Protein AF-A0AAC9W3J6-F1 (afdb_monomer_lite)

InterPro domains:
  IPR003343 Bacterial Ig-like domain, group 2 [PF02368] (73-123)
  IPR003343 Bacterial Ig-like domain, group 2 [SM00635] (49-124)
  IPR008964 Invasin/intimin cell-adhesion fragments [SSF49373] (72-127)
  IPR032675 Leucine-rich repeat domain superfamily [G3DSA:3.80.10.10] (196-375)
  IPR050836 SDS22/Internalin LRR-containing [PTHR46652] (218-343)

Foldseek 3Di:
DVVVVVVVVVVVVVVVVVVPDPPDDDDPPPVVVVVVVVVVVVVVVVVVVPFPKDKPAQEAEEEAFDKDAIFIATPVRHGFQWAKDKPCVCQWNADSRRIIHGHAADKIKMWTAGPPPRDIGIYIYGYAQFDWDDDPLEIETDAGQHQAEEEEDDQDHSNGGYEYEAHDDPDDHNHVDAHAEYEYDPNHAEHAQRRCPPSLRHAYYADALNYQYHPQLEHAQDNHQHQELLSLLSYAHGAEYANELNQNHAYDLSCLNHLNHAYYHHANYQHADPLSVLSNLNHAEYHHAQYQYADPVSCLNNLNHAEYAHALYQHADDPSVLPNNHQFYHHFNYNHDPVRVVVSVVSDPFDFDQDDDDDDPPDPPVPDDDDDDDDDDDDDDDDDDPRTDGDGHDDD

Sequence (396 aa):
MKRIKETILLILLVLVCLAAVPVGIFAKGEIKNQASETSNDIKSLEKLNSSELKINHETLDISLERSERLKVTNAEGQDVMVTWSSDQPEVASVSDTGEVYGKHEGTANITAIAENDGQKINCQVTVYGFIFQVNNGRATVFHYDGMGGNIIVPATFNGDPVHILSFTANGEPKLEQPIRSIVFSEGIEYVSSTAFYGMADLESVEFPLTFKGDSSGKVDLGNTKIKNLDGFKKVTQIRELDAYNNKQLTDISGIAGIAGLEVIGLSNASVSDISVLSKLTNLTRVGLNNTPISDVSPMSSLENLKEVSLGGTNVSDVHFFKNKGLKYLELAGSKVSDADRLSFVKVSNITYYLESDRYQEYSFYDRYPMGCCQSIRKDHHLMSYPLRWKIRVSSI

Organism: Eubacterium limosum (NCBI:txid1736)

Structure (mmCIF, N/CA/C/O backbone):
data_AF-A0AAC9W3J6-F1
#
_entry.id   AF-A0AAC9W3J6-F1
#
loop_
_atom_site.group_PDB
_atom_site.id
_atom_site.type_symbol
_atom_site.label_atom_id
_atom_site.label_alt_id
_atom_site.label_comp_id
_atom_site.label_asym_id
_atom_site.label_entity_id
_atom_site.label_seq_id
_atom_site.pdbx_PDB_ins_code
_atom_site.Cartn_x
_atom_site.Cartn_y
_atom_site.Cartn_z
_atom_site.occupancy
_atom_site.B_iso_or_equiv
_atom_site.auth_seq_id
_atom_site.auth_comp_id
_atom_site.auth_asym_id
_atom_site.auth_atom_id
_atom_site.pdbx_PDB_model_num
ATOM 1 N N . MET A 1 1 ? -38.863 0.197 51.781 1.00 44.69 1 MET A N 1
ATOM 2 C CA . MET A 1 1 ? -38.801 -0.838 52.847 1.00 44.69 1 MET A CA 1
ATOM 3 C C . MET A 1 1 ? -40.146 -1.166 53.510 1.00 44.69 1 MET A C 1
ATOM 5 O O . MET A 1 1 ? -40.403 -2.345 53.705 1.00 44.69 1 MET A O 1
ATOM 9 N N . LYS A 1 2 ? -41.022 -0.195 53.834 1.00 29.55 2 LYS A N 1
ATOM 10 C CA . LYS A 1 2 ? -42.322 -0.467 54.498 1.00 29.55 2 LYS A CA 1
ATOM 11 C C . LYS A 1 2 ? -43.316 -1.273 53.633 1.00 29.55 2 LYS A C 1
ATOM 13 O O . LYS A 1 2 ? -43.849 -2.263 54.110 1.00 29.55 2 LYS A O 1
ATOM 18 N N . ARG A 1 3 ? -43.432 -0.944 52.337 1.00 34.84 3 ARG A N 1
ATOM 19 C CA . ARG A 1 3 ? -44.308 -1.660 51.382 1.00 34.84 3 ARG A CA 1
ATOM 20 C C . ARG A 1 3 ? -43.884 -3.108 51.091 1.00 34.84 3 ARG A C 1
ATOM 22 O O . ARG A 1 3 ? -44.736 -3.960 50.926 1.00 34.84 3 ARG A O 1
ATOM 29 N N . ILE A 1 4 ? -42.582 -3.406 51.099 1.00 40.25 4 ILE A N 1
ATOM 30 C CA . ILE A 1 4 ? -42.064 -4.769 50.855 1.00 40.25 4 ILE A CA 1
ATOM 31 C C . ILE A 1 4 ? -42.350 -5.688 52.055 1.00 40.25 4 ILE A C 1
ATOM 33 O O . ILE A 1 4 ? -42.697 -6.852 51.876 1.00 40.25 4 ILE A O 1
ATOM 37 N N . LYS A 1 5 ? -42.278 -5.157 53.286 1.00 40.66 5 LYS A N 1
ATOM 38 C CA . LYS A 1 5 ? -42.665 -5.902 54.495 1.00 40.66 5 LYS A CA 1
ATOM 39 C C . LYS A 1 5 ? -44.171 -6.180 54.550 1.00 40.66 5 LYS A C 1
ATOM 41 O O . LYS A 1 5 ? -44.547 -7.257 54.993 1.00 40.66 5 LYS A O 1
ATOM 46 N N . GLU A 1 6 ? -45.013 -5.261 54.075 1.00 39.75 6 GLU A N 1
ATOM 47 C CA . GLU A 1 6 ? -46.472 -5.459 54.005 1.00 39.75 6 GLU A CA 1
ATOM 48 C C . GLU A 1 6 ? -46.862 -6.539 52.984 1.00 39.75 6 GLU A C 1
ATOM 50 O O . GLU A 1 6 ? -47.693 -7.389 53.295 1.00 39.75 6 GLU A O 1
ATOM 55 N N . THR A 1 7 ? -46.202 -6.597 51.821 1.00 45.16 7 THR A N 1
ATOM 56 C CA . THR A 1 7 ? -46.456 -7.641 50.811 1.00 45.16 7 THR A CA 1
ATOM 57 C C . THR A 1 7 ? -46.014 -9.029 51.282 1.00 45.16 7 THR A C 1
ATOM 59 O O . THR A 1 7 ? -46.746 -9.998 51.106 1.00 45.16 7 THR A O 1
ATOM 62 N N . ILE A 1 8 ? -44.858 -9.139 51.948 1.00 48.91 8 ILE A N 1
ATOM 63 C CA . ILE A 1 8 ? -44.373 -10.417 52.499 1.00 48.91 8 ILE A CA 1
ATOM 64 C C . ILE A 1 8 ? -45.267 -10.894 53.656 1.00 48.91 8 ILE A C 1
ATOM 66 O O . ILE A 1 8 ? -45.539 -12.089 53.764 1.00 48.91 8 ILE A O 1
ATOM 70 N N . LEU A 1 9 ? -45.781 -9.975 54.485 1.00 44.00 9 LEU A N 1
ATOM 71 C CA . LEU A 1 9 ? -46.707 -10.304 55.572 1.00 44.00 9 LEU A CA 1
ATOM 72 C C . LEU A 1 9 ? -48.074 -10.770 55.042 1.00 44.00 9 LEU A C 1
ATOM 74 O O . LEU A 1 9 ? -48.636 -11.711 55.597 1.00 44.00 9 LEU A O 1
ATOM 78 N N . LEU A 1 10 ? -48.578 -10.178 53.948 1.00 45.22 10 LEU A N 1
ATOM 79 C CA . LEU A 1 10 ? -49.794 -10.649 53.270 1.00 45.22 10 LEU A CA 1
ATOM 80 C C . LEU A 1 10 ? -49.612 -12.049 52.667 1.00 45.22 10 LEU A C 1
ATOM 82 O O . LEU A 1 10 ? -50.501 -12.884 52.801 1.00 45.22 10 LEU A O 1
ATOM 86 N N . ILE A 1 11 ? -48.458 -12.331 52.059 1.00 51.69 11 ILE A N 1
ATOM 87 C CA . ILE A 1 11 ? -48.157 -13.648 51.472 1.00 51.69 11 ILE A CA 1
ATOM 88 C C . ILE A 1 11 ? -48.037 -14.723 52.567 1.00 51.69 11 ILE A C 1
ATOM 90 O O . ILE A 1 11 ? -48.581 -15.817 52.416 1.00 51.69 11 ILE A O 1
ATOM 94 N N . LEU A 1 12 ? -47.409 -14.404 53.706 1.00 47.06 12 LEU A N 1
ATOM 95 C CA . LEU A 1 12 ? -47.345 -15.296 54.873 1.00 47.06 12 LEU A CA 1
ATOM 96 C C . LEU A 1 12 ? -48.720 -15.523 55.524 1.00 47.06 12 LEU A C 1
ATOM 98 O O . LEU A 1 12 ? -49.015 -16.647 55.920 1.00 47.06 12 LEU A O 1
ATOM 102 N N . LEU A 1 13 ? -49.587 -14.505 55.590 1.00 43.03 13 LEU A N 1
ATOM 103 C CA . LEU A 1 13 ? -50.969 -14.640 56.080 1.00 43.03 13 LEU A CA 1
ATOM 104 C C . LEU A 1 13 ? -51.827 -15.529 55.168 1.00 43.03 13 LEU A C 1
ATOM 106 O O . LEU A 1 13 ? -52.583 -16.359 55.668 1.00 43.03 13 LEU A O 1
ATOM 110 N N . VAL A 1 14 ? -51.663 -15.421 53.847 1.00 49.88 14 VAL A N 1
ATOM 111 C CA . VAL A 1 14 ? -52.345 -16.292 52.874 1.00 49.88 14 VAL A CA 1
ATOM 112 C C . VAL A 1 14 ? -51.869 -17.747 53.003 1.00 49.88 14 VAL A C 1
ATOM 114 O O . VAL A 1 14 ? -52.692 -18.662 52.982 1.00 49.88 14 VAL A O 1
ATOM 117 N N . LEU A 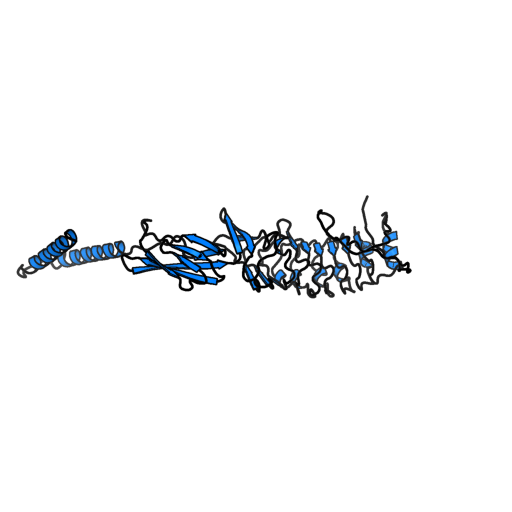1 15 ? -50.572 -17.972 53.243 1.00 46.06 15 LEU A N 1
ATOM 118 C CA . LEU A 1 15 ? -49.998 -19.302 53.501 1.00 46.06 15 LEU A CA 1
ATOM 119 C C . LEU A 1 15 ? -50.461 -19.922 54.834 1.00 46.06 15 LEU A C 1
ATOM 121 O O . LEU A 1 15 ? -50.679 -21.131 54.892 1.00 46.06 15 LEU A O 1
ATOM 125 N N . VAL A 1 16 ? -50.665 -19.120 55.887 1.00 42.00 16 VAL A N 1
ATOM 126 C CA . VAL A 1 16 ? -51.168 -19.601 57.191 1.00 42.00 16 VAL A CA 1
ATOM 127 C C . VAL A 1 16 ? -52.679 -19.883 57.155 1.00 42.00 16 VAL A C 1
ATOM 129 O O . VAL A 1 16 ? -53.127 -20.850 57.769 1.00 42.00 16 VAL A O 1
ATOM 132 N N . CYS A 1 17 ? -53.469 -19.126 56.384 1.00 41.50 17 CYS A N 1
ATOM 133 C CA . CYS A 1 17 ? -54.899 -19.410 56.194 1.00 41.50 17 CYS A CA 1
ATOM 134 C C . CYS A 1 17 ? -55.167 -20.701 55.394 1.00 41.50 17 CYS A C 1
ATOM 136 O O . CYS A 1 17 ? -56.183 -21.355 55.623 1.00 41.50 17 CYS A O 1
ATOM 138 N N . LEU A 1 18 ? -54.249 -21.114 54.512 1.00 42.12 18 LEU A N 1
ATOM 139 C CA . LEU A 1 18 ? -54.340 -22.374 53.757 1.00 42.12 18 LEU A CA 1
ATOM 140 C C . LEU A 1 18 ? -54.040 -23.631 54.599 1.00 42.12 18 LEU A C 1
ATOM 142 O O . LEU A 1 18 ? -54.394 -24.733 54.187 1.00 42.12 18 LEU A O 1
ATOM 146 N N . ALA A 1 19 ? -53.450 -23.487 55.791 1.00 40.56 19 ALA A N 1
ATOM 147 C CA . ALA A 1 19 ? -53.100 -24.609 56.667 1.00 40.56 19 ALA A CA 1
ATOM 148 C C . ALA A 1 19 ? -54.216 -25.028 57.654 1.00 40.56 19 ALA A C 1
ATOM 150 O O . ALA A 1 19 ? -54.022 -25.970 58.419 1.00 40.56 19 ALA A O 1
ATOM 151 N N . ALA A 1 20 ? -55.380 -24.360 57.650 1.00 40.66 20 ALA A N 1
ATOM 152 C CA . ALA A 1 20 ? -56.450 -24.568 58.639 1.00 40.66 20 ALA A CA 1
ATOM 153 C C . ALA A 1 20 ? -57.798 -25.053 58.058 1.00 40.66 20 ALA A C 1
ATOM 155 O O . ALA A 1 20 ? -58.828 -24.928 58.720 1.00 40.66 20 ALA A O 1
ATOM 156 N N . VAL A 1 21 ? -57.820 -25.626 56.850 1.00 40.91 21 VAL A N 1
ATOM 157 C CA . VAL A 1 21 ? -59.036 -26.230 56.273 1.00 40.91 21 VAL A CA 1
ATOM 158 C C . VAL A 1 21 ? -58.918 -27.760 56.329 1.00 40.91 21 VAL A C 1
ATOM 160 O O . VAL A 1 21 ? -57.935 -28.305 55.822 1.00 40.91 21 VAL A O 1
ATOM 163 N N . PRO A 1 22 ? -59.869 -28.483 56.956 1.00 34.97 22 PRO A N 1
ATOM 164 C CA . PRO A 1 22 ? -59.805 -29.935 57.050 1.00 34.97 22 PRO A CA 1
ATOM 165 C C . PRO A 1 22 ? -59.875 -30.564 55.656 1.00 34.97 22 PRO A C 1
ATOM 167 O O . PRO A 1 22 ? -60.689 -30.183 54.817 1.00 34.97 22 PRO A O 1
ATOM 170 N N . VAL A 1 23 ? -58.997 -31.542 55.429 1.00 46.50 23 VAL A N 1
ATOM 171 C CA . VAL A 1 23 ? -58.881 -32.326 54.196 1.00 46.50 23 VAL A CA 1
ATOM 172 C C . VAL A 1 23 ? -60.210 -33.030 53.918 1.00 46.50 23 VAL A C 1
ATOM 174 O O . VAL A 1 23 ? -60.525 -34.057 54.512 1.00 46.50 23 VAL A O 1
ATOM 177 N N . GLY A 1 24 ? -60.993 -32.467 53.005 1.00 42.34 24 GLY A N 1
ATOM 178 C CA . GLY A 1 24 ? -62.274 -33.016 52.592 1.00 42.34 24 GLY A CA 1
ATOM 179 C C . GLY A 1 24 ? -62.706 -32.411 51.266 1.00 42.34 24 GLY A C 1
ATOM 180 O O . GLY A 1 24 ? -63.337 -31.367 51.245 1.00 42.34 24 GLY A O 1
ATOM 181 N N . ILE A 1 25 ? -62.379 -33.112 50.177 1.00 41.75 25 ILE A N 1
ATOM 182 C CA . ILE A 1 25 ? -62.958 -32.932 48.838 1.00 41.75 25 ILE A CA 1
ATOM 183 C C . ILE A 1 25 ? -62.659 -31.557 48.211 1.00 41.75 25 ILE A C 1
ATOM 185 O O . ILE A 1 25 ? -63.498 -30.667 48.190 1.00 41.75 25 ILE A O 1
ATOM 189 N N . PHE A 1 26 ? -61.487 -31.429 47.586 1.00 40.06 26 PHE A N 1
ATOM 190 C CA . PHE A 1 26 ? -61.309 -30.489 46.477 1.00 40.06 26 PHE A CA 1
ATOM 191 C C . PHE A 1 26 ? -60.792 -31.229 45.249 1.00 40.06 26 PHE A C 1
ATOM 193 O O . PHE A 1 26 ? -59.946 -32.125 45.324 1.00 40.06 26 PHE A O 1
ATOM 200 N N . ALA A 1 27 ? -61.400 -30.900 44.115 1.00 37.56 27 ALA A N 1
ATOM 201 C CA . ALA A 1 27 ? -61.215 -31.549 42.837 1.00 37.56 27 ALA A CA 1
ATOM 202 C C . ALA A 1 27 ? -59.742 -31.507 42.400 1.00 37.56 27 ALA A C 1
ATOM 204 O O . ALA A 1 27 ? -59.129 -30.447 42.301 1.00 37.56 27 ALA A O 1
ATOM 205 N N . LYS A 1 28 ? -59.191 -32.673 42.035 1.00 40.59 28 LYS A N 1
ATOM 206 C CA . LYS A 1 28 ? -57.848 -32.835 41.436 1.00 40.59 28 LYS A CA 1
ATOM 207 C C . LYS A 1 28 ? -57.605 -31.982 40.169 1.00 40.59 28 LYS A C 1
ATOM 209 O O . LYS A 1 28 ? -56.476 -31.956 39.684 1.00 40.59 28 LYS A O 1
ATOM 214 N N . GLY A 1 29 ? -58.635 -31.328 39.623 1.00 41.53 29 GLY A N 1
ATOM 215 C CA . GLY A 1 29 ? -58.558 -30.460 38.445 1.00 41.53 29 GLY A CA 1
ATOM 216 C C . GLY A 1 29 ? -58.151 -29.010 38.735 1.00 41.53 29 GLY A C 1
ATOM 217 O O . GLY A 1 29 ? -57.402 -28.442 37.949 1.00 41.53 29 GLY A O 1
ATOM 218 N N . GLU A 1 30 ? -58.561 -28.422 39.863 1.00 38.88 30 GLU A N 1
ATOM 219 C CA . GLU A 1 30 ? -58.343 -26.982 40.127 1.00 38.88 30 GLU A CA 1
ATOM 220 C C . GLU A 1 30 ? -56.929 -26.679 40.648 1.00 38.88 30 GLU A C 1
ATOM 222 O O . GLU A 1 30 ? -56.316 -25.689 40.253 1.00 38.88 30 GLU A O 1
ATOM 227 N N . ILE A 1 31 ? -56.345 -27.594 41.430 1.00 42.22 31 ILE A N 1
ATOM 228 C CA . ILE A 1 31 ? -54.997 -27.429 42.009 1.00 42.22 31 ILE A CA 1
ATOM 229 C C . ILE A 1 31 ? -53.900 -27.477 40.924 1.00 42.22 31 ILE A C 1
ATOM 231 O O . ILE A 1 31 ? -52.871 -26.816 41.045 1.00 42.22 31 ILE A O 1
ATOM 235 N N . LYS A 1 32 ? -54.114 -28.221 39.826 1.00 43.16 32 LYS A N 1
ATOM 236 C CA . LYS A 1 32 ? -53.164 -28.266 38.698 1.00 43.16 32 LYS A CA 1
ATOM 237 C C . LYS A 1 32 ? -53.170 -26.981 37.869 1.00 43.16 32 LYS A C 1
ATOM 239 O O . LYS A 1 32 ? -52.102 -26.565 37.428 1.00 43.16 32 LYS A O 1
ATOM 244 N N . ASN A 1 33 ? -54.335 -26.357 37.680 1.00 44.03 33 ASN A N 1
ATOM 245 C CA . ASN A 1 33 ? -54.434 -25.116 36.911 1.00 44.03 33 ASN A CA 1
ATOM 246 C C . ASN A 1 33 ? -53.803 -23.941 37.663 1.00 44.03 33 ASN A C 1
ATOM 248 O O . ASN A 1 33 ? -52.950 -23.274 37.085 1.00 44.03 33 ASN A O 1
ATOM 252 N N . GLN A 1 34 ? -54.097 -23.776 38.959 1.00 42.81 34 GLN A N 1
ATOM 253 C CA . GLN A 1 34 ? -53.495 -22.713 39.775 1.00 42.81 34 GLN A CA 1
ATOM 254 C C . GLN A 1 34 ? -51.974 -22.848 39.920 1.00 42.81 34 GLN A C 1
ATOM 256 O O . GLN A 1 34 ? -51.272 -21.840 39.901 1.00 42.81 34 GLN A O 1
ATOM 261 N N . ALA A 1 35 ? -51.439 -24.072 40.016 1.00 44.31 35 ALA A N 1
ATOM 262 C CA . ALA A 1 35 ? -49.992 -24.308 40.016 1.00 44.31 35 ALA A CA 1
ATOM 263 C C . ALA A 1 35 ? -49.337 -23.998 38.653 1.00 44.31 35 ALA A C 1
ATOM 265 O O . ALA A 1 35 ? -48.188 -23.560 38.598 1.00 44.31 35 ALA A O 1
ATOM 266 N N . SER A 1 36 ? -50.058 -24.209 37.545 1.00 46.94 36 SER A N 1
ATOM 267 C CA . SER A 1 36 ? -49.571 -23.869 36.201 1.00 46.94 36 SER A CA 1
ATOM 268 C C . SER A 1 36 ? -49.630 -22.365 35.921 1.00 46.94 36 SER A C 1
ATOM 270 O O . SER A 1 36 ? -48.691 -21.822 35.346 1.00 46.94 36 SER A O 1
ATOM 272 N N . GLU A 1 37 ? -50.680 -21.683 36.389 1.00 50.56 37 GLU A N 1
ATOM 273 C CA . GLU A 1 37 ? -50.835 -20.228 36.290 1.00 50.56 37 GLU A CA 1
ATOM 274 C C . GLU A 1 37 ? -49.774 -19.524 37.136 1.00 50.56 37 GLU A C 1
ATOM 276 O O . GLU A 1 37 ? -49.007 -18.737 36.596 1.00 50.56 37 GLU A O 1
ATOM 281 N N . THR A 1 38 ? -49.590 -19.923 38.399 1.00 48.75 38 THR A N 1
ATOM 282 C CA . THR A 1 38 ? -48.514 -19.377 39.248 1.00 48.75 38 THR A CA 1
ATOM 283 C C . THR A 1 38 ? -47.109 -19.679 38.720 1.00 48.75 38 THR A C 1
ATOM 285 O O . THR A 1 38 ? -46.225 -18.835 38.836 1.00 48.75 38 THR A O 1
ATOM 288 N N . SER A 1 39 ? -46.868 -20.835 38.088 1.00 49.59 39 SER A N 1
ATOM 289 C CA . SER A 1 39 ? -45.581 -21.114 37.431 1.00 49.59 39 SER A CA 1
ATOM 290 C C . SER A 1 39 ? -45.353 -20.249 36.190 1.00 49.59 39 SER A C 1
ATOM 292 O O . SER A 1 39 ? -44.207 -19.883 35.922 1.00 49.59 39 SER A O 1
ATOM 294 N N . ASN A 1 40 ? -46.404 -19.935 35.433 1.00 54.59 40 ASN A N 1
ATOM 295 C CA . ASN A 1 40 ? -46.327 -19.036 34.286 1.00 54.59 40 ASN A CA 1
ATOM 296 C C . ASN A 1 40 ? -46.161 -17.579 34.733 1.00 54.59 40 ASN A C 1
ATOM 298 O O . ASN A 1 40 ? -45.387 -16.855 34.113 1.00 54.59 40 ASN A O 1
ATOM 302 N N . ASP A 1 41 ? -46.789 -17.179 35.838 1.00 52.00 41 ASP A N 1
ATOM 303 C CA . ASP A 1 41 ? -46.618 -15.866 36.465 1.00 52.00 41 ASP A CA 1
ATOM 304 C C . ASP A 1 41 ? -45.196 -15.699 37.023 1.00 52.00 41 ASP A C 1
ATOM 306 O O . ASP A 1 41 ? -44.553 -14.683 36.792 1.00 52.00 41 ASP A O 1
ATOM 310 N N . ILE A 1 42 ? -44.627 -16.728 37.661 1.00 54.62 42 ILE A N 1
ATOM 311 C CA . ILE A 1 42 ? -43.224 -16.710 38.112 1.00 54.62 42 ILE A CA 1
ATOM 312 C C . ILE A 1 42 ? -42.259 -16.692 36.921 1.00 54.62 42 ILE A C 1
ATOM 314 O O . ILE A 1 42 ? -41.331 -15.892 36.917 1.00 54.62 42 ILE A O 1
ATOM 318 N N . LYS A 1 43 ? -42.486 -17.503 35.878 1.00 53.72 43 LYS A N 1
ATOM 319 C CA . LYS A 1 43 ? -41.646 -17.484 34.664 1.00 53.72 43 LYS A CA 1
ATOM 320 C C . LYS A 1 43 ? -41.745 -16.168 33.900 1.00 53.72 43 LYS A C 1
ATOM 322 O O . LYS A 1 43 ? -40.763 -15.741 33.307 1.00 53.72 43 LYS A O 1
ATOM 327 N N . SER A 1 44 ? -42.911 -15.528 33.883 1.00 49.38 44 SER A N 1
ATOM 328 C CA . SER A 1 44 ? -43.086 -14.209 33.269 1.00 49.38 44 SER A CA 1
ATOM 329 C C . SER A 1 44 ? -42.477 -13.097 34.124 1.00 49.38 44 SER A C 1
ATOM 331 O O . SER A 1 44 ? -41.905 -12.176 33.554 1.00 49.38 44 SER A O 1
ATOM 333 N N . LEU A 1 45 ? -42.466 -13.224 35.454 1.00 45.47 45 LEU A N 1
ATOM 334 C CA . LEU A 1 45 ? -41.721 -12.345 36.364 1.00 45.47 45 LEU A CA 1
ATOM 335 C C . LEU A 1 45 ? -40.194 -12.548 36.285 1.00 45.47 45 LEU A C 1
ATOM 337 O O . LEU A 1 45 ? -39.457 -11.568 36.306 1.00 45.47 45 LEU A O 1
ATOM 341 N N . GLU A 1 46 ? -39.698 -13.778 36.116 1.00 45.94 46 GLU A N 1
ATOM 342 C CA . GLU A 1 46 ? -38.280 -14.058 35.821 1.00 45.94 46 GLU A CA 1
ATOM 343 C C . GLU A 1 46 ? -37.877 -13.510 34.445 1.00 45.94 46 GLU A C 1
ATOM 345 O O . GLU A 1 46 ? -36.793 -12.953 34.288 1.00 45.94 46 GLU A O 1
ATOM 350 N N . LYS A 1 47 ? -38.775 -13.591 33.455 1.00 41.22 47 LYS A N 1
ATOM 351 C CA . LYS A 1 47 ? -38.566 -13.026 32.115 1.00 41.22 47 LYS A CA 1
ATOM 352 C C . LYS A 1 47 ? -38.653 -11.492 32.093 1.00 41.22 47 LYS A C 1
ATOM 354 O O . LYS A 1 47 ? -38.010 -10.879 31.251 1.00 41.22 47 LYS A O 1
ATOM 359 N N . LEU A 1 48 ? -39.394 -10.883 33.022 1.00 38.72 48 LEU A N 1
ATOM 360 C CA . LEU A 1 48 ? -39.427 -9.431 33.258 1.00 38.72 48 LEU A CA 1
ATOM 361 C C . LEU A 1 48 ? -38.209 -8.928 34.057 1.00 38.72 48 LEU A C 1
ATOM 363 O O . LEU A 1 48 ? -37.852 -7.764 33.926 1.00 38.72 48 LEU A O 1
ATOM 367 N N . ASN A 1 49 ? -37.547 -9.795 34.834 1.00 44.88 49 ASN A N 1
ATOM 368 C CA . ASN A 1 49 ? -36.327 -9.473 35.593 1.00 44.88 49 ASN A CA 1
ATOM 369 C C . ASN A 1 49 ? -35.019 -9.809 34.858 1.00 44.88 49 ASN A C 1
ATOM 371 O O . ASN A 1 49 ? -33.937 -9.529 35.364 1.00 44.88 49 ASN A O 1
ATOM 375 N N . SER A 1 50 ? -35.094 -10.383 33.661 1.00 46.88 50 SER A N 1
ATOM 376 C CA . SER A 1 50 ? -33.961 -10.478 32.743 1.00 46.88 50 SER A CA 1
ATOM 377 C C . SER A 1 50 ? -33.801 -9.135 32.019 1.00 46.88 50 SER A C 1
ATOM 379 O O . SER A 1 50 ? -34.044 -9.033 30.816 1.00 46.88 50 SER A O 1
ATOM 381 N N . SER A 1 51 ? -33.447 -8.078 32.754 1.00 59.97 51 SER A N 1
ATOM 382 C CA . SER A 1 51 ? -33.062 -6.792 32.173 1.00 59.97 51 SER A CA 1
ATOM 383 C C . SER A 1 51 ? -31.740 -6.967 31.432 1.00 59.97 51 SER A C 1
ATOM 385 O O . SER A 1 51 ? -30.671 -6.842 32.018 1.00 59.97 51 SER A O 1
ATOM 387 N N . GLU A 1 52 ? -31.819 -7.332 30.156 1.00 81.00 52 GLU A N 1
ATOM 388 C CA . GLU A 1 52 ? -30.655 -7.430 29.280 1.00 81.00 52 GLU A CA 1
ATOM 389 C C . GLU A 1 52 ? -30.006 -6.043 29.176 1.00 81.00 52 GLU A C 1
ATOM 391 O O . GLU A 1 52 ? -30.628 -5.085 28.698 1.00 81.00 52 GLU A O 1
ATOM 396 N N . LEU A 1 53 ? -28.784 -5.918 29.701 1.00 90.25 53 LEU A N 1
ATOM 397 C CA . LEU A 1 53 ? -27.984 -4.711 29.544 1.00 90.25 53 LEU A CA 1
ATOM 398 C C . LEU A 1 53 ? -27.583 -4.545 28.079 1.00 90.25 53 LEU A C 1
ATOM 400 O O . LEU A 1 53 ? -27.261 -5.504 27.380 1.00 90.25 53 LEU A O 1
ATOM 404 N N . LYS A 1 54 ? -27.552 -3.295 27.635 1.00 93.38 54 LYS A N 1
ATOM 405 C CA . LYS A 1 54 ? -27.043 -2.885 26.331 1.00 93.38 54 LYS A CA 1
ATOM 406 C C . LYS A 1 54 ? -25.944 -1.868 26.530 1.00 93.38 54 LYS A C 1
ATOM 408 O O . LYS A 1 54 ? -26.095 -0.942 27.327 1.00 93.38 54 LYS A O 1
ATOM 413 N N . ILE A 1 55 ? -24.872 -2.013 25.772 1.00 94.69 55 ILE A N 1
ATOM 414 C CA . ILE A 1 55 ? -23.797 -1.033 25.683 1.00 94.69 55 ILE A CA 1
ATOM 415 C C . ILE A 1 55 ? -23.843 -0.391 24.300 1.00 94.69 55 ILE A C 1
ATOM 417 O O . ILE A 1 55 ? -24.182 -1.050 23.320 1.00 94.69 55 ILE A O 1
ATOM 421 N N . ASN A 1 56 ? -23.542 0.902 24.210 1.00 92.88 56 ASN A N 1
ATOM 422 C CA . ASN A 1 56 ? -23.516 1.607 22.926 1.00 92.88 56 ASN A CA 1
ATOM 423 C C . ASN A 1 56 ? -22.461 1.059 21.947 1.00 92.88 56 ASN A C 1
ATOM 425 O O . ASN A 1 56 ? -22.641 1.212 20.743 1.00 92.88 56 ASN A O 1
ATOM 429 N N . HIS A 1 57 ? -21.412 0.397 22.450 1.00 91.44 57 HIS A N 1
ATOM 430 C CA . HIS A 1 57 ? -20.363 -0.234 21.648 1.00 91.44 57 HIS A CA 1
ATOM 431 C C . HIS A 1 57 ? -19.955 -1.591 22.239 1.00 91.44 57 HIS A C 1
ATOM 433 O O . HIS A 1 57 ? -19.412 -1.644 23.341 1.00 91.44 57 HIS A O 1
ATOM 439 N N . GLU A 1 58 ? -20.176 -2.686 21.507 1.00 91.12 58 GLU A N 1
ATOM 440 C CA . GLU A 1 58 ? -19.605 -4.006 21.847 1.00 91.12 58 GLU A CA 1
ATOM 441 C C . GLU A 1 58 ? -18.103 -4.061 21.525 1.00 91.12 58 GLU A C 1
ATOM 443 O O . GLU A 1 58 ? -17.313 -4.664 22.252 1.00 91.12 58 GLU A O 1
ATOM 448 N N . THR A 1 59 ? -17.707 -3.367 20.459 1.00 94.31 59 THR A N 1
ATOM 449 C CA . THR A 1 59 ? -16.319 -3.110 20.075 1.00 94.31 59 THR A CA 1
ATOM 450 C C . THR A 1 59 ? -16.136 -1.622 19.823 1.00 94.31 59 THR A C 1
ATOM 452 O O . THR A 1 59 ? -17.025 -0.985 19.252 1.00 94.31 59 THR A O 1
ATOM 455 N N . LEU A 1 60 ? -14.989 -1.078 20.208 1.00 94.12 60 LEU A N 1
ATOM 456 C CA . LEU A 1 60 ? -14.660 0.332 20.041 1.00 94.12 60 LEU A CA 1
ATOM 457 C C . LEU A 1 60 ? -13.226 0.473 19.528 1.00 94.12 60 LEU A C 1
ATOM 459 O O . LEU A 1 60 ? -12.275 0.100 20.210 1.00 94.12 60 LEU A O 1
ATOM 463 N N . ASP A 1 61 ? -13.077 1.075 18.357 1.00 94.69 61 ASP A N 1
ATOM 464 C CA . ASP A 1 61 ? -11.785 1.463 17.810 1.00 94.69 61 ASP A CA 1
ATOM 465 C C . ASP A 1 61 ? -11.523 2.929 18.143 1.00 94.69 61 ASP A C 1
ATOM 467 O O . ASP A 1 61 ? -12.344 3.809 17.855 1.00 94.69 61 ASP A O 1
ATOM 471 N N . ILE A 1 62 ? -10.361 3.205 18.729 1.00 92.88 62 ILE A N 1
ATOM 472 C CA . ILE A 1 62 ? -9.988 4.546 19.171 1.00 92.88 62 ILE A CA 1
ATOM 473 C C . ILE A 1 62 ? -8.557 4.890 18.769 1.00 92.88 62 ILE A C 1
ATOM 475 O O . ILE A 1 62 ? -7.661 4.048 18.778 1.00 92.88 62 ILE A O 1
ATOM 479 N N . SER A 1 63 ? -8.334 6.148 18.410 1.00 91.75 63 SER A N 1
ATOM 480 C CA . SER A 1 63 ? -6.994 6.679 18.175 1.00 91.75 63 SER A CA 1
ATOM 481 C C . SER A 1 63 ? -6.241 6.929 19.486 1.00 91.75 63 SER A C 1
ATOM 483 O O . SER A 1 63 ? -6.854 7.244 20.509 1.00 91.75 63 SER A O 1
ATOM 485 N N . LEU A 1 64 ? -4.907 6.876 19.445 1.00 90.00 64 LEU A N 1
ATOM 486 C CA . LEU A 1 64 ? -4.053 7.338 20.545 1.00 90.00 64 LEU A CA 1
ATOM 487 C C . LEU A 1 64 ? -4.451 8.745 21.019 1.00 90.00 64 LEU A C 1
ATOM 489 O O . LEU A 1 64 ? -4.763 9.628 20.216 1.00 90.00 64 LEU A O 1
ATOM 493 N N . GLU A 1 65 ? -4.439 8.935 22.340 1.00 88.44 65 GLU A N 1
ATOM 494 C CA . GLU A 1 65 ? -4.754 10.196 23.024 1.00 88.44 65 GLU A CA 1
ATOM 495 C C . GLU A 1 65 ? -6.174 10.736 22.776 1.00 88.44 65 GLU A C 1
ATOM 497 O O . GLU A 1 65 ? -6.465 11.914 23.006 1.00 88.44 65 GLU A O 1
ATOM 502 N N . ARG A 1 66 ? -7.093 9.881 22.315 1.00 92.31 66 ARG A N 1
ATOM 503 C CA . ARG A 1 66 ? -8.519 10.204 22.190 1.00 92.31 66 ARG A CA 1
ATOM 504 C C . ARG A 1 66 ? -9.341 9.485 23.247 1.00 92.31 66 ARG A C 1
ATOM 506 O O . ARG A 1 66 ? -8.911 8.479 23.816 1.00 92.31 66 ARG A O 1
ATOM 513 N N . SER A 1 67 ? -10.526 10.034 23.501 1.00 94.19 67 SER A N 1
ATOM 514 C CA . SER A 1 67 ? -11.539 9.409 24.339 1.00 94.19 67 SER A CA 1
ATOM 515 C C . SER A 1 67 ? -12.865 9.235 23.614 1.00 94.19 67 SER A C 1
ATOM 517 O O . SER A 1 67 ? -13.188 9.992 22.701 1.00 94.19 67 SER A O 1
ATOM 519 N N . GLU A 1 68 ? -13.615 8.230 24.050 1.00 95.56 68 GLU A N 1
ATOM 520 C CA . GLU A 1 68 ? -15.000 7.981 23.665 1.00 95.56 68 GLU A CA 1
ATOM 521 C C . GLU A 1 68 ? -15.771 7.521 24.904 1.00 95.56 68 GLU A C 1
ATOM 523 O O . GLU A 1 68 ? -15.211 6.883 25.805 1.00 95.56 68 GLU A O 1
ATOM 528 N N . ARG A 1 69 ? -17.060 7.855 24.979 1.00 96.56 69 ARG A N 1
ATOM 529 C CA . ARG A 1 69 ? -17.867 7.533 26.155 1.00 96.56 69 ARG A CA 1
ATOM 530 C C . ARG A 1 69 ? -18.689 6.275 25.929 1.00 96.56 69 ARG A C 1
ATOM 532 O O . ARG A 1 69 ? -19.578 6.233 25.079 1.00 96.56 69 ARG A O 1
ATOM 539 N N . LEU A 1 70 ? -18.469 5.277 26.776 1.00 96.94 70 LEU A N 1
ATOM 540 C CA . LEU A 1 70 ? -19.345 4.120 26.861 1.00 96.94 70 LEU A CA 1
ATOM 541 C C . LEU A 1 70 ? -20.571 4.440 27.716 1.00 96.94 70 LEU A C 1
ATOM 543 O O . LEU A 1 70 ? -20.492 5.106 28.750 1.00 96.94 70 LEU A O 1
ATOM 547 N N . LYS A 1 71 ? -21.723 3.941 27.276 1.00 96.12 71 LYS A N 1
ATOM 548 C CA . LYS A 1 71 ? -23.008 4.111 27.942 1.00 96.12 71 LYS A CA 1
ATOM 549 C C . LYS A 1 71 ? -23.713 2.769 28.045 1.00 96.12 71 LYS A C 1
ATOM 551 O O . LYS A 1 71 ? -23.917 2.098 27.035 1.00 96.12 71 LYS A O 1
ATOM 556 N N . VAL A 1 72 ? -24.114 2.418 29.265 1.00 95.75 72 VAL A N 1
ATOM 557 C CA . VAL A 1 72 ? -24.903 1.217 29.545 1.00 95.75 72 VAL A CA 1
ATOM 558 C C . VAL A 1 72 ? -26.354 1.607 29.784 1.00 95.75 72 VAL A C 1
ATOM 560 O O . VAL A 1 72 ? -26.654 2.511 30.566 1.00 95.75 72 VAL A O 1
ATOM 563 N N . THR A 1 73 ? -27.251 0.917 29.094 1.00 94.50 73 THR A N 1
ATOM 564 C CA . THR A 1 73 ? -28.697 1.093 29.204 1.00 94.50 73 THR A CA 1
ATOM 565 C C . THR A 1 73 ? -29.383 -0.244 29.440 1.00 94.50 73 THR A C 1
ATOM 567 O O . THR A 1 73 ? -28.838 -1.296 29.112 1.00 94.50 73 THR A O 1
ATOM 570 N N . ASN A 1 74 ? -30.578 -0.219 30.018 1.00 89.81 74 ASN A N 1
ATOM 571 C CA . ASN A 1 74 ? -31.437 -1.397 30.077 1.00 89.81 74 ASN A CA 1
ATOM 572 C C . ASN A 1 74 ? -32.182 -1.607 28.741 1.00 89.81 74 ASN A C 1
ATOM 574 O O . ASN A 1 74 ? -32.075 -0.812 27.802 1.00 89.81 74 ASN A O 1
ATOM 578 N N . ALA A 1 75 ? -32.996 -2.660 28.664 1.00 86.19 75 ALA A N 1
ATOM 579 C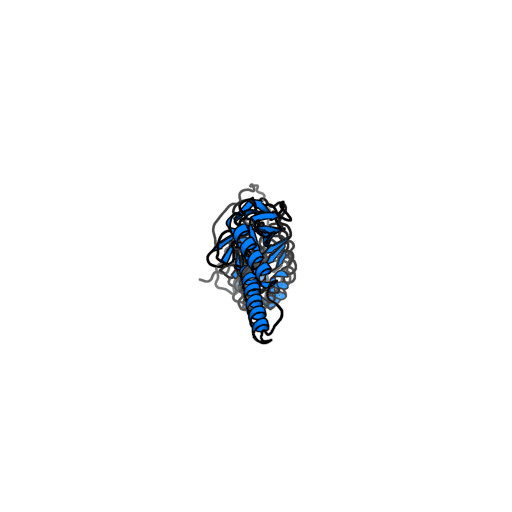 CA . ALA A 1 75 ? -33.825 -2.948 27.493 1.00 86.19 75 ALA A CA 1
ATOM 580 C C . ALA A 1 75 ? -34.776 -1.795 27.092 1.00 86.19 75 ALA A C 1
ATOM 582 O O . ALA A 1 75 ? -35.142 -1.694 25.920 1.00 86.19 75 ALA A O 1
ATOM 583 N N . GLU A 1 76 ? -35.133 -0.920 28.038 1.00 86.56 76 GLU A N 1
ATOM 584 C CA . GLU A 1 76 ? -36.009 0.247 27.862 1.00 86.56 76 GLU A CA 1
ATOM 585 C C . GLU A 1 76 ? -35.241 1.520 27.450 1.00 86.56 76 GLU A C 1
ATOM 587 O O . GLU A 1 76 ? -35.851 2.567 27.235 1.00 86.56 76 GLU A O 1
ATOM 592 N N . GLY A 1 77 ? -33.910 1.447 27.322 1.00 86.56 77 GLY A N 1
ATOM 593 C CA . GLY A 1 77 ? -33.049 2.574 26.955 1.00 86.56 77 GLY A CA 1
ATOM 594 C C . GLY A 1 77 ? -32.737 3.536 28.105 1.00 86.56 77 GLY A C 1
ATOM 595 O O . GLY A 1 77 ? -32.247 4.637 27.858 1.00 86.56 77 GLY A O 1
ATOM 596 N N . GLN A 1 78 ? -33.017 3.149 29.350 1.00 89.44 78 GLN A N 1
ATOM 597 C CA . GLN A 1 78 ? -32.704 3.941 30.539 1.00 89.44 78 GLN A CA 1
ATOM 598 C C . GLN A 1 78 ? -31.282 3.664 31.021 1.00 89.44 78 GLN A C 1
ATOM 600 O O . GLN A 1 78 ? -30.836 2.517 31.010 1.00 89.44 78 GLN A O 1
ATOM 605 N N . ASP A 1 79 ? -30.602 4.709 31.483 1.00 90.94 79 ASP A N 1
ATOM 606 C CA . ASP A 1 79 ? -29.240 4.642 32.009 1.00 90.94 79 ASP A CA 1
ATOM 607 C C . ASP A 1 79 ? -29.168 3.732 33.241 1.00 90.94 79 ASP A C 1
ATOM 609 O O . ASP A 1 79 ? -29.988 3.828 34.158 1.00 90.94 79 ASP A O 1
ATOM 613 N N . VAL A 1 80 ? -28.159 2.861 33.265 1.00 93.00 80 VAL A N 1
ATOM 614 C CA . VAL A 1 80 ? -27.892 1.954 34.385 1.00 93.00 80 VAL A CA 1
ATOM 615 C C . VAL A 1 80 ? -26.659 2.439 35.136 1.00 93.00 80 VAL A C 1
ATOM 617 O O . VAL A 1 80 ? -25.626 2.723 34.530 1.00 93.00 80 VAL A O 1
ATOM 620 N N . MET A 1 81 ? -26.760 2.518 36.464 1.00 93.00 81 MET A N 1
ATOM 621 C CA . MET A 1 81 ? -25.608 2.794 37.323 1.00 93.00 81 MET A CA 1
ATOM 622 C C . MET A 1 81 ? -24.668 1.587 37.312 1.00 93.00 81 MET A C 1
ATOM 624 O O . MET A 1 81 ? -25.075 0.469 37.645 1.00 93.00 81 MET A O 1
ATOM 628 N N . VAL A 1 82 ? -23.420 1.815 36.911 1.00 96.06 82 VAL A N 1
ATOM 629 C CA . VAL A 1 82 ? -22.412 0.769 36.733 1.00 96.06 82 VAL A CA 1
ATOM 630 C C . VAL A 1 82 ? -21.073 1.199 37.322 1.00 96.06 82 VAL A C 1
ATOM 632 O O . VAL A 1 82 ? -20.720 2.376 37.313 1.00 96.06 82 VAL A O 1
ATOM 635 N N . THR A 1 83 ? -20.293 0.223 37.774 1.00 97.50 83 THR A N 1
ATOM 636 C CA . THR A 1 83 ? -18.866 0.398 38.063 1.00 97.50 83 THR A CA 1
ATOM 637 C C . THR A 1 83 ? -18.041 -0.061 36.865 1.00 97.50 83 THR A C 1
ATOM 639 O O . THR A 1 83 ? -18.253 -1.161 36.351 1.00 97.50 83 THR A O 1
ATOM 642 N N . TRP A 1 84 ? -17.088 0.769 36.441 1.00 98.06 84 TRP A N 1
ATOM 643 C CA . TRP A 1 84 ? -16.224 0.511 35.290 1.00 98.06 84 TRP A CA 1
ATOM 644 C C . TRP A 1 84 ? -14.855 -0.046 35.695 1.00 98.06 84 TRP A C 1
ATOM 646 O O . TRP A 1 84 ? -14.283 0.342 36.713 1.00 98.06 84 TRP A O 1
ATOM 656 N N . SER A 1 85 ? -14.299 -0.929 34.865 1.00 98.06 85 SER A N 1
ATOM 657 C CA . SER A 1 85 ? -12.923 -1.427 34.995 1.00 98.06 85 SER A CA 1
ATOM 658 C C . SER A 1 85 ? -12.314 -1.758 33.631 1.00 98.06 85 SER A C 1
ATOM 660 O O . SER A 1 85 ? -13.048 -2.124 32.715 1.00 98.06 85 SER A O 1
ATOM 662 N N . SER A 1 86 ? -10.988 -1.663 33.518 1.00 98.31 86 SER A N 1
ATOM 663 C CA . SER A 1 86 ? -10.204 -2.113 32.359 1.00 98.31 86 SER A CA 1
ATOM 664 C C . SER A 1 86 ? -9.270 -3.247 32.775 1.00 98.31 86 SER A C 1
ATOM 666 O O . SER A 1 86 ? -8.697 -3.185 33.866 1.00 98.31 86 SER A O 1
ATOM 668 N N . ASP A 1 87 ? -9.109 -4.262 31.926 1.00 98.38 87 ASP A N 1
ATOM 669 C CA . ASP A 1 87 ? -8.125 -5.334 32.130 1.00 98.38 87 ASP A CA 1
ATOM 670 C C . ASP A 1 87 ? -6.682 -4.910 31.789 1.00 98.38 87 ASP A C 1
ATOM 672 O O . ASP A 1 87 ? -5.742 -5.488 32.335 1.00 98.38 87 ASP A O 1
ATOM 676 N N . GLN A 1 88 ? -6.509 -3.889 30.943 1.00 98.19 88 GLN A N 1
ATOM 677 C CA . GLN A 1 88 ? -5.235 -3.306 30.501 1.00 98.19 88 GLN A CA 1
ATOM 678 C C . GLN A 1 88 ? -5.327 -1.761 30.549 1.00 98.19 88 GLN A C 1
ATOM 680 O O . GLN A 1 88 ? -5.442 -1.097 29.512 1.00 98.19 88 GLN A O 1
ATOM 685 N N . PRO A 1 89 ? -5.342 -1.138 31.746 1.00 97.38 89 PRO A N 1
ATOM 686 C CA . PRO A 1 89 ? -5.535 0.311 31.919 1.00 97.38 89 PRO A CA 1
ATOM 687 C C . PRO A 1 89 ? -4.407 1.191 31.347 1.00 97.38 89 PRO A C 1
ATOM 689 O O . PRO A 1 89 ? -4.571 2.414 31.223 1.00 97.38 89 PRO A O 1
ATOM 692 N N . GLU A 1 90 ? -3.256 0.595 31.051 1.00 96.81 90 GLU A N 1
ATOM 693 C CA . GLU A 1 90 ? -2.147 1.178 30.298 1.00 96.81 90 GLU A CA 1
ATOM 694 C C . GLU A 1 90 ? -2.412 1.221 28.791 1.00 96.81 90 GLU A C 1
ATOM 696 O O . GLU A 1 90 ? -1.941 2.148 28.149 1.00 96.81 90 GLU A O 1
ATOM 701 N N . VAL A 1 91 ? -3.201 0.297 28.236 1.00 96.50 91 VAL A N 1
ATOM 702 C CA . VAL A 1 91 ? -3.647 0.333 26.832 1.00 96.50 91 VAL A CA 1
ATOM 703 C C . VAL A 1 91 ? -4.837 1.276 26.701 1.00 96.50 91 VAL A C 1
ATOM 705 O O . VAL A 1 91 ? -4.756 2.283 25.998 1.00 96.50 91 VAL A O 1
ATOM 708 N N . ALA A 1 92 ? -5.914 1.010 27.445 1.00 97.94 92 ALA A N 1
ATOM 709 C CA . ALA A 1 92 ? -7.095 1.864 27.502 1.00 97.94 92 ALA A CA 1
ATOM 710 C C . ALA A 1 92 ? -7.627 1.949 28.936 1.00 97.94 92 ALA A C 1
ATOM 712 O O . ALA A 1 92 ? -7.983 0.941 29.549 1.00 97.94 92 ALA A O 1
ATOM 713 N N . SER A 1 93 ? -7.710 3.159 29.485 1.00 98.00 93 SER A N 1
ATOM 714 C CA . SER A 1 93 ? -8.320 3.386 30.803 1.00 98.00 93 SER A CA 1
ATOM 715 C C . SER A 1 93 ? -9.768 3.821 30.677 1.00 98.00 93 SER A C 1
ATOM 717 O O . SER A 1 93 ? -10.113 4.470 29.701 1.00 98.00 93 SER A O 1
ATOM 719 N N . VAL A 1 94 ? -10.581 3.560 31.698 1.00 98.38 94 VAL A N 1
ATOM 720 C CA . VAL A 1 94 ? -11.973 4.018 31.779 1.00 98.38 94 VAL A CA 1
ATOM 721 C C . VAL A 1 94 ? -12.192 4.811 33.070 1.00 98.38 94 VAL A C 1
ATOM 723 O O . VAL A 1 94 ? -11.691 4.418 34.125 1.00 98.38 94 VAL A O 1
ATOM 726 N N . SER A 1 95 ? -12.887 5.947 32.985 1.00 97.75 95 SER A N 1
ATOM 727 C CA . SER A 1 95 ? -13.278 6.745 34.154 1.00 97.75 95 SER A CA 1
ATOM 728 C C . SER A 1 95 ? -14.537 6.195 34.834 1.00 97.75 95 SER A C 1
ATOM 730 O O . SER A 1 95 ? -15.237 5.335 34.303 1.00 97.75 95 SER A O 1
ATOM 732 N N . ASP A 1 96 ? -14.872 6.738 36.001 1.00 95.50 96 ASP A N 1
ATOM 733 C CA . ASP A 1 96 ? -16.128 6.464 36.708 1.00 95.50 96 ASP A CA 1
ATOM 734 C C . ASP A 1 96 ? -17.384 6.831 35.894 1.00 95.50 96 ASP A C 1
ATOM 736 O O . ASP A 1 96 ? -18.439 6.231 36.075 1.00 95.50 96 ASP A O 1
ATOM 740 N N . THR A 1 97 ? -17.266 7.768 34.951 1.00 94.88 97 THR A N 1
ATOM 741 C CA . THR A 1 97 ? -18.364 8.181 34.062 1.00 94.88 97 THR A CA 1
ATOM 742 C C . THR A 1 97 ? -18.425 7.414 32.735 1.00 94.88 97 THR A C 1
ATOM 744 O O . THR A 1 97 ? -19.236 7.767 31.877 1.00 94.88 97 THR A O 1
ATOM 747 N N . GLY A 1 98 ? -17.592 6.381 32.558 1.00 96.00 98 GLY A N 1
ATOM 748 C CA . GLY A 1 98 ? -17.536 5.562 31.340 1.00 96.00 98 GLY A CA 1
ATOM 749 C C . GLY A 1 98 ? -16.719 6.173 30.200 1.00 96.00 98 GLY A C 1
ATOM 750 O O . GLY A 1 98 ? -16.779 5.688 29.074 1.00 96.00 98 GLY A O 1
ATOM 751 N N . GLU A 1 99 ? -15.959 7.239 30.466 1.00 97.62 99 GLU A N 1
ATOM 752 C CA . GLU A 1 99 ? -15.050 7.840 29.484 1.00 97.62 99 GLU A CA 1
ATOM 753 C C . GLU A 1 99 ? -13.828 6.925 29.303 1.00 97.62 99 GLU A C 1
ATOM 755 O O . GLU A 1 99 ? -13.018 6.790 30.225 1.00 97.62 99 GLU A O 1
ATOM 760 N N . VAL A 1 100 ? -13.707 6.286 28.139 1.00 97.94 100 VAL A N 1
ATOM 761 C CA . VAL A 1 100 ? -12.576 5.424 27.776 1.00 97.94 100 VAL A CA 1
ATOM 762 C C . VAL A 1 100 ? -11.524 6.264 27.069 1.00 97.94 100 VAL A C 1
ATOM 764 O O . VAL A 1 100 ? -11.851 6.960 26.120 1.00 97.94 100 VAL A O 1
ATOM 767 N N . TYR A 1 101 ? -10.268 6.189 27.503 1.00 97.00 101 TYR A N 1
ATOM 768 C CA . TYR A 1 101 ? -9.138 6.936 26.947 1.00 97.00 101 TYR A CA 1
ATOM 769 C C . TYR A 1 101 ? -8.044 5.979 26.463 1.00 97.00 101 TYR A C 1
ATOM 771 O O . TYR A 1 101 ? -7.533 5.181 27.258 1.00 97.00 101 TYR A O 1
ATOM 779 N N . GLY A 1 102 ? -7.685 6.073 25.179 1.00 96.00 102 GLY A N 1
ATOM 780 C CA . GLY A 1 102 ? -6.635 5.269 24.548 1.00 96.00 102 GLY A CA 1
ATOM 781 C C . GLY A 1 102 ? -5.239 5.831 24.827 1.00 96.00 102 GLY A C 1
ATOM 782 O O . GLY A 1 102 ? -4.960 6.993 24.532 1.00 96.00 102 GLY A O 1
ATOM 783 N N . LYS A 1 103 ? -4.354 5.008 25.395 1.00 93.44 103 LYS A N 1
ATOM 784 C CA . LYS A 1 103 ? -3.013 5.407 25.856 1.00 93.44 103 LYS A CA 1
ATOM 785 C C . LYS A 1 103 ? -1.880 4.743 25.084 1.00 93.44 103 LYS A C 1
ATOM 787 O O . LYS A 1 103 ? -0.929 5.424 24.719 1.00 93.44 103 LYS A O 1
ATOM 792 N N . HIS A 1 104 ? -1.979 3.438 24.850 1.00 91.81 104 HIS A N 1
ATOM 793 C CA . HIS A 1 104 ? -0.977 2.658 24.124 1.00 91.81 104 HIS A CA 1
ATOM 794 C C . HIS A 1 104 ? -1.656 1.783 23.079 1.00 91.81 104 HIS A C 1
ATOM 796 O O . HIS A 1 104 ? -2.774 1.328 23.303 1.00 91.81 104 HIS A O 1
ATOM 802 N N . GLU A 1 105 ? -0.987 1.556 21.946 1.00 92.00 105 GLU A N 1
ATOM 803 C CA . GLU A 1 105 ? -1.503 0.671 20.900 1.00 92.00 105 GLU A CA 1
ATOM 804 C C . GLU A 1 105 ? -1.695 -0.748 21.443 1.00 92.00 105 GLU A C 1
ATOM 806 O O . GLU A 1 105 ? -0.815 -1.299 22.108 1.00 92.00 105 GLU A O 1
ATOM 811 N N . GLY A 1 106 ? -2.844 -1.349 21.148 1.00 93.81 106 GLY A N 1
ATOM 812 C CA . GLY A 1 106 ? -3.192 -2.674 21.648 1.00 93.81 106 GLY A CA 1
ATOM 813 C C . GLY A 1 106 ? -4.686 -2.836 21.884 1.00 93.81 106 GLY A C 1
ATOM 814 O O . GLY A 1 106 ? -5.493 -2.006 21.473 1.00 93.81 106 GLY A O 1
ATOM 815 N N . THR A 1 107 ? -5.054 -3.922 22.556 1.00 96.81 107 THR A N 1
ATOM 816 C CA . THR A 1 107 ? -6.449 -4.252 22.867 1.00 96.81 107 THR A CA 1
ATOM 817 C C . THR A 1 107 ? -6.662 -4.359 24.372 1.00 96.81 107 THR A C 1
ATOM 819 O O . THR A 1 107 ? -5.855 -4.992 25.052 1.00 96.81 107 THR A O 1
ATOM 822 N N . ALA A 1 108 ? -7.766 -3.811 24.870 1.00 98.00 108 ALA A N 1
ATOM 823 C CA . ALA A 1 108 ? -8.205 -3.917 26.259 1.00 98.00 108 ALA A CA 1
ATOM 824 C C . ALA A 1 108 ? -9.703 -4.239 26.310 1.00 98.00 108 ALA A C 1
ATOM 826 O O . ALA A 1 108 ? -10.468 -3.773 25.468 1.00 98.00 108 ALA A O 1
ATOM 827 N N . ASN A 1 109 ? -10.156 -4.992 27.307 1.00 98.06 109 ASN A N 1
ATOM 828 C CA . ASN A 1 109 ? -11.578 -5.186 27.568 1.00 98.06 109 ASN A CA 1
ATOM 829 C C . ASN A 1 109 ? -12.033 -4.263 28.699 1.00 98.06 109 ASN A C 1
ATOM 831 O O . ASN A 1 109 ? -11.621 -4.396 29.855 1.00 98.06 109 ASN A O 1
ATOM 835 N N . ILE A 1 110 ? -12.959 -3.366 28.372 1.00 98.25 110 ILE A N 1
ATOM 836 C CA . ILE A 1 110 ? -13.652 -2.534 29.348 1.00 98.25 110 ILE A CA 1
ATOM 837 C C . ILE A 1 110 ? -14.889 -3.282 29.833 1.00 98.25 110 ILE A C 1
ATOM 839 O O . ILE A 1 110 ? -15.700 -3.751 29.038 1.00 98.25 110 ILE A O 1
ATOM 843 N N . THR A 1 111 ? -15.034 -3.409 31.148 1.00 97.94 111 THR A N 1
ATOM 844 C CA . THR A 1 111 ? -16.165 -4.092 31.787 1.00 97.94 111 THR A CA 1
ATOM 845 C C . THR A 1 111 ? -16.965 -3.096 32.613 1.00 97.94 111 THR A C 1
ATOM 847 O O . THR A 1 111 ? -16.394 -2.421 33.472 1.00 97.94 111 THR A O 1
ATOM 850 N N . ALA A 1 112 ? -18.278 -3.051 32.394 1.00 97.19 112 ALA A N 1
ATOM 851 C CA . ALA A 1 112 ? -19.240 -2.422 33.291 1.00 97.19 112 ALA A CA 1
ATOM 852 C C . ALA A 1 112 ? -19.948 -3.493 34.124 1.00 97.19 112 ALA A C 1
ATOM 854 O O . ALA A 1 112 ? -20.388 -4.513 33.591 1.00 97.19 112 ALA A O 1
ATOM 855 N N . ILE A 1 113 ? -20.068 -3.250 35.428 1.00 96.19 113 ILE A N 1
ATOM 856 C CA . ILE A 1 113 ? -20.792 -4.108 36.370 1.00 96.19 113 ILE A CA 1
ATOM 857 C C . ILE A 1 113 ? -21.945 -3.299 36.957 1.00 96.19 113 ILE A C 1
ATOM 859 O O . ILE A 1 113 ? -21.703 -2.274 37.595 1.00 96.19 113 ILE A O 1
ATOM 863 N N . ALA A 1 114 ? -23.181 -3.743 36.743 1.00 93.81 114 ALA A N 1
ATOM 864 C CA . ALA A 1 114 ? -24.372 -3.060 37.233 1.00 93.81 114 ALA A CA 1
ATOM 865 C C . ALA A 1 114 ? -24.495 -3.146 38.761 1.00 93.81 114 ALA A C 1
ATOM 867 O O . ALA A 1 114 ? -24.309 -4.207 39.358 1.00 93.81 114 ALA A O 1
ATOM 868 N N . GLU A 1 115 ? -24.804 -2.023 39.412 1.00 92.00 115 GLU A N 1
ATOM 869 C CA . GLU A 1 115 ? -24.835 -1.937 40.882 1.00 92.00 115 GLU A CA 1
ATOM 870 C C . GLU A 1 115 ? -26.046 -2.642 41.515 1.00 92.00 115 GLU A C 1
ATOM 872 O O . GLU A 1 115 ? -26.017 -3.010 42.689 1.00 92.00 115 GLU A O 1
ATOM 877 N N . ASN A 1 116 ? -27.126 -2.817 40.754 1.00 84.88 116 ASN A N 1
ATOM 878 C CA . ASN A 1 116 ? -28.391 -3.386 41.216 1.00 84.88 116 ASN A CA 1
ATOM 879 C C . ASN A 1 116 ? -28.352 -4.920 41.339 1.00 84.88 116 ASN A C 1
ATOM 881 O O . ASN A 1 116 ? -28.890 -5.461 42.304 1.00 84.88 116 ASN A O 1
ATOM 885 N N . ASP A 1 117 ? -27.761 -5.610 40.361 1.00 85.75 117 ASP A N 1
ATOM 886 C CA . ASP A 1 117 ? -27.814 -7.073 40.232 1.00 85.75 117 ASP A CA 1
ATOM 887 C C . ASP A 1 117 ? -26.454 -7.726 39.917 1.00 85.75 117 ASP A C 1
ATOM 889 O O . ASP A 1 117 ? -26.348 -8.954 39.905 1.00 85.75 117 ASP A O 1
ATOM 893 N N . GLY A 1 118 ? -25.399 -6.929 39.715 1.00 89.38 118 GLY A N 1
ATOM 894 C CA . GLY A 1 118 ? -24.055 -7.414 39.411 1.00 89.38 118 GLY A CA 1
ATOM 895 C C . GLY A 1 118 ? -23.877 -7.948 37.988 1.00 89.38 118 GLY A C 1
ATOM 896 O O . GLY A 1 118 ? -22.835 -8.553 37.709 1.00 89.38 118 GLY A O 1
ATOM 897 N N . GLN A 1 119 ? -24.853 -7.759 37.088 1.00 92.31 119 GLN A N 1
ATOM 898 C CA . GLN A 1 119 ? -24.725 -8.160 35.690 1.00 92.31 119 GLN A CA 1
ATOM 899 C C . GLN A 1 119 ? -23.555 -7.416 35.033 1.00 92.31 119 GLN A C 1
ATOM 901 O O . GLN A 1 119 ? -23.311 -6.236 35.292 1.00 92.31 119 GLN A O 1
ATOM 906 N N . LYS A 1 120 ? -22.802 -8.137 34.198 1.00 94.19 120 LYS A N 1
ATOM 907 C CA . LYS A 1 120 ? -21.619 -7.619 33.511 1.00 94.19 120 LYS A CA 1
ATOM 908 C C . LYS A 1 120 ? -21.902 -7.431 32.032 1.00 94.19 120 LYS A C 1
ATOM 910 O O . LYS A 1 120 ? -22.546 -8.279 31.421 1.00 94.19 120 LYS A O 1
ATOM 915 N N . ILE A 1 121 ? -21.349 -6.366 31.472 1.00 95.56 121 ILE A N 1
ATOM 916 C CA . ILE A 1 121 ? -21.292 -6.138 30.032 1.00 95.56 121 ILE A CA 1
ATOM 917 C C . ILE A 1 121 ? -19.900 -5.643 29.652 1.00 95.56 121 ILE A C 1
ATOM 919 O O . ILE A 1 121 ? -19.235 -4.957 30.434 1.00 95.56 121 ILE A O 1
ATOM 923 N N . ASN A 1 122 ? -19.444 -6.032 28.467 1.00 95.88 122 ASN A N 1
ATOM 924 C CA . ASN A 1 122 ? -18.076 -5.829 28.018 1.00 95.88 122 ASN A CA 1
ATOM 925 C C . ASN A 1 122 ? -18.046 -5.028 26.716 1.00 95.88 122 ASN A C 1
ATOM 927 O O . ASN A 1 122 ? -18.923 -5.179 25.870 1.00 95.88 122 ASN A O 1
ATOM 931 N N . CYS A 1 123 ? -17.005 -4.218 26.564 1.00 96.94 123 CYS A N 1
ATOM 932 C CA . CYS A 1 123 ? -16.614 -3.580 25.318 1.00 96.94 123 CYS A CA 1
ATOM 933 C C . CYS A 1 123 ? -15.150 -3.934 25.042 1.00 96.94 123 CYS A C 1
ATOM 935 O O . CYS A 1 123 ? -14.288 -3.670 25.886 1.00 96.94 123 CYS A O 1
ATOM 937 N N . GLN A 1 124 ? -14.862 -4.535 23.888 1.00 97.50 124 GLN A N 1
ATOM 938 C CA . GLN A 1 124 ? -13.483 -4.719 23.440 1.00 97.50 124 GLN A CA 1
ATOM 939 C C . GLN A 1 124 ? -13.001 -3.430 22.773 1.00 97.50 124 GLN A C 1
ATOM 941 O O . GLN A 1 124 ? -13.543 -3.008 21.755 1.00 97.50 124 GLN A O 1
ATOM 946 N N . VAL A 1 125 ? -11.977 -2.813 23.347 1.00 97.38 125 VAL A N 1
ATOM 947 C CA . VAL A 1 125 ? -11.395 -1.564 22.863 1.00 97.38 125 VAL A CA 1
ATOM 948 C C . VAL A 1 125 ? -10.084 -1.866 22.155 1.00 97.38 125 VAL A C 1
ATOM 950 O O . VAL A 1 125 ? -9.185 -2.450 22.762 1.00 97.38 125 VAL A O 1
ATOM 953 N N . THR A 1 126 ? -9.954 -1.430 20.905 1.00 96.38 126 THR A N 1
ATOM 954 C CA . THR A 1 126 ? -8.694 -1.467 20.158 1.00 96.38 126 THR A CA 1
ATOM 955 C C . THR A 1 126 ? -8.165 -0.051 19.993 1.00 96.38 126 THR A C 1
ATOM 957 O O . THR A 1 126 ? -8.823 0.818 19.422 1.00 96.38 126 THR A O 1
ATOM 960 N N . VAL A 1 127 ? -6.961 0.191 20.500 1.00 94.69 127 VAL A N 1
ATOM 961 C CA . VAL A 1 127 ? -6.270 1.473 20.394 1.00 94.69 127 VAL A CA 1
ATOM 962 C C . VAL A 1 127 ? -5.288 1.410 19.231 1.00 94.69 127 VAL A C 1
ATOM 964 O O . VAL A 1 127 ? -4.405 0.551 19.197 1.00 94.69 127 VAL A O 1
ATOM 967 N N . TYR A 1 128 ? -5.423 2.345 18.296 1.00 92.06 128 TYR A N 1
ATOM 968 C CA . TYR A 1 128 ? -4.586 2.461 17.107 1.00 92.06 128 TYR A CA 1
ATOM 969 C C . TYR A 1 128 ? -3.765 3.750 17.124 1.00 92.06 128 TYR A C 1
ATOM 971 O O . TYR A 1 128 ? -4.263 4.810 17.503 1.00 92.06 128 TYR A O 1
ATOM 979 N N . GLY A 1 129 ? -2.552 3.710 16.576 1.00 89.62 129 GLY A N 1
ATOM 980 C CA . GLY A 1 129 ? -1.796 4.910 16.221 1.00 89.62 129 GLY A CA 1
ATOM 981 C C . GLY A 1 129 ? -2.318 5.621 14.979 1.00 89.62 129 GLY A C 1
ATOM 982 O O . GLY A 1 129 ? -1.836 6.698 14.639 1.00 89.62 129 GLY A O 1
ATOM 983 N N . PHE A 1 130 ? -3.311 5.053 14.289 1.00 89.19 130 PHE A N 1
ATOM 984 C CA . PHE A 1 130 ? -4.017 5.748 13.221 1.00 89.19 130 PHE A CA 1
ATOM 985 C C . PHE A 1 130 ? -4.887 6.850 13.803 1.00 89.19 130 PHE A C 1
ATOM 987 O O . PHE A 1 130 ? -5.744 6.601 14.653 1.00 89.19 130 PHE A O 1
ATOM 994 N N . ILE A 1 131 ? -4.731 8.053 13.268 1.00 87.50 131 ILE A N 1
ATOM 995 C CA . ILE A 1 131 ? -5.688 9.125 13.475 1.00 87.50 131 ILE A CA 1
ATOM 996 C C . ILE A 1 131 ? -6.676 9.096 12.321 1.00 87.50 131 ILE A C 1
ATOM 998 O O . ILE A 1 131 ? -6.332 9.343 11.158 1.00 87.50 131 ILE A O 1
ATOM 1002 N N . PHE A 1 132 ? -7.917 8.771 12.660 1.00 89.25 132 PHE A N 1
ATOM 1003 C CA . PHE A 1 132 ? -8.993 8.599 11.703 1.00 89.25 132 PHE A CA 1
ATOM 1004 C C . PHE A 1 132 ? -10.243 9.372 12.121 1.00 89.25 132 PHE A C 1
ATOM 1006 O O . PHE A 1 132 ? -10.414 9.763 13.274 1.00 89.25 132 PHE A O 1
ATOM 1013 N N . GLN A 1 133 ? -11.130 9.605 11.159 1.00 86.69 133 GLN A N 1
ATOM 1014 C CA . GLN A 1 133 ? -12.490 10.068 11.422 1.00 86.69 133 GLN A CA 1
ATOM 1015 C C . GLN A 1 133 ? -13.471 9.200 10.665 1.00 86.69 133 GLN A C 1
ATOM 1017 O O . GLN A 1 133 ? -13.225 8.821 9.520 1.00 86.69 133 GLN A O 1
ATOM 1022 N N . VAL A 1 134 ? -14.603 8.941 11.297 1.00 85.62 134 VAL A N 1
ATOM 1023 C CA . VAL A 1 134 ? -15.694 8.180 10.713 1.00 85.62 134 VAL A CA 1
ATOM 1024 C C . VAL A 1 134 ? -16.795 9.156 10.317 1.00 85.62 134 VAL A C 1
ATOM 1026 O O . VAL A 1 134 ? -17.342 9.852 11.166 1.00 85.62 134 VAL A O 1
ATOM 1029 N N . ASN A 1 135 ? -17.092 9.245 9.020 1.00 83.31 135 ASN A N 1
ATOM 1030 C CA . ASN A 1 135 ? -18.111 10.140 8.477 1.00 83.31 135 ASN A CA 1
ATOM 1031 C C . ASN A 1 135 ? -18.951 9.400 7.431 1.00 83.31 135 ASN A C 1
ATOM 1033 O O . ASN A 1 135 ? -18.405 8.845 6.480 1.00 83.31 135 ASN A O 1
ATOM 1037 N N . ASN A 1 136 ? -20.280 9.452 7.565 1.00 83.56 136 ASN A N 1
ATOM 1038 C CA . ASN A 1 136 ? -21.236 8.891 6.599 1.00 83.56 136 ASN A CA 1
ATOM 1039 C C . ASN A 1 136 ? -20.962 7.417 6.219 1.00 83.56 136 ASN A C 1
ATOM 1041 O O . ASN A 1 136 ? -21.011 7.069 5.038 1.00 83.56 136 ASN A O 1
ATOM 1045 N N . GLY A 1 137 ? -20.662 6.560 7.203 1.00 83.00 137 GLY A N 1
ATOM 1046 C CA . GLY A 1 137 ? -20.415 5.132 6.970 1.00 83.00 137 GLY A CA 1
ATOM 1047 C C . GLY A 1 137 ? -19.054 4.832 6.333 1.00 83.00 137 GLY A C 1
ATOM 1048 O O . GLY A 1 137 ? -18.925 3.903 5.534 1.00 83.00 137 GLY A O 1
ATOM 1049 N N . ARG A 1 138 ? -18.052 5.686 6.574 1.00 83.62 138 ARG A N 1
ATOM 1050 C CA . ARG A 1 138 ? -16.699 5.538 6.028 1.00 83.62 138 ARG A CA 1
ATOM 1051 C C . ARG A 1 138 ? -15.662 6.085 6.993 1.00 83.62 138 ARG A C 1
ATOM 1053 O O . ARG A 1 138 ? -15.726 7.250 7.389 1.00 83.62 138 ARG A O 1
ATOM 1060 N N . ALA A 1 139 ? -14.661 5.270 7.294 1.00 86.88 139 ALA A N 1
ATOM 1061 C CA . ALA A 1 139 ? -13.513 5.684 8.075 1.00 86.88 139 ALA A CA 1
ATOM 1062 C C . ALA A 1 139 ? -12.426 6.261 7.162 1.00 86.88 139 ALA A C 1
ATOM 1064 O O . ALA A 1 139 ? -12.055 5.667 6.154 1.00 86.88 139 ALA A O 1
ATOM 1065 N N . THR A 1 140 ? -11.920 7.436 7.511 1.00 86.50 140 THR A N 1
ATOM 1066 C CA . THR A 1 140 ? -10.873 8.145 6.779 1.00 86.50 140 THR A CA 1
ATOM 1067 C C . THR A 1 140 ? -9.633 8.249 7.647 1.00 86.50 140 THR A C 1
ATOM 1069 O O . THR A 1 140 ? -9.695 8.882 8.697 1.00 86.50 140 THR A O 1
ATOM 1072 N N . VAL A 1 141 ? -8.518 7.660 7.211 1.00 87.50 141 VAL A N 1
ATOM 1073 C CA . VAL A 1 141 ? -7.219 7.782 7.899 1.00 87.50 141 VAL A CA 1
ATOM 1074 C C . VAL A 1 141 ? -6.483 9.024 7.395 1.00 87.50 141 VAL A C 1
ATOM 1076 O O . VAL A 1 141 ? -6.298 9.184 6.182 1.00 87.50 141 VAL A O 1
ATOM 1079 N N . PHE A 1 142 ? -6.079 9.893 8.326 1.00 81.94 142 PHE A N 1
ATOM 1080 C CA . PHE A 1 142 ? -5.400 11.163 8.041 1.00 81.94 142 PHE A CA 1
ATOM 1081 C C . PHE A 1 142 ? -3.895 11.108 8.298 1.00 81.94 142 PHE A C 1
ATOM 1083 O O . PHE A 1 142 ? -3.133 11.711 7.545 1.00 81.94 142 PHE A O 1
ATOM 1090 N N . HIS A 1 143 ? -3.469 10.434 9.368 1.00 79.56 143 HIS A N 1
ATOM 1091 C CA . HIS A 1 143 ? -2.059 10.211 9.681 1.00 79.56 143 HIS A CA 1
ATOM 1092 C C . HIS A 1 143 ? -1.882 9.029 10.640 1.00 79.56 143 HIS A C 1
ATOM 1094 O O . HIS A 1 143 ? -2.860 8.500 11.175 1.00 79.56 143 HIS A O 1
ATOM 1100 N N . TYR A 1 144 ? -0.632 8.614 10.840 1.00 85.00 144 TYR A N 1
ATOM 1101 C CA . TYR A 1 144 ? -0.243 7.581 11.791 1.00 85.00 144 TYR A CA 1
ATOM 1102 C C . TYR A 1 144 ? 0.858 8.091 12.729 1.00 85.00 144 TYR A C 1
ATOM 1104 O O . TYR A 1 144 ? 1.947 8.436 12.271 1.00 85.00 144 TYR A O 1
ATOM 1112 N N . ASP A 1 145 ? 0.570 8.074 14.030 1.00 82.25 145 ASP A N 1
ATOM 1113 C CA . ASP A 1 145 ? 1.460 8.493 15.125 1.00 82.25 145 ASP A CA 1
ATOM 1114 C C . ASP A 1 145 ? 1.786 7.317 16.069 1.00 82.25 145 ASP A C 1
ATOM 1116 O O . ASP A 1 145 ? 2.135 7.508 17.230 1.00 82.25 145 ASP A O 1
ATOM 1120 N N . GLY A 1 146 ? 1.618 6.085 15.583 1.00 84.19 146 GLY A N 1
ATOM 1121 C CA . GLY A 1 146 ? 1.833 4.873 16.367 1.00 84.19 146 GLY A CA 1
ATOM 1122 C C . GLY A 1 146 ? 3.298 4.501 16.567 1.00 84.19 146 GLY A C 1
ATOM 1123 O O . GLY A 1 146 ? 4.222 5.237 16.212 1.00 84.19 146 GLY A O 1
ATOM 1124 N N . MET A 1 147 ? 3.529 3.287 17.068 1.00 85.19 147 MET A N 1
ATOM 1125 C CA . MET A 1 147 ? 4.881 2.817 17.387 1.00 85.19 147 MET A CA 1
ATOM 1126 C C . MET A 1 147 ? 5.759 2.619 16.144 1.00 85.19 147 MET A C 1
ATOM 1128 O O . MET A 1 147 ? 6.964 2.474 16.269 1.00 85.19 147 MET A O 1
ATOM 1132 N N . GLY A 1 148 ? 5.198 2.601 14.934 1.00 87.69 148 GLY A N 1
ATOM 1133 C CA . GLY A 1 148 ? 5.919 2.237 13.708 1.00 87.69 148 GLY A CA 1
ATOM 1134 C C . GLY A 1 148 ? 6.229 0.738 13.614 1.00 87.69 148 GLY A C 1
ATOM 1135 O O . GLY A 1 148 ? 5.483 -0.093 14.123 1.00 87.69 148 GLY A O 1
ATOM 1136 N N . GLY A 1 149 ? 7.312 0.360 12.931 1.00 90.31 149 GLY A N 1
ATOM 1137 C CA . GLY A 1 149 ? 7.631 -1.050 12.688 1.00 90.31 149 GLY A CA 1
ATOM 1138 C C . GLY A 1 149 ? 6.718 -1.688 11.637 1.00 90.31 149 GLY A C 1
ATOM 1139 O O . GLY A 1 149 ? 6.696 -1.240 10.490 1.00 90.31 149 GLY A O 1
ATOM 1140 N N . ASN A 1 150 ? 6.007 -2.756 12.004 1.00 91.25 150 ASN A N 1
ATOM 1141 C CA . ASN A 1 150 ? 5.111 -3.479 11.100 1.00 91.25 150 ASN A CA 1
ATOM 1142 C C . ASN A 1 150 ? 3.669 -3.064 11.365 1.00 91.25 150 ASN A C 1
ATOM 1144 O O . ASN A 1 150 ? 3.140 -3.310 12.446 1.00 91.25 150 ASN A O 1
ATOM 1148 N N . ILE A 1 151 ? 3.042 -2.464 10.365 1.00 90.88 151 ILE A N 1
ATOM 1149 C CA . ILE A 1 151 ? 1.710 -1.888 10.480 1.00 90.88 151 ILE A CA 1
ATOM 1150 C C . ILE A 1 151 ? 0.705 -2.779 9.761 1.00 90.88 151 ILE A C 1
ATOM 1152 O O . ILE A 1 151 ? 0.920 -3.176 8.616 1.00 90.88 151 ILE A O 1
ATOM 1156 N N . ILE A 1 152 ? -0.427 -3.036 10.413 1.00 91.62 152 ILE A N 1
ATOM 1157 C CA . ILE A 1 152 ? -1.600 -3.646 9.787 1.00 91.62 152 ILE A CA 1
ATOM 1158 C C . ILE A 1 152 ? -2.707 -2.600 9.777 1.00 91.62 152 ILE A C 1
ATOM 1160 O O . ILE A 1 152 ? -3.123 -2.118 10.829 1.00 91.62 152 ILE A O 1
ATOM 1164 N N . VAL A 1 153 ? -3.187 -2.249 8.587 1.00 91.94 153 VAL A N 1
ATOM 1165 C CA . VAL A 1 153 ? -4.334 -1.358 8.434 1.00 91.94 153 VAL A CA 1
ATOM 1166 C C . VAL A 1 153 ? -5.602 -2.211 8.449 1.00 91.94 153 VAL A C 1
ATOM 1168 O O . VAL A 1 153 ? -5.751 -3.071 7.569 1.00 91.94 153 VAL A O 1
ATOM 1171 N N . PRO A 1 154 ? -6.503 -2.026 9.429 1.00 91.94 154 PRO A N 1
ATOM 1172 C CA . PRO A 1 154 ? -7.720 -2.820 9.525 1.00 91.94 154 PRO A CA 1
ATOM 1173 C C . PRO A 1 154 ? -8.685 -2.497 8.378 1.00 91.94 154 PRO A C 1
ATOM 1175 O O . PRO A 1 154 ? -8.638 -1.420 7.786 1.00 91.94 154 PRO A O 1
ATOM 1178 N N . ALA A 1 155 ? -9.577 -3.439 8.064 1.00 89.06 155 ALA A N 1
ATOM 1179 C CA . ALA A 1 155 ? -10.590 -3.257 7.020 1.00 89.06 155 ALA A CA 1
ATOM 1180 C C . ALA A 1 155 ? -11.638 -2.196 7.399 1.00 89.06 155 ALA A C 1
ATOM 1182 O O . ALA A 1 155 ? -12.208 -1.536 6.526 1.00 89.06 155 ALA A O 1
ATOM 1183 N N . THR A 1 156 ? -11.880 -2.035 8.701 1.00 89.31 156 THR A N 1
ATOM 1184 C CA . THR A 1 156 ? -12.874 -1.125 9.268 1.00 89.31 156 THR A CA 1
ATOM 1185 C C . THR A 1 156 ? -12.311 -0.377 10.472 1.00 89.31 156 THR A C 1
ATOM 1187 O O . THR A 1 156 ? -11.483 -0.936 11.186 1.00 89.31 156 THR A O 1
ATOM 1190 N N . PHE A 1 157 ? -12.823 0.825 10.738 1.00 89.31 157 PHE A N 1
ATOM 1191 C CA . PHE A 1 157 ? -12.783 1.435 12.071 1.00 89.31 157 PHE A CA 1
ATOM 1192 C C . PHE A 1 157 ? -14.216 1.653 12.551 1.00 89.31 157 PHE A C 1
ATOM 1194 O O . PHE A 1 157 ? -15.019 2.245 11.830 1.00 89.31 157 PHE A O 1
ATOM 1201 N N . ASN A 1 158 ? -14.545 1.178 13.753 1.00 86.00 158 ASN A N 1
ATOM 1202 C CA . ASN A 1 158 ? -15.893 1.220 14.330 1.00 86.00 158 ASN A CA 1
ATOM 1203 C C . ASN A 1 158 ? -16.960 0.589 13.415 1.00 86.00 158 ASN A C 1
ATOM 1205 O O . ASN A 1 158 ? -18.082 1.076 13.314 1.00 86.00 158 ASN A O 1
ATOM 1209 N N . GLY A 1 159 ? -16.589 -0.491 12.718 1.00 84.62 159 GLY A N 1
ATOM 1210 C CA . GLY A 1 159 ? -17.445 -1.191 11.754 1.00 84.62 159 GLY A CA 1
ATOM 1211 C C . GLY A 1 159 ? -17.553 -0.526 10.377 1.00 84.62 159 GLY A C 1
ATOM 1212 O O . GLY A 1 159 ? -18.046 -1.161 9.445 1.00 84.62 159 GLY A O 1
ATOM 1213 N N . ASP A 1 160 ? -17.040 0.696 10.210 1.00 86.50 160 ASP A N 1
ATOM 1214 C CA . ASP A 1 160 ? -17.105 1.424 8.945 1.00 86.50 160 ASP A CA 1
ATOM 1215 C C . ASP A 1 160 ? -15.864 1.184 8.071 1.00 86.50 160 ASP A C 1
ATOM 1217 O O . ASP A 1 160 ? -14.737 1.246 8.570 1.00 86.50 160 ASP A O 1
ATOM 1221 N N . PRO A 1 161 ? -16.035 0.944 6.757 1.00 85.44 161 PRO A N 1
ATOM 1222 C CA . PRO A 1 161 ? -14.946 0.602 5.848 1.00 85.44 161 PRO A CA 1
ATOM 1223 C C . PRO A 1 161 ? -13.913 1.723 5.720 1.00 85.44 161 PRO A C 1
ATOM 1225 O O . PRO A 1 161 ? -14.250 2.912 5.663 1.00 85.44 161 PRO A O 1
ATOM 1228 N N . VAL A 1 162 ? -12.646 1.324 5.622 1.00 86.75 162 VAL A N 1
ATOM 1229 C CA . VAL A 1 162 ? -11.503 2.240 5.585 1.00 86.75 162 VAL A CA 1
ATOM 1230 C C . VAL A 1 162 ? -11.221 2.769 4.178 1.00 86.75 162 VAL A C 1
ATOM 1232 O O . VAL A 1 162 ? -11.094 2.029 3.203 1.00 86.75 162 VAL A O 1
ATOM 1235 N N . HIS A 1 163 ? -11.044 4.085 4.098 1.00 75.62 163 HIS A N 1
ATOM 1236 C CA . HIS A 1 163 ? -10.523 4.830 2.959 1.00 75.62 163 HIS A CA 1
ATOM 1237 C C . HIS A 1 163 ? -9.292 5.622 3.415 1.00 75.62 163 HIS A C 1
ATOM 1239 O O . HIS A 1 163 ? -9.333 6.317 4.432 1.00 75.62 163 HIS A O 1
ATOM 1245 N N . ILE A 1 164 ? -8.184 5.540 2.678 1.00 67.88 164 ILE A N 1
ATOM 1246 C CA . ILE A 1 164 ? -6.892 6.027 3.179 1.00 67.88 164 ILE A CA 1
ATOM 1247 C C . ILE A 1 164 ? -6.454 7.234 2.367 1.00 67.88 164 ILE A C 1
ATOM 1249 O O . ILE A 1 164 ? -6.156 7.130 1.176 1.00 67.88 164 ILE A O 1
ATOM 1253 N N . LEU A 1 165 ? -6.418 8.397 3.019 1.00 61.75 165 LEU A N 1
ATOM 1254 C CA . LEU A 1 165 ? -6.042 9.655 2.375 1.00 61.75 165 LEU A CA 1
ATOM 1255 C C . LEU A 1 165 ? -4.571 10.006 2.584 1.00 61.75 165 LEU A C 1
ATOM 1257 O O . LEU A 1 165 ? -3.980 10.629 1.712 1.00 61.75 165 LEU A O 1
ATOM 1261 N N . SER A 1 166 ? -3.971 9.634 3.712 1.00 62.34 166 SER A N 1
ATOM 1262 C CA . SER A 1 166 ? -2.537 9.806 3.956 1.00 62.34 166 SER A CA 1
ATOM 1263 C C . SER A 1 166 ? -2.116 9.025 5.203 1.00 62.34 166 SER A C 1
ATOM 1265 O O . SER A 1 166 ? -2.928 8.839 6.108 1.00 62.34 166 SER A O 1
ATOM 1267 N N . PHE A 1 167 ? -0.851 8.603 5.276 1.00 63.03 167 PHE A N 1
ATOM 1268 C CA . PHE A 1 167 ? -0.234 8.165 6.538 1.00 63.03 167 PHE A CA 1
ATOM 1269 C C . PHE A 1 167 ? 0.617 9.256 7.189 1.00 63.03 167 PHE A C 1
ATOM 1271 O O . PHE A 1 167 ? 0.974 9.125 8.356 1.00 63.03 167 PHE A O 1
ATOM 1278 N N . THR A 1 168 ? 0.926 10.340 6.477 1.00 52.59 168 THR A N 1
ATOM 1279 C CA . THR A 1 168 ? 1.797 11.404 6.984 1.00 52.59 168 THR A CA 1
ATOM 1280 C C . THR A 1 168 ? 1.097 12.756 6.942 1.00 52.59 168 THR A C 1
ATOM 1282 O O . THR A 1 168 ? 0.565 13.162 5.903 1.00 52.59 168 THR A O 1
ATOM 1285 N N . ALA A 1 169 ? 1.137 13.477 8.063 1.00 41.66 169 ALA A N 1
ATOM 1286 C CA . ALA A 1 169 ? 0.946 14.921 8.085 1.00 41.66 169 ALA A CA 1
ATOM 1287 C C . ALA A 1 169 ? 2.209 15.619 7.542 1.00 41.66 169 ALA A C 1
ATOM 1289 O O . ALA A 1 169 ? 3.296 15.046 7.536 1.00 41.66 169 ALA A O 1
ATOM 1290 N N . ASN A 1 170 ? 2.079 16.872 7.102 1.00 45.66 170 ASN A N 1
ATOM 1291 C CA . ASN A 1 170 ? 3.197 17.739 6.707 1.00 45.66 170 ASN A CA 1
ATOM 1292 C C . ASN A 1 170 ? 4.057 18.149 7.926 1.00 45.66 170 ASN A C 1
ATOM 1294 O O . ASN A 1 170 ? 4.082 19.315 8.317 1.00 45.66 170 ASN A O 1
ATOM 1298 N N . GLY A 1 171 ? 4.732 17.189 8.548 1.00 48.38 171 GLY A N 1
ATOM 1299 C CA . GLY A 1 171 ? 5.586 17.356 9.719 1.00 48.38 171 GLY A CA 1
ATOM 1300 C C . GLY A 1 171 ? 6.123 15.991 10.126 1.00 48.38 171 GLY A C 1
ATOM 1301 O O . GLY A 1 171 ? 5.371 15.022 10.108 1.00 48.38 171 GLY A O 1
ATOM 1302 N N . GLU A 1 172 ? 7.425 15.901 10.406 1.00 49.72 172 GLU A N 1
ATOM 1303 C CA . GLU A 1 172 ? 8.088 14.631 10.718 1.00 49.72 172 GLU A CA 1
ATOM 1304 C C . GLU A 1 172 ? 7.310 13.864 11.803 1.00 49.72 172 GLU A C 1
ATOM 1306 O O . GLU A 1 172 ? 7.092 14.406 12.892 1.00 49.72 172 GLU A O 1
ATOM 1311 N N . PRO A 1 173 ? 6.859 12.631 11.514 1.00 54.41 173 PRO A N 1
ATOM 1312 C CA . PRO A 1 173 ? 6.147 11.811 12.479 1.00 54.41 173 PRO A CA 1
ATOM 1313 C C . PRO A 1 173 ? 6.976 11.631 13.755 1.00 54.41 173 PRO A C 1
ATOM 1315 O O . PRO A 1 173 ? 8.157 11.285 13.684 1.00 54.41 173 PRO A O 1
ATOM 1318 N N . LYS A 1 174 ? 6.361 11.788 14.933 1.00 60.28 174 LYS A N 1
ATOM 1319 C CA . LYS A 1 174 ? 6.960 11.348 16.206 1.00 60.28 174 LYS A CA 1
ATOM 1320 C C . LYS A 1 174 ? 6.848 9.825 16.341 1.00 60.28 174 LYS A C 1
ATOM 1322 O O . LYS A 1 174 ? 6.295 9.326 17.312 1.00 60.28 174 LYS A O 1
ATOM 1327 N N . LEU A 1 175 ? 7.319 9.086 15.343 1.00 71.12 175 LEU A N 1
ATOM 1328 C CA . LEU A 1 175 ? 7.335 7.632 15.416 1.00 71.12 175 LEU A CA 1
ATOM 1329 C C . LEU A 1 175 ? 8.409 7.199 16.409 1.00 71.12 175 LEU A C 1
ATOM 1331 O O . LEU A 1 175 ? 9.533 7.703 16.369 1.00 71.12 175 LEU A O 1
ATOM 1335 N N . GLU A 1 176 ? 8.084 6.232 17.262 1.00 75.00 176 GLU A N 1
ATOM 1336 C CA . GLU A 1 176 ? 9.069 5.626 18.165 1.00 75.00 176 GLU A CA 1
ATOM 1337 C C . GLU A 1 176 ? 10.162 4.872 17.390 1.00 75.00 176 GLU A C 1
ATOM 1339 O O . GLU A 1 176 ? 11.331 4.862 17.777 1.00 75.00 176 GLU A O 1
ATOM 1344 N N . GLN A 1 177 ? 9.790 4.277 16.255 1.00 84.69 177 GLN A N 1
ATOM 1345 C CA . GLN A 1 177 ? 10.688 3.642 15.293 1.00 84.69 177 GLN A CA 1
ATOM 1346 C C . GLN A 1 177 ? 10.146 3.813 13.864 1.00 84.69 177 GLN A C 1
ATOM 1348 O O . GLN A 1 177 ? 8.941 3.965 13.665 1.00 84.69 177 GLN A O 1
ATOM 1353 N N . PRO A 1 178 ? 11.003 3.763 12.831 1.00 87.75 178 PRO A N 1
ATOM 1354 C CA . PRO A 1 178 ? 10.545 3.871 11.451 1.00 87.75 178 PRO A CA 1
ATOM 1355 C C . PRO A 1 178 ? 9.555 2.764 11.070 1.00 87.75 178 PRO A C 1
ATOM 1357 O O . PRO A 1 178 ? 9.646 1.626 11.538 1.00 87.75 178 PRO A O 1
ATOM 1360 N N . ILE A 1 179 ? 8.647 3.082 10.150 1.00 90.38 179 ILE A N 1
ATOM 1361 C CA . ILE A 1 179 ? 7.757 2.102 9.521 1.00 90.38 179 ILE A CA 1
ATOM 1362 C C . ILE A 1 179 ? 8.579 1.244 8.556 1.00 90.38 179 ILE A C 1
ATOM 1364 O O . ILE A 1 179 ? 9.256 1.768 7.672 1.00 90.38 179 ILE A O 1
ATOM 1368 N N . ARG A 1 180 ? 8.521 -0.075 8.741 1.00 93.56 180 ARG A N 1
ATOM 1369 C CA . ARG A 1 180 ? 9.263 -1.087 7.976 1.00 93.56 180 ARG A CA 1
ATOM 1370 C C . ARG A 1 180 ? 8.367 -1.847 7.013 1.00 93.56 180 ARG A C 1
ATOM 1372 O O . ARG A 1 180 ? 8.804 -2.153 5.908 1.00 93.56 180 ARG A O 1
ATOM 1379 N N . SER A 1 181 ? 7.133 -2.149 7.410 1.00 95.62 181 SER A N 1
ATOM 1380 C CA . SER A 1 181 ? 6.171 -2.825 6.542 1.00 95.62 181 SER A CA 1
ATOM 1381 C C . SER A 1 181 ? 4.744 -2.359 6.792 1.00 95.62 181 SER A C 1
ATOM 1383 O O . SER A 1 181 ? 4.407 -1.953 7.905 1.00 95.62 181 SER A O 1
ATOM 1385 N N . ILE A 1 182 ? 3.915 -2.413 5.750 1.00 95.00 182 ILE A N 1
ATOM 1386 C CA . ILE A 1 182 ? 2.485 -2.102 5.828 1.00 95.00 182 ILE A CA 1
ATOM 1387 C C . ILE A 1 182 ? 1.694 -3.228 5.162 1.00 95.00 182 ILE A C 1
ATOM 1389 O O . ILE A 1 182 ? 1.972 -3.594 4.022 1.00 95.00 182 ILE A O 1
ATOM 1393 N N . VAL A 1 183 ? 0.687 -3.752 5.853 1.00 96.31 183 VAL A N 1
ATOM 1394 C CA . VAL A 1 183 ? -0.278 -4.715 5.315 1.00 96.31 183 VAL A CA 1
ATOM 1395 C C . VAL A 1 183 ? -1.657 -4.073 5.322 1.00 96.31 183 VAL A C 1
ATOM 1397 O O . VAL A 1 183 ? -2.157 -3.672 6.373 1.00 96.31 183 VAL A O 1
ATOM 1400 N N . PHE A 1 184 ? -2.281 -3.979 4.154 1.00 94.69 184 PHE A N 1
ATOM 1401 C CA . PHE A 1 184 ? -3.642 -3.478 4.011 1.00 94.69 184 PHE A CA 1
ATOM 1402 C C . PHE A 1 184 ? -4.627 -4.650 4.011 1.00 94.69 184 PHE A C 1
ATOM 1404 O O . PHE A 1 184 ? -4.502 -5.582 3.215 1.00 94.69 184 PHE A O 1
ATOM 1411 N N . SER A 1 185 ? -5.617 -4.603 4.901 1.00 94.25 185 SER A N 1
ATOM 1412 C CA . SER A 1 185 ? -6.682 -5.608 4.948 1.00 94.25 185 SER A CA 1
ATOM 1413 C C . SER A 1 185 ? -7.590 -5.549 3.714 1.00 94.25 185 SER A C 1
ATOM 1415 O O . SER A 1 185 ? -7.754 -4.500 3.087 1.00 94.25 185 SER A O 1
ATOM 1417 N N . GLU A 1 186 ? -8.220 -6.678 3.383 1.00 92.00 186 GLU A N 1
ATOM 1418 C CA . GLU A 1 186 ? -9.220 -6.750 2.310 1.00 92.00 186 GLU A CA 1
ATOM 1419 C C . GLU A 1 186 ? -10.375 -5.764 2.531 1.00 92.00 186 GLU A C 1
ATOM 1421 O O . GLU A 1 186 ? -10.786 -5.505 3.661 1.00 92.00 186 GLU A O 1
ATOM 1426 N N . GLY A 1 187 ? -10.895 -5.212 1.433 1.00 89.62 187 GLY A N 1
ATOM 1427 C CA . GLY A 1 187 ? -11.909 -4.153 1.447 1.00 89.62 187 GLY A CA 1
ATOM 1428 C C . GLY A 1 187 ? -11.328 -2.746 1.297 1.00 89.62 187 GLY A C 1
ATOM 1429 O O . GLY A 1 187 ? -12.039 -1.843 0.861 1.00 89.62 187 GLY A O 1
ATOM 1430 N N . ILE A 1 188 ? -10.032 -2.556 1.566 1.00 91.31 188 ILE A N 1
ATOM 1431 C CA . ILE A 1 188 ? -9.356 -1.283 1.300 1.00 91.31 188 ILE A CA 1
ATOM 1432 C C . ILE A 1 188 ? -9.164 -1.139 -0.212 1.00 91.31 188 ILE A C 1
ATOM 1434 O O . ILE A 1 188 ? -8.495 -1.949 -0.859 1.00 91.31 188 ILE A O 1
ATOM 1438 N N . GLU A 1 189 ? -9.771 -0.101 -0.783 1.00 91.00 189 GLU A N 1
ATOM 1439 C CA . GLU A 1 189 ? -9.723 0.143 -2.226 1.00 91.00 189 GLU A CA 1
ATOM 1440 C C . GLU A 1 189 ? -8.728 1.238 -2.613 1.00 91.00 189 GLU A C 1
ATOM 1442 O O . GLU A 1 189 ? -8.034 1.090 -3.616 1.00 91.00 189 GLU A O 1
ATOM 1447 N N . TYR A 1 190 ? -8.636 2.317 -1.828 1.00 89.38 190 TYR A N 1
ATOM 1448 C CA . TYR A 1 190 ? -7.877 3.506 -2.214 1.00 89.38 190 TYR A CA 1
ATOM 1449 C C . TYR A 1 190 ? -6.888 3.946 -1.145 1.00 89.38 190 TYR A C 1
ATOM 1451 O O . TYR A 1 190 ? -7.233 4.069 0.034 1.00 89.38 190 TYR A O 1
ATOM 1459 N N . VAL A 1 191 ? -5.677 4.240 -1.611 1.00 88.94 191 VAL A N 1
ATOM 1460 C CA . VAL A 1 191 ? -4.574 4.806 -0.835 1.00 88.94 191 VAL A CA 1
ATOM 1461 C C . VAL A 1 191 ? -4.008 5.956 -1.656 1.00 88.94 191 VAL A C 1
ATOM 1463 O O . VAL A 1 191 ? -3.655 5.762 -2.815 1.00 88.94 191 VAL A O 1
ATOM 1466 N N . SER A 1 192 ? -3.951 7.156 -1.081 1.00 86.75 192 SER A N 1
ATOM 1467 C CA . SER A 1 192 ? -3.360 8.319 -1.756 1.00 86.75 192 SER A CA 1
ATOM 1468 C C . SER A 1 192 ? -1.927 8.054 -2.224 1.00 86.75 192 SER A C 1
ATOM 1470 O O . SER A 1 192 ? -1.153 7.399 -1.527 1.00 86.75 192 SER A O 1
ATOM 1472 N N . SER A 1 193 ? -1.528 8.637 -3.355 1.00 79.38 193 SER A N 1
ATOM 1473 C CA . SER A 1 193 ? -0.141 8.578 -3.830 1.00 79.38 193 SER A CA 1
ATOM 1474 C C . SER A 1 193 ? 0.849 9.186 -2.831 1.00 79.38 193 SER A C 1
ATOM 1476 O O . SER A 1 193 ? 2.001 8.777 -2.774 1.00 79.38 193 SER A O 1
ATOM 1478 N N . THR A 1 194 ? 0.408 10.126 -1.993 1.00 80.75 194 THR A N 1
ATOM 1479 C CA . THR A 1 194 ? 1.249 10.741 -0.956 1.00 80.75 194 THR A CA 1
ATOM 1480 C C . THR A 1 194 ? 1.344 9.900 0.311 1.00 80.75 194 THR A C 1
ATOM 1482 O O . THR A 1 194 ? 2.044 10.288 1.241 1.00 80.75 194 THR A O 1
ATOM 1485 N N . ALA A 1 195 ? 0.637 8.771 0.392 1.00 83.56 195 ALA A N 1
ATOM 1486 C CA . ALA A 1 195 ? 0.526 8.005 1.624 1.00 83.56 195 ALA A CA 1
ATOM 1487 C C . ALA A 1 195 ? 1.876 7.441 2.089 1.00 83.56 195 ALA A C 1
ATOM 1489 O O . ALA A 1 195 ? 2.084 7.321 3.287 1.00 83.56 195 ALA A O 1
ATOM 1490 N N . PHE A 1 196 ? 2.804 7.152 1.174 1.00 86.00 196 PHE A N 1
ATOM 1491 C CA . PHE A 1 196 ? 4.137 6.632 1.502 1.00 86.00 196 PHE A CA 1
ATOM 1492 C C . PHE A 1 196 ? 5.231 7.711 1.503 1.00 86.00 196 PHE A C 1
ATOM 1494 O O . PHE A 1 196 ? 6.419 7.405 1.634 1.00 86.00 196 PHE A O 1
ATOM 1501 N N . TYR A 1 197 ? 4.854 8.985 1.356 1.00 81.38 197 TYR A N 1
ATOM 1502 C CA . TYR A 1 197 ? 5.806 10.089 1.321 1.00 81.38 197 TYR A CA 1
ATOM 1503 C C . TYR A 1 197 ? 6.602 10.167 2.632 1.00 81.38 197 TYR A C 1
ATOM 1505 O O . TYR A 1 197 ? 6.046 10.093 3.722 1.00 81.38 197 TYR A O 1
ATOM 1513 N N . GLY A 1 198 ? 7.927 10.297 2.535 1.00 80.00 198 GLY A N 1
ATOM 1514 C CA . GLY A 1 198 ? 8.811 10.351 3.705 1.00 80.00 198 GLY A CA 1
ATOM 1515 C C . GLY A 1 198 ? 9.080 9.002 4.386 1.00 80.00 198 GLY A C 1
ATOM 1516 O O . GLY A 1 198 ? 9.862 8.956 5.335 1.00 80.00 198 GLY A O 1
ATOM 1517 N N . MET A 1 199 ? 8.520 7.888 3.896 1.00 87.12 199 MET A N 1
ATOM 1518 C CA . MET A 1 199 ? 8.767 6.549 4.451 1.00 87.12 199 MET A CA 1
ATOM 1519 C C . MET A 1 199 ? 10.086 5.932 3.949 1.00 87.12 199 MET A C 1
ATOM 1521 O O . MET A 1 199 ? 10.115 4.852 3.358 1.00 87.12 199 MET A O 1
ATOM 1525 N N . ALA A 1 200 ? 11.211 6.601 4.216 1.00 90.38 200 ALA A N 1
ATOM 1526 C CA . ALA A 1 200 ? 12.541 6.210 3.731 1.00 90.38 200 ALA A CA 1
ATOM 1527 C C . ALA A 1 200 ? 13.046 4.848 4.249 1.00 90.38 200 ALA A C 1
ATOM 1529 O O . ALA A 1 200 ? 14.068 4.348 3.783 1.00 90.38 200 ALA A O 1
ATOM 1530 N N . ASP A 1 201 ? 12.361 4.249 5.223 1.00 93.06 201 ASP A N 1
ATOM 1531 C CA . ASP A 1 201 ? 12.685 2.951 5.814 1.00 93.06 201 ASP A CA 1
ATOM 1532 C C . ASP A 1 201 ? 11.698 1.833 5.455 1.00 93.06 201 ASP A C 1
ATOM 1534 O O . ASP A 1 201 ? 11.886 0.712 5.919 1.00 93.06 201 ASP A O 1
ATOM 1538 N N . LEU A 1 202 ? 10.692 2.107 4.619 1.00 94.75 202 LEU A N 1
ATOM 1539 C CA . LEU A 1 202 ? 9.673 1.133 4.230 1.00 94.75 202 LEU A CA 1
ATOM 1540 C C . LEU A 1 202 ? 10.254 0.069 3.294 1.00 94.75 202 LEU A C 1
ATOM 1542 O O . LEU A 1 202 ? 10.733 0.388 2.211 1.00 94.75 202 LEU A O 1
ATOM 1546 N N . GLU A 1 203 ? 10.203 -1.195 3.706 1.00 96.88 203 GLU A N 1
ATOM 1547 C CA . GLU A 1 203 ? 10.850 -2.333 3.037 1.00 96.88 203 GLU A CA 1
ATOM 1548 C C . GLU A 1 203 ? 9.867 -3.234 2.285 1.00 96.88 203 GLU A C 1
ATOM 1550 O O . GLU A 1 203 ? 10.258 -3.896 1.317 1.00 96.88 203 GLU A O 1
ATOM 1555 N N . SER A 1 204 ? 8.599 -3.252 2.706 1.00 97.62 204 SER A N 1
ATOM 1556 C CA . SER A 1 204 ? 7.521 -3.975 2.028 1.00 97.62 204 SER A CA 1
ATOM 1557 C C . SER A 1 204 ? 6.151 -3.327 2.240 1.00 97.62 204 SER A C 1
ATOM 1559 O O . SER A 1 204 ? 5.884 -2.690 3.258 1.00 97.62 204 SER A O 1
ATOM 1561 N N . VAL A 1 205 ? 5.261 -3.528 1.271 1.00 97.12 205 VAL A N 1
ATOM 1562 C CA . VAL A 1 205 ? 3.839 -3.188 1.371 1.00 97.12 205 VAL A CA 1
ATOM 1563 C C . VAL A 1 205 ? 3.035 -4.329 0.771 1.00 97.12 205 VAL A C 1
ATOM 1565 O O . VAL A 1 205 ? 3.357 -4.724 -0.344 1.00 97.12 205 VAL A O 1
ATOM 1568 N N . GLU A 1 206 ? 2.016 -4.838 1.467 1.00 98.00 206 GLU A N 1
ATOM 1569 C CA . GLU A 1 206 ? 1.056 -5.823 0.949 1.00 98.00 206 GLU A CA 1
ATOM 1570 C C . GLU A 1 206 ? -0.314 -5.185 0.722 1.00 98.00 206 GLU A C 1
ATOM 1572 O O . GLU A 1 206 ? -0.934 -4.682 1.660 1.00 98.00 206 GLU A O 1
ATOM 1577 N N . PHE A 1 207 ? -0.791 -5.237 -0.524 1.00 97.12 207 PHE A N 1
ATOM 1578 C CA . PHE A 1 207 ? -2.093 -4.713 -0.920 1.00 97.12 207 PHE A CA 1
ATOM 1579 C C . PHE A 1 207 ? -3.131 -5.835 -1.112 1.00 97.12 207 PHE A C 1
ATOM 1581 O O . PHE A 1 207 ? -2.793 -6.918 -1.607 1.00 97.12 207 PHE A O 1
ATOM 1588 N N . PRO A 1 208 ? -4.407 -5.574 -0.773 1.00 96.50 208 PRO A N 1
ATOM 1589 C CA . PRO A 1 208 ? -5.502 -6.512 -0.979 1.00 96.50 208 PRO A CA 1
ATOM 1590 C C . PRO A 1 208 ? -5.908 -6.616 -2.453 1.00 96.50 208 PRO A C 1
ATOM 1592 O O . PRO A 1 208 ? -5.568 -5.763 -3.278 1.00 96.50 208 PRO A O 1
ATOM 1595 N N . LEU A 1 209 ? -6.714 -7.628 -2.786 1.00 96.12 209 LEU A N 1
ATOM 1596 C CA . LEU A 1 209 ? -7.296 -7.781 -4.128 1.00 96.12 209 LEU A CA 1
ATOM 1597 C C . LEU A 1 209 ? -8.192 -6.589 -4.512 1.00 96.12 209 LEU A C 1
ATOM 1599 O O . LEU A 1 209 ? -8.266 -6.209 -5.683 1.00 96.12 209 LEU A O 1
ATOM 1603 N N . THR A 1 210 ? -8.864 -5.987 -3.529 1.00 94.38 210 THR A N 1
ATOM 1604 C CA . THR A 1 210 ? -9.752 -4.829 -3.721 1.00 94.38 210 THR A CA 1
ATOM 1605 C C . THR A 1 210 ? -9.021 -3.538 -4.089 1.00 94.38 210 THR A C 1
ATOM 1607 O O . THR A 1 210 ? -9.676 -2.569 -4.471 1.00 94.38 210 THR A O 1
ATOM 1610 N N . PHE A 1 211 ? -7.690 -3.507 -3.990 1.00 95.69 211 PHE A N 1
ATOM 1611 C CA . PHE A 1 211 ? -6.898 -2.295 -4.149 1.00 95.69 211 PHE A CA 1
ATOM 1612 C C . PHE A 1 211 ? -6.865 -1.770 -5.593 1.00 95.69 211 PHE A C 1
ATOM 1614 O O . PHE A 1 211 ? -6.635 -2.512 -6.553 1.00 95.69 211 PHE A O 1
ATOM 1621 N N . LYS A 1 212 ? -7.058 -0.454 -5.727 1.00 94.81 212 LYS A N 1
ATOM 1622 C CA . LYS A 1 212 ? -7.186 0.278 -6.995 1.00 94.81 212 LYS A CA 1
ATOM 1623 C C . LYS A 1 212 ? -6.164 1.405 -7.161 1.00 94.81 212 LYS A C 1
ATOM 1625 O O . LYS A 1 212 ? -6.116 1.982 -8.240 1.00 94.81 212 LYS A O 1
ATOM 1630 N N . GLY A 1 213 ? -5.322 1.685 -6.162 1.00 93.19 213 GLY A N 1
ATOM 1631 C CA . GLY A 1 213 ? -4.393 2.824 -6.173 1.00 93.19 213 GLY A CA 1
ATOM 1632 C C . GLY A 1 213 ? -5.024 4.092 -5.597 1.00 93.19 213 GLY A C 1
ATOM 1633 O O . GLY A 1 213 ? -5.987 4.027 -4.833 1.00 93.19 213 GLY A O 1
ATOM 1634 N N . ASP A 1 214 ? -4.487 5.255 -5.951 1.00 90.38 214 ASP A N 1
ATOM 1635 C CA . ASP A 1 214 ? -5.129 6.537 -5.661 1.00 90.38 214 ASP A CA 1
ATOM 1636 C C . ASP A 1 214 ? -6.343 6.795 -6.584 1.00 90.38 214 ASP A C 1
ATOM 1638 O O . ASP A 1 214 ? -6.780 5.925 -7.340 1.00 90.38 214 ASP A O 1
ATOM 1642 N N . SER A 1 215 ? -6.907 8.006 -6.554 1.00 89.56 215 SER A N 1
ATOM 1643 C CA . SER A 1 215 ? -8.055 8.372 -7.401 1.00 89.56 215 SER A CA 1
ATOM 1644 C C . SER A 1 215 ? -7.779 8.316 -8.913 1.00 89.56 215 SER A C 1
ATOM 1646 O O . SER A 1 215 ? -8.726 8.291 -9.700 1.00 89.56 215 SER A O 1
ATOM 1648 N N . SER A 1 216 ? -6.511 8.284 -9.327 1.00 90.12 216 SER A N 1
ATOM 1649 C CA . SER A 1 216 ? -6.061 8.119 -10.714 1.00 90.12 216 SER A CA 1
ATOM 1650 C C . SER A 1 216 ? -5.583 6.696 -11.039 1.00 90.12 216 SER A C 1
ATOM 1652 O O . SER A 1 216 ? -5.291 6.389 -12.195 1.00 90.12 216 SER A O 1
ATOM 1654 N N . GLY A 1 217 ? -5.535 5.811 -10.040 1.00 94.81 217 GLY A N 1
ATOM 1655 C CA . GLY A 1 217 ? -4.966 4.472 -10.153 1.00 94.81 217 GLY A CA 1
ATOM 1656 C C . GLY A 1 217 ? -3.444 4.433 -10.009 1.00 94.81 217 GLY A C 1
ATOM 1657 O O . GLY A 1 217 ? -2.818 3.476 -10.467 1.00 94.81 217 GLY A O 1
ATOM 1658 N N . LYS A 1 218 ? -2.838 5.465 -9.414 1.00 94.31 218 LYS A N 1
ATOM 1659 C CA . LYS A 1 218 ? -1.398 5.562 -9.172 1.00 94.31 218 LYS A CA 1
ATOM 1660 C C . LYS A 1 218 ? -1.023 5.011 -7.799 1.00 94.31 218 LYS A C 1
ATOM 1662 O O . LYS A 1 218 ? -1.752 5.173 -6.823 1.00 94.31 218 LYS A O 1
ATOM 1667 N N . VAL A 1 219 ? 0.159 4.410 -7.730 1.00 95.00 219 VAL A N 1
ATOM 1668 C CA . VAL A 1 219 ? 0.859 4.063 -6.493 1.00 95.00 219 VAL A CA 1
ATOM 1669 C C . VAL A 1 219 ? 2.272 4.632 -6.568 1.00 95.00 219 VAL A C 1
ATOM 1671 O O . VAL A 1 219 ? 2.982 4.383 -7.541 1.00 95.00 219 VAL A O 1
ATOM 1674 N N . ASP A 1 220 ? 2.680 5.386 -5.549 1.00 92.81 220 ASP A N 1
ATOM 1675 C CA . ASP A 1 220 ? 4.034 5.932 -5.433 1.00 92.81 220 ASP A CA 1
ATOM 1676 C C . ASP A 1 220 ? 4.733 5.330 -4.207 1.00 92.81 220 ASP A C 1
ATOM 1678 O O . ASP A 1 220 ? 4.314 5.518 -3.069 1.00 92.81 220 ASP A O 1
ATOM 1682 N N . LEU A 1 221 ? 5.783 4.561 -4.466 1.00 94.44 221 LEU A N 1
ATOM 1683 C CA . LEU A 1 221 ? 6.698 3.943 -3.509 1.00 94.44 221 LEU A CA 1
ATOM 1684 C C . LEU A 1 221 ? 8.113 4.526 -3.652 1.00 94.44 221 LEU A C 1
ATOM 1686 O O . LEU A 1 221 ? 9.099 3.899 -3.250 1.00 94.44 221 LEU A O 1
ATOM 1690 N N . GLY A 1 222 ? 8.246 5.689 -4.286 1.00 92.56 222 GLY A N 1
ATOM 1691 C CA . GLY A 1 222 ? 9.510 6.362 -4.516 1.00 92.56 222 GLY A CA 1
ATOM 1692 C C . GLY A 1 222 ? 10.232 6.746 -3.228 1.00 92.56 222 GLY A C 1
ATOM 1693 O O . GLY A 1 222 ? 9.616 7.118 -2.235 1.00 92.56 222 GLY A O 1
ATOM 1694 N N . ASN A 1 223 ? 11.566 6.699 -3.254 1.00 91.69 223 ASN A N 1
ATOM 1695 C CA . ASN A 1 223 ? 12.424 7.052 -2.111 1.00 91.69 223 ASN A CA 1
ATOM 1696 C C . ASN A 1 223 ? 12.143 6.244 -0.832 1.00 91.69 223 ASN A C 1
ATOM 1698 O O . ASN A 1 223 ? 12.319 6.755 0.274 1.00 91.69 223 ASN A O 1
ATOM 1702 N N . THR A 1 224 ? 11.733 4.988 -0.979 1.00 94.19 224 THR A N 1
ATOM 1703 C CA . THR A 1 224 ? 11.588 4.045 0.133 1.00 94.19 224 THR A CA 1
ATOM 1704 C C . THR A 1 224 ? 12.766 3.050 0.137 1.00 94.19 224 THR A C 1
ATOM 1706 O O . THR A 1 224 ? 13.820 3.301 -0.462 1.00 94.19 224 THR A O 1
ATOM 1709 N N . LYS A 1 225 ? 12.635 1.925 0.846 1.00 96.50 225 LYS A N 1
ATOM 1710 C CA . LYS A 1 225 ? 13.585 0.797 0.850 1.00 96.50 225 LYS A CA 1
ATOM 1711 C C . LYS A 1 225 ? 12.931 -0.490 0.351 1.00 96.50 225 LYS A C 1
ATOM 1713 O O . LYS A 1 225 ? 13.369 -1.578 0.729 1.00 96.50 225 LYS A O 1
ATOM 1718 N N . ILE A 1 226 ? 11.904 -0.380 -0.493 1.00 97.56 226 ILE A N 1
ATOM 1719 C CA . ILE A 1 226 ? 11.176 -1.534 -1.017 1.00 97.56 226 ILE A CA 1
ATOM 1720 C C . ILE A 1 226 ? 12.161 -2.477 -1.712 1.00 97.56 226 ILE A C 1
ATOM 1722 O O . ILE A 1 226 ? 12.955 -2.065 -2.560 1.00 97.56 226 ILE A O 1
ATOM 1726 N N . LYS A 1 227 ? 12.131 -3.750 -1.314 1.00 97.31 227 LYS A N 1
ATOM 1727 C CA . LYS A 1 227 ? 13.077 -4.777 -1.791 1.00 97.31 227 LYS A CA 1
ATOM 1728 C C . LYS A 1 227 ? 12.528 -5.589 -2.963 1.00 97.31 227 LYS A C 1
ATOM 1730 O O . LYS A 1 227 ? 13.285 -6.078 -3.799 1.00 97.31 227 LYS A O 1
ATOM 1735 N N . ASN A 1 228 ? 11.210 -5.742 -3.019 1.00 98.38 228 ASN A N 1
ATOM 1736 C CA . ASN A 1 228 ? 10.498 -6.466 -4.064 1.00 98.38 228 ASN A CA 1
ATOM 1737 C C . ASN A 1 228 ? 9.052 -5.958 -4.177 1.00 98.38 228 ASN A C 1
ATOM 1739 O O . ASN A 1 228 ? 8.585 -5.209 -3.320 1.00 98.38 228 ASN A O 1
ATOM 1743 N N . LEU A 1 229 ? 8.342 -6.390 -5.219 1.00 98.44 229 LEU A N 1
ATOM 1744 C CA . LEU A 1 229 ? 6.934 -6.045 -5.447 1.00 98.44 229 LEU A CA 1
ATOM 1745 C C . LEU A 1 229 ? 5.961 -7.191 -5.112 1.00 98.44 229 LEU A C 1
ATOM 1747 O O . LEU A 1 229 ? 4.868 -7.241 -5.669 1.00 98.44 229 LEU A O 1
ATOM 1751 N N . ASP A 1 230 ? 6.311 -8.113 -4.208 1.00 98.31 230 ASP A N 1
ATOM 1752 C CA . ASP A 1 230 ? 5.468 -9.281 -3.893 1.00 98.31 230 ASP A CA 1
ATOM 1753 C C . ASP A 1 230 ? 4.084 -8.916 -3.359 1.00 98.31 230 ASP A C 1
ATOM 1755 O O . ASP A 1 230 ? 3.108 -9.614 -3.639 1.00 98.31 230 ASP A O 1
ATOM 1759 N N . GLY A 1 231 ? 3.969 -7.805 -2.640 1.00 97.88 231 GLY A N 1
ATOM 1760 C CA . GLY A 1 231 ? 2.682 -7.342 -2.141 1.00 97.88 231 GLY A CA 1
ATOM 1761 C C . GLY A 1 231 ? 1.734 -6.800 -3.210 1.00 97.88 231 GLY A C 1
ATOM 1762 O O . GLY A 1 231 ? 0.607 -6.438 -2.887 1.00 97.88 231 GLY A O 1
ATOM 1763 N N . PHE A 1 232 ? 2.147 -6.798 -4.482 1.00 98.50 232 PHE A N 1
ATOM 1764 C CA . PHE A 1 232 ? 1.279 -6.538 -5.630 1.00 98.50 232 PHE A CA 1
ATOM 1765 C C . PHE A 1 232 ? 0.688 -7.811 -6.255 1.00 98.50 232 PHE A C 1
ATOM 1767 O O . PHE A 1 232 ? -0.136 -7.700 -7.157 1.00 98.50 232 PHE A O 1
ATOM 1774 N N . LYS A 1 233 ? 1.026 -9.018 -5.770 1.00 98.06 233 LYS A N 1
ATOM 1775 C CA . LYS A 1 233 ? 0.570 -10.296 -6.366 1.00 98.06 233 LYS A CA 1
ATOM 1776 C C . LYS A 1 233 ? -0.953 -10.428 -6.494 1.00 98.06 233 LYS A C 1
ATOM 1778 O O . LYS A 1 233 ? -1.422 -11.141 -7.377 1.00 98.06 233 LYS A O 1
ATOM 1783 N N . LYS A 1 234 ? -1.715 -9.772 -5.612 1.00 97.81 234 LYS A N 1
ATOM 1784 C CA . LYS A 1 234 ? -3.190 -9.752 -5.623 1.00 97.81 234 LYS A CA 1
ATOM 1785 C C . LYS A 1 234 ? -3.768 -8.563 -6.403 1.00 97.81 234 LYS A C 1
ATOM 1787 O O . LYS A 1 234 ? -4.946 -8.575 -6.740 1.00 97.81 234 LYS A O 1
ATOM 1792 N N . VAL A 1 235 ? -2.965 -7.539 -6.685 1.00 97.69 235 VAL A N 1
ATOM 1793 C CA . VAL A 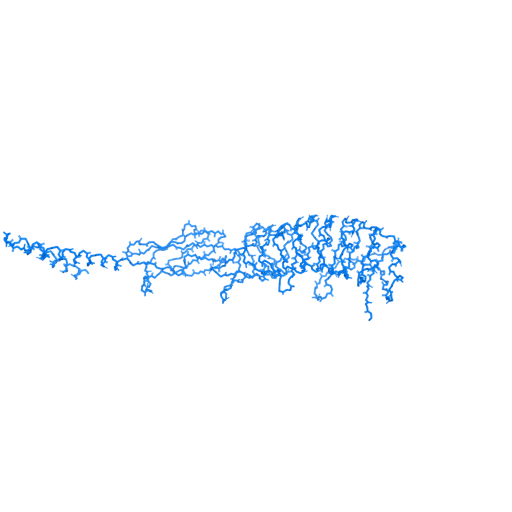1 235 ? -3.419 -6.282 -7.289 1.00 97.69 235 VAL A CA 1
ATOM 1794 C C . VAL A 1 235 ? -3.659 -6.478 -8.781 1.00 97.69 235 VAL A C 1
ATOM 1796 O O . VAL A 1 235 ? -2.859 -7.095 -9.480 1.00 97.69 235 VAL A O 1
ATOM 1799 N N . THR A 1 236 ? -4.762 -5.924 -9.286 1.00 96.88 236 THR A N 1
ATOM 1800 C CA . THR A 1 236 ? -5.138 -6.046 -10.707 1.00 96.88 236 THR A CA 1
ATOM 1801 C C . THR A 1 236 ? -5.590 -4.734 -11.352 1.00 96.88 236 THR A C 1
ATOM 1803 O O . THR A 1 236 ? -5.685 -4.669 -12.576 1.00 96.88 236 THR A O 1
ATOM 1806 N N . GLN A 1 237 ? -5.855 -3.685 -10.562 1.00 96.88 237 GLN A N 1
ATOM 1807 C CA . GLN A 1 237 ? -6.630 -2.517 -11.013 1.00 96.88 237 GLN A CA 1
ATOM 1808 C C . GLN A 1 237 ? -5.849 -1.194 -11.100 1.00 96.88 237 GLN A C 1
ATOM 1810 O O . GLN A 1 237 ? -6.419 -0.200 -11.548 1.00 96.88 237 GLN A O 1
ATOM 1815 N N . ILE A 1 238 ? -4.572 -1.153 -10.705 1.00 97.75 238 ILE A N 1
ATOM 1816 C CA . ILE A 1 238 ? -3.760 0.074 -10.802 1.00 97.75 238 ILE A CA 1
ATOM 1817 C C . ILE A 1 238 ? -3.321 0.348 -12.250 1.00 97.75 238 ILE A C 1
ATOM 1819 O O . ILE A 1 238 ? -3.213 -0.569 -13.067 1.00 97.75 238 ILE A O 1
ATOM 1823 N N . ARG A 1 239 ? -3.027 1.616 -12.551 1.00 97.94 239 ARG A N 1
ATOM 1824 C CA . ARG A 1 239 ? -2.555 2.098 -13.862 1.00 97.94 239 ARG A CA 1
ATOM 1825 C C . ARG A 1 239 ? -1.112 2.583 -13.841 1.00 97.94 239 ARG A C 1
ATOM 1827 O O . ARG A 1 239 ? -0.421 2.456 -14.849 1.00 97.94 239 ARG A O 1
ATOM 1834 N N . GLU A 1 240 ? -0.651 3.111 -12.714 1.00 98.12 240 GLU A N 1
ATOM 1835 C CA . GLU A 1 240 ? 0.691 3.677 -12.579 1.00 98.12 240 GLU A CA 1
ATOM 1836 C C . GLU A 1 240 ? 1.364 3.170 -11.305 1.00 98.12 240 GLU A C 1
ATOM 1838 O O . GLU A 1 240 ? 0.767 3.182 -10.228 1.00 98.12 240 GLU A O 1
ATOM 1843 N N . LEU A 1 241 ? 2.616 2.731 -11.438 1.00 97.94 241 LEU A N 1
ATOM 1844 C CA . LEU A 1 241 ? 3.469 2.361 -10.316 1.00 97.94 241 LEU A CA 1
ATOM 1845 C C . LEU A 1 241 ? 4.820 3.064 -10.438 1.00 97.94 241 LEU A C 1
ATOM 1847 O O . LEU A 1 241 ? 5.634 2.720 -11.298 1.00 97.94 241 LEU A O 1
ATOM 1851 N N . ASP A 1 242 ? 5.079 3.992 -9.527 1.00 95.81 242 ASP A N 1
ATOM 1852 C CA . ASP A 1 242 ? 6.387 4.608 -9.354 1.00 95.81 242 ASP A CA 1
ATOM 1853 C C . ASP A 1 242 ? 7.079 4.000 -8.132 1.00 95.81 242 ASP A C 1
ATOM 1855 O O . ASP A 1 242 ? 6.569 4.041 -7.024 1.00 95.81 242 ASP A O 1
ATOM 1859 N N . ALA A 1 243 ? 8.261 3.423 -8.320 1.00 96.44 243 ALA A N 1
ATOM 1860 C CA . ALA A 1 243 ? 9.114 2.873 -7.267 1.00 96.44 243 ALA A CA 1
ATOM 1861 C C . ALA A 1 243 ? 10.579 3.299 -7.477 1.00 96.44 243 ALA A C 1
ATOM 1863 O O . ALA A 1 243 ? 11.520 2.529 -7.263 1.00 96.44 243 ALA A O 1
ATOM 1864 N N . TYR A 1 244 ? 10.786 4.541 -7.915 1.00 94.19 244 TYR A N 1
ATOM 1865 C CA . TYR A 1 244 ? 12.111 5.107 -8.157 1.00 94.19 244 TYR A CA 1
ATOM 1866 C C . TYR A 1 244 ? 12.937 5.257 -6.868 1.00 94.19 244 TYR A C 1
ATOM 1868 O O . TYR A 1 244 ? 12.407 5.380 -5.767 1.00 94.19 244 TYR A O 1
ATOM 1876 N N . ASN A 1 245 ? 14.263 5.271 -7.009 1.00 94.44 245 ASN A N 1
ATOM 1877 C CA . ASN A 1 245 ? 15.226 5.412 -5.911 1.00 94.44 245 ASN A CA 1
ATOM 1878 C C . ASN A 1 245 ? 15.141 4.309 -4.832 1.00 94.44 245 ASN A C 1
ATOM 1880 O O . ASN A 1 245 ? 15.691 4.453 -3.742 1.00 94.44 245 ASN A O 1
ATOM 1884 N N . ASN A 1 246 ? 14.530 3.166 -5.154 1.00 95.75 246 ASN A N 1
ATOM 1885 C CA . ASN A 1 246 ? 14.574 1.963 -4.327 1.00 95.75 246 ASN A CA 1
ATOM 1886 C C . ASN A 1 246 ? 15.815 1.133 -4.652 1.00 95.75 246 ASN A C 1
ATOM 1888 O O . ASN A 1 246 ? 15.768 0.159 -5.402 1.00 95.75 246 ASN A O 1
ATOM 1892 N N . LYS A 1 247 ? 16.958 1.500 -4.070 1.00 95.88 247 LYS A N 1
ATOM 1893 C CA . LYS A 1 247 ? 18.252 0.861 -4.381 1.00 95.88 247 LYS A CA 1
ATOM 1894 C C . LYS A 1 247 ? 18.311 -0.636 -4.065 1.00 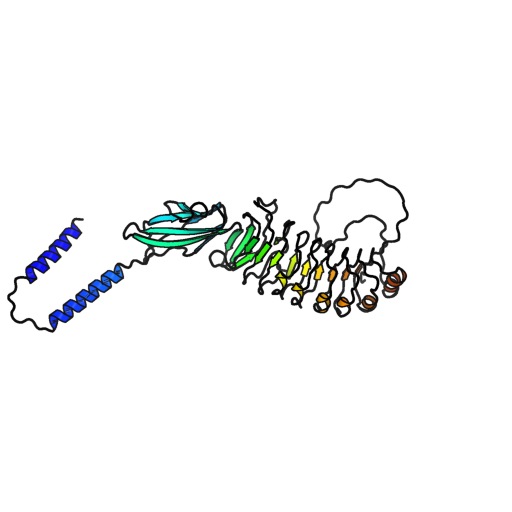95.88 247 LYS A C 1
ATOM 1896 O O . LYS A 1 247 ? 19.186 -1.320 -4.584 1.00 95.88 247 LYS A O 1
ATOM 1901 N N . GLN A 1 248 ? 17.423 -1.141 -3.212 1.00 96.81 248 GLN A N 1
ATOM 1902 C CA . GLN A 1 248 ? 17.344 -2.564 -2.865 1.00 96.81 248 GLN A CA 1
ATOM 1903 C C . GLN 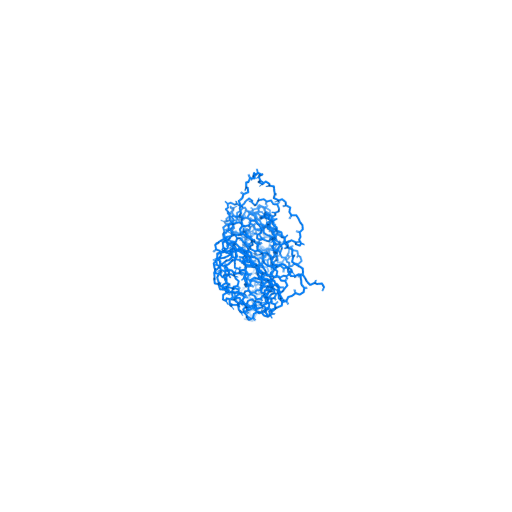A 1 248 ? 16.270 -3.319 -3.659 1.00 96.81 248 GLN A C 1
ATOM 1905 O O . GLN A 1 248 ? 16.175 -4.533 -3.510 1.00 96.81 248 GLN A O 1
ATOM 1910 N N . LEU A 1 249 ? 15.495 -2.634 -4.508 1.00 98.50 249 LEU A N 1
ATOM 1911 C CA . LEU A 1 249 ? 14.487 -3.267 -5.348 1.00 98.50 249 LEU A CA 1
ATOM 1912 C C . LEU A 1 249 ? 15.170 -4.063 -6.459 1.00 98.50 249 LEU A C 1
ATOM 1914 O O . LEU A 1 249 ? 15.793 -3.477 -7.348 1.00 98.50 249 LEU A O 1
ATOM 1918 N N . THR A 1 250 ? 15.053 -5.387 -6.398 1.00 97.88 250 THR A N 1
ATOM 1919 C CA . THR A 1 250 ? 15.642 -6.314 -7.380 1.00 97.88 250 THR A CA 1
ATOM 1920 C C . THR A 1 250 ? 14.599 -7.156 -8.101 1.00 97.88 250 THR A C 1
ATOM 1922 O O . THR A 1 250 ? 14.791 -7.459 -9.277 1.00 97.88 250 THR A O 1
ATOM 1925 N N . ASP A 1 251 ? 13.499 -7.501 -7.427 1.00 98.44 251 ASP A N 1
ATOM 1926 C CA . ASP A 1 251 ? 12.442 -8.364 -7.956 1.00 98.44 251 ASP A CA 1
ATOM 1927 C C . ASP A 1 251 ? 11.131 -7.594 -8.149 1.00 98.44 251 ASP A C 1
ATOM 1929 O O . ASP A 1 251 ? 10.522 -7.090 -7.203 1.00 98.44 251 ASP A O 1
ATOM 1933 N N . ILE A 1 252 ? 10.687 -7.529 -9.403 1.00 98.69 252 ILE A N 1
ATOM 1934 C CA . ILE A 1 252 ? 9.434 -6.887 -9.806 1.00 98.69 252 ILE A CA 1
ATOM 1935 C C . ILE A 1 252 ? 8.363 -7.896 -10.243 1.00 98.69 252 ILE A C 1
ATOM 1937 O O . ILE A 1 252 ? 7.309 -7.491 -10.717 1.00 98.69 252 ILE A O 1
ATOM 1941 N N . SER A 1 253 ? 8.586 -9.204 -10.095 1.00 98.38 253 SER A N 1
ATOM 1942 C CA . SER A 1 253 ? 7.691 -10.257 -10.601 1.00 98.38 253 SER A CA 1
ATOM 1943 C C . SER A 1 253 ? 6.266 -10.199 -10.035 1.00 98.38 253 SER A C 1
ATOM 1945 O O . SER A 1 253 ? 5.322 -10.616 -10.711 1.00 98.38 253 SER A O 1
ATOM 1947 N N . GLY A 1 254 ? 6.083 -9.618 -8.845 1.00 98.31 254 GLY A N 1
ATOM 1948 C CA . GLY A 1 254 ? 4.778 -9.458 -8.205 1.00 98.31 254 GLY A CA 1
ATOM 1949 C C . GLY A 1 254 ? 3.766 -8.604 -8.981 1.00 98.31 254 GLY A C 1
ATOM 1950 O O . GLY A 1 254 ? 2.571 -8.743 -8.743 1.00 98.31 254 GLY A O 1
ATOM 1951 N N . ILE A 1 255 ? 4.192 -7.804 -9.970 1.00 98.50 255 ILE A N 1
ATOM 1952 C CA . ILE A 1 255 ? 3.276 -7.008 -10.815 1.00 98.50 255 ILE A CA 1
ATOM 1953 C C . ILE A 1 255 ? 2.691 -7.783 -12.005 1.00 98.50 255 ILE A C 1
ATOM 1955 O O . ILE A 1 255 ? 1.933 -7.219 -12.791 1.00 98.50 255 ILE A O 1
ATOM 1959 N N . ALA A 1 256 ? 3.029 -9.066 -12.173 1.00 98.00 256 ALA A N 1
ATOM 1960 C CA . ALA A 1 256 ? 2.644 -9.855 -13.347 1.00 98.00 256 ALA A CA 1
ATOM 1961 C C . ALA A 1 256 ? 1.123 -9.931 -13.600 1.00 98.00 256 ALA A C 1
ATOM 1963 O O . ALA A 1 256 ? 0.719 -10.203 -14.729 1.00 98.00 256 ALA A O 1
ATOM 1964 N N . GLY A 1 257 ? 0.299 -9.732 -12.564 1.00 97.44 257 GLY A N 1
ATOM 1965 C CA . GLY A 1 257 ? -1.167 -9.755 -12.640 1.00 97.44 257 GLY A CA 1
ATOM 1966 C C . GLY A 1 257 ? -1.821 -8.422 -13.025 1.00 97.44 257 GLY A C 1
ATOM 1967 O O . GLY A 1 257 ? -3.027 -8.387 -13.268 1.00 97.44 257 GLY A O 1
ATOM 1968 N N . ILE A 1 258 ? -1.058 -7.328 -13.118 1.00 98.25 258 ILE A N 1
ATOM 1969 C CA . ILE A 1 258 ? -1.590 -5.975 -13.332 1.00 98.25 258 ILE A CA 1
ATOM 1970 C C . ILE A 1 258 ? -1.702 -5.683 -14.834 1.00 98.25 258 ILE A C 1
ATOM 1972 O O . ILE A 1 258 ? -1.003 -4.837 -15.387 1.00 98.25 258 ILE A O 1
ATOM 1976 N N . ALA A 1 259 ? -2.595 -6.396 -15.524 1.00 95.75 259 ALA A N 1
ATOM 1977 C CA . ALA A 1 259 ? -2.766 -6.268 -16.977 1.00 95.75 259 ALA A CA 1
ATOM 1978 C C . ALA A 1 259 ? -3.111 -4.831 -17.432 1.00 95.75 259 ALA A C 1
ATOM 1980 O O . ALA A 1 259 ? -2.844 -4.462 -18.575 1.00 95.75 259 ALA A O 1
ATOM 1981 N N . GLY A 1 260 ? -3.698 -4.020 -16.545 1.00 97.25 260 GLY A N 1
ATOM 1982 C CA . GLY A 1 260 ? -4.034 -2.615 -16.781 1.00 97.25 260 GLY A CA 1
ATOM 1983 C C . GLY A 1 260 ? -2.892 -1.611 -16.584 1.00 97.25 260 GLY A C 1
ATOM 1984 O O . GLY A 1 260 ? -3.146 -0.422 -16.741 1.00 97.25 260 GLY A O 1
ATOM 1985 N N . LEU A 1 261 ? -1.668 -2.040 -16.241 1.00 98.62 261 LEU A N 1
ATOM 1986 C CA . LEU A 1 261 ? -0.564 -1.116 -15.963 1.00 98.62 261 LEU A CA 1
ATOM 1987 C C . LEU A 1 261 ? -0.126 -0.372 -17.237 1.00 98.62 261 LEU A C 1
ATOM 1989 O O . LEU A 1 261 ? 0.264 -0.982 -18.233 1.00 98.62 261 LEU A O 1
ATOM 1993 N N . GLU A 1 262 ? -0.165 0.956 -17.185 1.00 98.62 262 GLU A N 1
ATOM 1994 C CA . GLU A 1 262 ? 0.174 1.864 -18.284 1.00 98.62 262 GLU A CA 1
ATOM 1995 C C . GLU A 1 262 ? 1.537 2.533 -18.081 1.00 98.62 262 GLU A C 1
ATOM 1997 O O . GLU A 1 262 ? 2.218 2.870 -19.056 1.00 98.62 262 GLU A O 1
ATOM 2002 N N . VAL A 1 263 ? 1.934 2.742 -16.825 1.00 98.38 263 VAL A N 1
ATOM 2003 C CA . VAL A 1 263 ? 3.136 3.490 -16.458 1.00 98.38 263 VAL A CA 1
ATOM 2004 C C . VAL A 1 263 ? 3.902 2.757 -15.362 1.00 98.38 263 VAL A C 1
ATOM 2006 O O . VAL A 1 263 ? 3.327 2.373 -14.344 1.00 98.38 263 VAL A O 1
ATOM 2009 N N . ILE A 1 264 ? 5.211 2.587 -15.564 1.00 98.38 264 ILE A N 1
ATOM 2010 C CA . ILE A 1 264 ? 6.107 2.040 -14.542 1.00 98.38 264 ILE A CA 1
ATOM 2011 C C . ILE A 1 264 ? 7.417 2.832 -14.444 1.00 98.38 264 ILE A C 1
ATOM 2013 O O . ILE A 1 264 ? 8.132 3.018 -15.436 1.00 98.38 264 ILE A O 1
ATOM 2017 N N . GLY A 1 265 ? 7.746 3.281 -13.234 1.00 97.62 265 GLY A N 1
ATOM 2018 C CA . GLY A 1 265 ? 8.971 4.010 -12.914 1.00 97.62 265 GLY A CA 1
ATOM 2019 C C . GLY A 1 265 ? 9.852 3.243 -11.929 1.00 97.62 265 GLY A C 1
ATOM 2020 O O . GLY A 1 265 ? 9.520 3.123 -10.759 1.00 97.62 265 GLY A O 1
ATOM 2021 N N . LEU A 1 266 ? 11.016 2.764 -12.369 1.00 97.50 266 LEU A N 1
ATOM 2022 C CA . LEU A 1 266 ? 11.987 2.008 -11.556 1.00 97.50 266 LEU A CA 1
ATOM 2023 C C . LEU A 1 266 ? 13.391 2.631 -11.614 1.00 97.50 266 LEU A C 1
ATOM 2025 O O . LEU A 1 266 ? 14.401 1.950 -11.438 1.00 97.50 266 LEU A O 1
ATOM 2029 N N . SER A 1 267 ? 13.483 3.926 -11.923 1.00 95.88 267 SER A N 1
ATOM 2030 C CA . SER A 1 267 ? 14.783 4.594 -12.057 1.00 95.88 267 SER A CA 1
ATOM 2031 C C . SER A 1 267 ? 15.562 4.545 -10.740 1.00 95.88 267 SER A C 1
ATOM 2033 O O . SER A 1 267 ? 14.987 4.753 -9.674 1.00 95.88 267 SER A O 1
ATOM 2035 N N . ASN A 1 268 ? 16.874 4.313 -10.807 1.00 95.56 268 ASN A N 1
ATOM 2036 C CA . ASN A 1 268 ? 17.765 4.129 -9.655 1.00 95.56 268 ASN A CA 1
ATOM 2037 C C . ASN A 1 268 ? 17.411 2.920 -8.755 1.00 95.56 268 ASN A C 1
ATOM 2039 O O . ASN A 1 268 ? 17.731 2.926 -7.563 1.00 95.56 268 ASN A O 1
ATOM 2043 N N . ALA A 1 269 ? 16.752 1.895 -9.302 1.00 96.94 269 ALA A N 1
ATOM 2044 C CA . ALA A 1 269 ? 16.592 0.593 -8.654 1.00 96.94 269 ALA A CA 1
ATOM 2045 C C . ALA A 1 269 ? 17.716 -0.388 -9.045 1.00 96.94 269 ALA A C 1
ATOM 2047 O O . ALA A 1 269 ? 18.466 -0.157 -9.995 1.00 96.94 269 ALA A O 1
ATOM 2048 N N . SER A 1 270 ? 17.802 -1.522 -8.346 1.00 97.62 270 SER A N 1
ATOM 2049 C CA . SER A 1 270 ? 18.752 -2.610 -8.649 1.00 97.62 270 SER A CA 1
ATOM 2050 C C . SER A 1 270 ? 18.135 -3.729 -9.503 1.00 97.62 270 SER A C 1
ATOM 2052 O O . SER A 1 270 ? 18.651 -4.847 -9.549 1.00 97.62 270 SER A O 1
ATOM 2054 N N . VAL A 1 271 ? 17.034 -3.433 -10.196 1.00 98.19 271 VAL A N 1
ATOM 2055 C CA . VAL A 1 271 ? 16.341 -4.368 -11.090 1.00 98.19 271 VAL A CA 1
ATOM 2056 C C . VAL A 1 271 ? 17.226 -4.673 -12.296 1.00 98.19 271 VAL A C 1
ATOM 2058 O O . VAL A 1 271 ? 17.714 -3.763 -12.961 1.00 98.19 271 VAL A O 1
ATOM 2061 N N . SER A 1 272 ? 17.426 -5.958 -12.581 1.00 97.25 272 SER A N 1
ATOM 2062 C CA . SER A 1 272 ? 18.185 -6.438 -13.749 1.00 97.25 272 SER A CA 1
ATOM 2063 C C . SER A 1 272 ? 17.356 -7.337 -14.665 1.00 97.25 272 SER A C 1
ATOM 2065 O O . SER A 1 272 ? 17.559 -7.307 -15.876 1.00 97.25 272 SER A O 1
ATOM 2067 N N . ASP A 1 273 ? 16.401 -8.082 -14.103 1.00 98.25 273 ASP A N 1
ATOM 2068 C CA . ASP A 1 273 ? 15.428 -8.880 -14.844 1.00 98.25 273 ASP A CA 1
ATOM 2069 C C . ASP A 1 273 ? 14.106 -8.112 -14.978 1.00 98.25 273 ASP A C 1
ATOM 2071 O O . ASP A 1 273 ? 13.442 -7.791 -13.991 1.00 98.25 273 ASP A O 1
ATOM 2075 N N . ILE A 1 274 ? 13.729 -7.819 -16.222 1.00 98.44 274 ILE A N 1
ATOM 2076 C CA . ILE A 1 274 ? 12.467 -7.163 -16.584 1.00 98.44 274 ILE A CA 1
ATOM 2077 C C . ILE A 1 274 ? 11.556 -8.061 -17.430 1.00 98.44 274 ILE A C 1
ATOM 2079 O O . ILE A 1 274 ? 10.646 -7.571 -18.101 1.00 98.44 274 ILE A O 1
ATOM 2083 N N . SER A 1 275 ? 11.766 -9.379 -17.404 1.00 98.44 275 SER A N 1
ATOM 2084 C CA . SER A 1 275 ? 10.972 -10.366 -18.149 1.00 98.44 275 SER A CA 1
ATOM 2085 C C . SER A 1 275 ? 9.464 -10.224 -17.916 1.00 98.44 275 SER A C 1
ATOM 2087 O O . SER A 1 275 ? 8.677 -10.388 -18.853 1.00 98.44 275 SER A O 1
ATOM 2089 N N . VAL A 1 276 ? 9.051 -9.831 -16.704 1.00 98.38 276 VAL A N 1
ATOM 2090 C CA . VAL A 1 276 ? 7.643 -9.587 -16.351 1.00 98.38 276 VAL A CA 1
ATOM 2091 C C . VAL A 1 276 ? 6.977 -8.517 -17.221 1.00 98.38 276 VAL A C 1
ATOM 2093 O O . VAL A 1 276 ? 5.783 -8.630 -17.492 1.00 98.38 276 VAL A O 1
ATOM 2096 N N . LEU A 1 277 ? 7.729 -7.524 -17.718 1.00 98.38 277 LEU A N 1
ATOM 2097 C CA . LEU A 1 277 ? 7.164 -6.428 -18.510 1.00 98.38 277 LEU A CA 1
ATOM 2098 C C . LEU A 1 277 ? 6.529 -6.925 -19.811 1.00 98.38 277 LEU A C 1
ATOM 2100 O O . LEU A 1 277 ? 5.562 -6.323 -20.259 1.00 98.38 277 LEU A O 1
ATOM 2104 N N . SER A 1 278 ? 6.986 -8.056 -20.361 1.00 97.62 278 SER A N 1
ATOM 2105 C CA . SER A 1 278 ? 6.412 -8.672 -21.570 1.00 97.62 278 SER A CA 1
ATOM 2106 C C . SER A 1 278 ? 4.926 -9.040 -21.442 1.00 97.62 278 SER A C 1
ATOM 2108 O O . SER A 1 278 ? 4.236 -9.167 -22.454 1.00 97.62 278 SER A O 1
ATOM 2110 N N . LYS A 1 279 ? 4.425 -9.190 -20.207 1.00 97.44 279 LYS A N 1
ATOM 2111 C CA . LYS A 1 279 ? 3.018 -9.488 -19.894 1.00 97.44 279 LYS A CA 1
ATOM 2112 C C . LYS A 1 279 ? 2.145 -8.234 -19.791 1.00 97.44 279 LYS A C 1
ATOM 2114 O O . LYS A 1 279 ? 0.923 -8.342 -19.814 1.00 97.44 279 LYS A O 1
ATOM 2119 N N . LEU A 1 280 ? 2.748 -7.052 -19.667 1.00 98.19 280 LEU A N 1
ATOM 2120 C CA . LEU A 1 280 ? 2.066 -5.791 -19.372 1.00 98.19 280 LEU A CA 1
ATOM 2121 C C . LEU A 1 280 ? 1.832 -5.002 -20.668 1.00 98.19 280 LEU A C 1
ATOM 2123 O O . LEU A 1 280 ? 2.395 -3.934 -20.894 1.00 98.19 280 LEU A O 1
ATOM 2127 N N . THR A 1 281 ? 1.008 -5.550 -21.562 1.00 97.19 281 THR A N 1
ATOM 2128 C CA . THR A 1 281 ? 0.844 -5.063 -22.948 1.00 97.19 281 THR A CA 1
ATOM 2129 C C . THR A 1 281 ? 0.234 -3.661 -23.072 1.00 97.19 281 THR A C 1
ATOM 2131 O O . THR A 1 281 ? 0.272 -3.067 -24.151 1.00 97.19 281 THR A O 1
ATOM 2134 N N . ASN A 1 282 ? -0.321 -3.120 -21.984 1.00 98.06 282 ASN A N 1
ATOM 2135 C CA . ASN A 1 282 ? -0.860 -1.760 -21.917 1.00 98.06 282 ASN A CA 1
ATOM 2136 C C . ASN A 1 282 ? 0.186 -0.699 -21.547 1.00 98.06 282 ASN A C 1
ATOM 2138 O O . ASN A 1 282 ? -0.138 0.487 -21.565 1.00 98.06 282 ASN A O 1
ATOM 2142 N N . LEU A 1 283 ? 1.436 -1.090 -21.269 1.00 98.50 283 LEU A N 1
ATOM 2143 C CA . LEU A 1 283 ? 2.498 -0.142 -20.954 1.00 98.50 283 LEU A CA 1
ATOM 2144 C C . LEU A 1 283 ? 2.683 0.877 -22.082 1.00 98.50 283 LEU A C 1
ATOM 2146 O O . LEU A 1 283 ? 2.936 0.540 -23.240 1.00 98.50 283 LEU A O 1
ATOM 2150 N N . THR A 1 284 ? 2.608 2.146 -21.700 1.00 97.62 284 THR A N 1
ATOM 2151 C CA . THR A 1 284 ? 2.856 3.304 -22.557 1.00 97.62 284 THR A CA 1
ATOM 2152 C C . THR A 1 284 ? 4.124 4.046 -22.158 1.00 97.62 284 THR A C 1
ATOM 2154 O O . THR A 1 284 ? 4.759 4.667 -23.014 1.00 97.62 284 THR A O 1
ATOM 2157 N N . ARG A 1 285 ? 4.520 3.987 -20.880 1.00 96.88 285 ARG A N 1
ATOM 2158 C CA . ARG A 1 285 ? 5.697 4.690 -20.355 1.00 96.88 285 ARG A CA 1
ATOM 2159 C C . ARG A 1 285 ? 6.495 3.779 -19.428 1.00 96.88 285 ARG A C 1
ATOM 2161 O O . ARG A 1 285 ? 5.937 3.202 -18.497 1.00 96.88 285 ARG A O 1
ATOM 2168 N N . VAL A 1 286 ? 7.801 3.679 -19.669 1.00 97.81 286 VAL A N 1
ATOM 2169 C CA . VAL A 1 286 ? 8.716 2.884 -18.840 1.00 97.81 286 VAL A CA 1
ATOM 2170 C C . VAL A 1 286 ? 9.981 3.678 -18.510 1.00 97.81 286 VAL A C 1
ATOM 2172 O O . VAL A 1 286 ? 10.721 4.095 -19.403 1.00 97.81 286 VAL A O 1
ATOM 2175 N N . GLY A 1 287 ? 10.246 3.875 -17.218 1.00 95.38 287 GLY A N 1
ATOM 2176 C CA . GLY A 1 287 ? 11.439 4.558 -16.716 1.00 95.38 287 GLY A CA 1
ATOM 2177 C C . GLY A 1 287 ? 12.394 3.608 -15.996 1.00 95.38 287 GLY A C 1
ATOM 2178 O O . GLY A 1 287 ? 12.078 3.129 -14.914 1.00 95.38 287 GLY A O 1
ATOM 2179 N N . LEU A 1 288 ? 13.584 3.383 -16.553 1.00 96.38 288 LEU A N 1
ATOM 2180 C CA . LEU A 1 288 ? 14.594 2.440 -16.050 1.00 96.38 288 LEU A CA 1
ATOM 2181 C C . LEU A 1 288 ? 15.987 3.083 -15.940 1.00 96.38 288 LEU A C 1
ATOM 2183 O O . LEU A 1 288 ? 17.003 2.389 -16.005 1.00 96.38 288 LEU A O 1
ATOM 2187 N N . ASN A 1 289 ? 16.062 4.410 -15.813 1.00 91.44 289 ASN A N 1
ATOM 2188 C CA . ASN A 1 289 ? 17.347 5.104 -15.762 1.00 91.44 289 ASN A CA 1
ATOM 2189 C C . ASN A 1 289 ? 18.197 4.603 -14.586 1.00 91.44 289 ASN A C 1
ATOM 2191 O O . ASN A 1 289 ? 17.671 4.360 -13.502 1.00 91.44 289 ASN A O 1
ATOM 2195 N N . ASN A 1 290 ? 19.511 4.506 -14.783 1.00 94.25 290 ASN A N 1
ATOM 2196 C CA . ASN A 1 290 ? 20.489 4.098 -13.774 1.00 94.25 290 ASN A CA 1
ATOM 2197 C C . ASN A 1 290 ? 20.152 2.751 -13.108 1.00 94.25 290 ASN A C 1
ATOM 2199 O O . ASN A 1 290 ? 20.287 2.598 -11.896 1.00 94.25 290 ASN A O 1
ATOM 2203 N N . THR A 1 291 ? 19.691 1.785 -13.900 1.00 97.00 291 THR A N 1
ATOM 2204 C CA . THR A 1 291 ? 19.485 0.394 -13.474 1.00 97.00 291 THR A CA 1
ATOM 2205 C C . THR A 1 291 ? 20.537 -0.512 -14.127 1.00 97.00 291 THR A C 1
ATOM 2207 O O . THR A 1 291 ? 21.056 -0.183 -15.199 1.00 97.00 291 THR A O 1
ATOM 2210 N N . PRO A 1 292 ? 20.878 -1.672 -13.538 1.00 97.62 292 PRO A N 1
ATOM 2211 C CA . PRO A 1 292 ? 21.874 -2.587 -14.106 1.00 97.62 292 PRO A CA 1
ATOM 2212 C C . PRO A 1 292 ? 21.410 -3.346 -15.366 1.00 97.62 292 PRO A C 1
ATOM 2214 O O . PRO A 1 292 ? 22.156 -4.197 -15.853 1.00 97.62 292 PRO A O 1
ATOM 2217 N N . ILE A 1 293 ? 20.228 -3.034 -15.910 1.00 97.62 293 ILE A N 1
ATOM 2218 C CA . ILE A 1 293 ? 19.600 -3.706 -17.056 1.00 97.62 293 ILE A CA 1
ATOM 2219 C C . ILE A 1 293 ? 20.508 -3.683 -18.287 1.00 97.62 293 ILE A C 1
ATOM 2221 O O . ILE A 1 293 ? 21.048 -2.642 -18.664 1.00 97.62 293 ILE A O 1
ATOM 2225 N N . SER A 1 294 ? 20.640 -4.839 -18.935 1.00 97.25 294 SER A N 1
ATOM 2226 C CA . SER A 1 294 ? 21.371 -5.022 -20.195 1.00 97.25 294 SER A CA 1
ATOM 2227 C C . SER A 1 294 ? 20.497 -5.547 -21.332 1.00 97.25 294 SER A C 1
ATOM 2229 O O . SER A 1 294 ? 20.781 -5.238 -22.488 1.00 97.25 294 SER A O 1
ATOM 2231 N N . ASP A 1 295 ? 19.447 -6.305 -21.013 1.00 97.81 295 ASP A N 1
ATOM 2232 C CA . ASP A 1 295 ? 18.500 -6.855 -21.979 1.00 97.81 295 ASP A CA 1
ATOM 2233 C C . ASP A 1 295 ? 17.145 -6.149 -21.876 1.00 97.81 295 ASP A C 1
ATOM 2235 O O . ASP A 1 295 ? 16.516 -6.112 -20.819 1.00 97.81 295 ASP A O 1
ATOM 2239 N N . VAL A 1 296 ? 16.699 -5.590 -22.999 1.00 97.50 296 VAL A N 1
ATOM 2240 C CA . VAL A 1 296 ? 15.392 -4.938 -23.152 1.00 97.50 296 VAL A CA 1
ATOM 2241 C C . VAL A 1 296 ? 14.457 -5.707 -24.085 1.00 97.50 296 VAL A C 1
ATOM 2243 O O . VAL A 1 296 ? 13.340 -5.256 -24.335 1.00 97.50 296 VAL A O 1
ATOM 2246 N N . SER A 1 297 ? 14.846 -6.901 -24.545 1.00 97.06 297 SER A N 1
ATOM 2247 C CA . SER A 1 297 ? 14.010 -7.783 -25.366 1.00 97.06 297 SER A CA 1
ATOM 2248 C C . SER A 1 297 ? 12.609 -8.070 -24.794 1.00 97.06 297 SER A C 1
ATOM 2250 O O . SER A 1 297 ? 11.680 -8.164 -25.608 1.00 97.06 297 SER A O 1
ATOM 2252 N N . PRO A 1 298 ? 12.362 -8.084 -23.459 1.00 97.75 298 PRO A N 1
ATOM 2253 C CA . PRO A 1 298 ? 11.005 -8.214 -22.921 1.00 97.75 298 PRO A CA 1
ATOM 2254 C C . PRO A 1 298 ? 10.042 -7.093 -23.336 1.00 97.75 298 PRO A C 1
ATOM 2256 O O . PRO A 1 298 ? 8.831 -7.270 -23.258 1.00 97.75 298 PRO A O 1
ATOM 2259 N N . MET A 1 299 ? 10.551 -5.949 -23.804 1.00 97.38 299 MET A N 1
ATOM 2260 C CA . MET A 1 299 ? 9.737 -4.835 -24.304 1.00 97.38 299 MET A CA 1
ATOM 2261 C C . MET A 1 299 ? 9.370 -4.952 -25.789 1.00 97.38 299 MET A C 1
ATOM 2263 O O . MET A 1 299 ? 8.612 -4.128 -26.304 1.00 97.38 299 MET A O 1
ATOM 2267 N N . SER A 1 300 ? 9.901 -5.947 -26.504 1.00 95.31 300 SER A N 1
ATOM 2268 C CA . SER A 1 300 ? 9.704 -6.090 -27.952 1.00 95.31 300 SER A CA 1
ATOM 2269 C C . SER A 1 300 ? 8.238 -6.300 -28.348 1.00 95.31 300 SER A C 1
ATOM 2271 O O . SER A 1 300 ? 7.822 -5.778 -29.380 1.00 95.31 300 SER A O 1
ATOM 2273 N N . SER A 1 301 ? 7.432 -6.956 -27.508 1.00 93.50 301 SER A N 1
ATOM 2274 C CA . SER A 1 301 ? 5.994 -7.191 -27.724 1.00 93.50 301 SER A CA 1
ATOM 2275 C C . SER A 1 301 ? 5.085 -6.030 -27.295 1.00 93.50 301 SER A C 1
ATOM 2277 O O . SER A 1 301 ? 3.876 -6.082 -27.508 1.00 93.50 301 SER A O 1
ATOM 2279 N N . LEU A 1 302 ? 5.629 -4.978 -26.673 1.00 96.62 302 LEU A N 1
ATOM 2280 C CA . LEU A 1 302 ? 4.834 -3.883 -26.113 1.00 96.62 302 LEU A CA 1
ATOM 2281 C C . LEU A 1 302 ? 4.537 -2.835 -27.190 1.00 96.62 302 LEU A C 1
ATOM 2283 O O . LEU A 1 302 ? 5.355 -1.954 -27.456 1.00 96.62 302 LEU A O 1
ATOM 2287 N N . GLU A 1 303 ? 3.396 -2.962 -27.867 1.00 94.81 303 GLU A N 1
ATOM 2288 C CA . GLU A 1 303 ? 3.040 -2.108 -29.017 1.00 94.81 303 GLU A CA 1
ATOM 2289 C C . GLU A 1 303 ? 2.506 -0.724 -28.637 1.00 94.81 303 GLU A C 1
ATOM 2291 O O . GLU A 1 303 ? 2.506 0.188 -29.458 1.00 94.81 303 GLU A O 1
ATOM 2296 N N . ASN A 1 304 ? 2.089 -0.540 -27.384 1.00 95.56 304 ASN A N 1
ATOM 2297 C CA . ASN A 1 304 ? 1.549 0.731 -26.897 1.00 95.56 304 ASN A CA 1
ATOM 2298 C C . ASN A 1 304 ? 2.617 1.676 -26.323 1.00 95.56 304 ASN A C 1
ATOM 2300 O O . ASN A 1 304 ? 2.275 2.782 -25.887 1.00 95.56 304 ASN A O 1
ATOM 2304 N N . LEU A 1 305 ? 3.894 1.265 -26.318 1.00 95.19 305 LEU A N 1
ATOM 2305 C CA . LEU A 1 305 ? 4.987 2.064 -25.772 1.00 95.19 305 LEU A CA 1
ATOM 2306 C C . LEU A 1 305 ? 5.126 3.388 -26.521 1.00 95.19 305 LEU A C 1
ATOM 2308 O O . LEU A 1 305 ? 5.209 3.445 -27.743 1.00 95.19 305 LEU A O 1
ATOM 2312 N N . LYS A 1 306 ? 5.198 4.468 -25.749 1.00 90.50 306 LYS A N 1
ATOM 2313 C CA . LYS A 1 306 ? 5.384 5.838 -26.227 1.00 90.50 306 LYS A CA 1
ATOM 2314 C C . LYS A 1 306 ? 6.643 6.443 -25.635 1.00 90.50 306 LYS A C 1
ATOM 2316 O O . LYS A 1 306 ? 7.348 7.145 -26.344 1.00 90.50 306 LYS A O 1
ATOM 2321 N N . GLU A 1 307 ? 6.948 6.184 -24.369 1.00 89.56 307 GLU A N 1
ATOM 2322 C CA . GLU A 1 307 ? 8.095 6.799 -23.701 1.00 89.56 307 GLU A CA 1
ATOM 2323 C C . GLU A 1 307 ? 8.936 5.742 -22.993 1.00 89.56 307 GLU A C 1
ATOM 2325 O O . GLU A 1 307 ? 8.433 4.980 -22.170 1.00 89.56 307 GLU A O 1
ATOM 2330 N N . VAL A 1 308 ? 10.229 5.705 -23.303 1.00 92.94 308 VAL A N 1
ATOM 2331 C CA . VAL A 1 308 ? 11.176 4.762 -22.706 1.00 92.94 308 VAL A CA 1
ATOM 2332 C C . VAL A 1 308 ? 12.406 5.525 -22.232 1.00 92.94 308 VAL A C 1
ATOM 2334 O O . VAL A 1 308 ? 12.959 6.342 -22.968 1.00 92.94 308 VAL A O 1
ATOM 2337 N N . SER A 1 309 ? 12.842 5.275 -20.998 1.00 88.50 309 SER A N 1
ATOM 2338 C CA . SER A 1 309 ? 14.072 5.865 -20.461 1.00 88.50 309 SER A CA 1
ATOM 2339 C C . SER A 1 309 ? 15.046 4.797 -19.979 1.00 88.50 309 SER A C 1
ATOM 2341 O O . SER A 1 309 ? 14.736 4.055 -19.051 1.00 88.50 309 SER A O 1
ATOM 2343 N N . LEU A 1 310 ? 16.215 4.728 -20.616 1.00 92.12 310 LEU A N 1
ATOM 2344 C CA . LEU A 1 310 ? 17.272 3.734 -20.396 1.00 92.12 310 LEU A CA 1
ATOM 2345 C C . LEU A 1 310 ? 18.640 4.404 -20.173 1.00 92.12 310 LEU A C 1
ATOM 2347 O O . LEU A 1 310 ? 19.686 3.797 -20.425 1.00 92.12 310 LEU A O 1
ATOM 2351 N N . GLY A 1 311 ? 18.665 5.666 -19.744 1.00 85.81 311 GLY A N 1
ATOM 2352 C CA . GLY A 1 311 ? 19.911 6.373 -19.465 1.00 85.81 311 GLY A CA 1
ATOM 2353 C C . GLY A 1 311 ? 20.704 5.686 -18.349 1.00 85.81 311 GLY A C 1
ATOM 2354 O O . GLY A 1 311 ? 20.119 5.167 -17.406 1.00 85.81 311 GLY A O 1
ATOM 2355 N N . GLY A 1 312 ? 22.030 5.635 -18.454 1.00 86.00 312 GLY A N 1
ATOM 2356 C CA . GLY A 1 312 ? 22.899 5.031 -17.438 1.00 86.00 312 GLY A CA 1
ATOM 2357 C C . GLY A 1 312 ? 22.720 3.518 -17.243 1.00 86.00 312 GLY A C 1
ATOM 2358 O O . GLY A 1 312 ? 23.082 3.006 -16.188 1.00 86.00 312 GLY A O 1
ATOM 2359 N N . THR A 1 313 ? 22.142 2.810 -18.218 1.00 94.25 313 THR A N 1
ATOM 2360 C CA . THR A 1 313 ? 21.968 1.344 -18.188 1.00 94.25 313 THR A CA 1
ATOM 2361 C C . THR A 1 313 ? 23.114 0.600 -18.889 1.00 94.25 313 THR A C 1
ATOM 2363 O O . THR A 1 313 ? 23.977 1.196 -19.532 1.00 94.25 313 THR A O 1
ATOM 2366 N N . ASN A 1 314 ? 23.121 -0.734 -18.825 1.00 95.69 314 ASN A N 1
ATOM 2367 C CA . ASN A 1 314 ? 24.056 -1.587 -19.569 1.00 95.69 314 ASN A CA 1
ATOM 2368 C C . ASN A 1 314 ? 23.539 -2.009 -20.957 1.00 95.69 314 ASN A C 1
ATOM 2370 O O . ASN A 1 314 ? 24.167 -2.849 -21.605 1.00 95.69 314 ASN A O 1
ATOM 2374 N N . VAL A 1 315 ? 22.416 -1.451 -21.415 1.00 95.25 315 VAL A N 1
ATOM 2375 C CA . VAL A 1 315 ? 21.784 -1.805 -22.692 1.00 95.25 315 VAL A CA 1
ATOM 2376 C C . VAL A 1 315 ? 22.667 -1.394 -23.864 1.00 95.25 315 VAL A C 1
ATOM 2378 O O . VAL A 1 315 ? 23.162 -0.267 -23.904 1.00 95.25 315 VAL A O 1
ATOM 2381 N N . SER A 1 316 ? 22.834 -2.302 -24.826 1.00 93.69 316 SER A N 1
ATOM 2382 C CA . SER A 1 316 ? 23.597 -2.074 -26.062 1.00 93.69 316 SER A CA 1
ATOM 2383 C C . SER A 1 316 ? 22.766 -2.265 -27.330 1.00 93.69 316 SER A C 1
ATOM 2385 O O . SER A 1 316 ? 22.949 -1.504 -28.276 1.00 93.69 316 SER A O 1
ATOM 2387 N N . ASP A 1 317 ? 21.813 -3.201 -27.329 1.00 93.75 317 ASP A N 1
ATOM 2388 C CA . ASP A 1 317 ? 20.863 -3.398 -28.424 1.00 93.75 317 ASP A CA 1
ATOM 2389 C C . ASP A 1 317 ? 19.501 -2.780 -28.085 1.00 93.75 317 ASP A C 1
ATOM 2391 O O . ASP A 1 317 ? 18.886 -3.072 -27.060 1.00 93.75 317 ASP A O 1
ATOM 2395 N N . VAL A 1 318 ? 19.042 -1.905 -28.972 1.00 89.81 318 VAL A N 1
ATOM 2396 C CA . VAL A 1 318 ? 17.760 -1.195 -28.898 1.00 89.81 318 VAL A CA 1
ATOM 2397 C C . VAL A 1 318 ? 17.002 -1.267 -30.224 1.00 89.81 318 VAL A C 1
ATOM 2399 O O . VAL A 1 318 ? 16.029 -0.541 -30.426 1.00 89.81 318 VAL A O 1
ATOM 2402 N N . HIS A 1 319 ? 17.436 -2.116 -31.162 1.00 89.44 319 HIS A N 1
ATOM 2403 C CA . HIS A 1 319 ? 17.006 -2.061 -32.558 1.00 89.44 319 HIS A CA 1
ATOM 2404 C C . HIS A 1 319 ? 15.483 -2.175 -32.734 1.00 89.44 319 HIS A C 1
ATOM 2406 O O . HIS A 1 319 ? 14.911 -1.501 -33.593 1.00 89.44 319 HIS A O 1
ATOM 2412 N N . PHE A 1 320 ? 14.802 -2.971 -31.902 1.00 88.69 320 PHE A N 1
ATOM 2413 C CA . PHE A 1 320 ? 13.350 -3.160 -31.999 1.00 88.69 320 PHE A CA 1
ATOM 2414 C C . PHE A 1 320 ? 12.542 -1.884 -31.707 1.00 88.69 320 PHE A C 1
ATOM 2416 O O . PHE A 1 320 ? 11.411 -1.771 -32.177 1.00 88.69 320 PHE A O 1
ATOM 2423 N N . PHE A 1 321 ? 13.102 -0.891 -31.004 1.00 89.12 321 PHE A N 1
ATOM 2424 C CA . PHE A 1 321 ? 12.405 0.376 -30.759 1.00 89.12 321 PHE A CA 1
ATOM 2425 C C . PHE A 1 321 ? 12.208 1.213 -32.030 1.00 89.12 321 PHE A C 1
ATOM 2427 O O . PHE A 1 321 ? 11.316 2.060 -32.055 1.00 89.12 321 PHE A O 1
ATOM 2434 N N . LYS A 1 322 ? 12.979 0.967 -33.103 1.00 84.19 322 LYS A N 1
ATOM 2435 C CA . LYS A 1 322 ? 12.892 1.740 -34.359 1.00 84.19 322 LYS A CA 1
ATOM 2436 C C . LYS A 1 322 ? 11.495 1.724 -34.970 1.00 84.19 322 LYS A C 1
ATOM 2438 O O . LYS A 1 322 ? 11.067 2.720 -35.541 1.00 84.19 322 LYS A O 1
ATOM 2443 N N . ASN A 1 323 ? 10.788 0.608 -34.818 1.00 81.50 323 ASN A N 1
ATOM 2444 C CA . ASN A 1 323 ? 9.486 0.391 -35.442 1.00 81.50 323 ASN A CA 1
ATOM 2445 C C . ASN A 1 323 ? 8.309 0.641 -34.486 1.00 81.50 323 ASN A C 1
ATOM 2447 O O . ASN A 1 323 ? 7.167 0.432 -34.878 1.00 81.50 323 ASN A O 1
ATOM 2451 N N . LYS A 1 324 ? 8.562 1.090 -33.247 1.00 82.31 324 LYS A N 1
ATOM 2452 C CA . LYS A 1 324 ? 7.516 1.272 -32.222 1.00 82.31 324 LYS A CA 1
ATOM 2453 C C . LYS A 1 324 ? 6.870 2.657 -32.202 1.00 82.31 324 LYS A C 1
ATOM 2455 O O . LYS A 1 324 ? 5.940 2.873 -31.439 1.00 82.31 324 LYS A O 1
ATOM 2460 N N . GLY A 1 325 ? 7.350 3.608 -33.008 1.00 81.81 325 GLY A N 1
ATOM 2461 C CA . GLY A 1 325 ? 6.777 4.960 -33.044 1.00 81.81 325 GLY A CA 1
ATOM 2462 C C . GLY A 1 325 ? 6.856 5.696 -31.698 1.00 81.81 325 GLY A C 1
ATOM 2463 O O . GLY A 1 325 ? 5.939 6.438 -31.345 1.00 81.81 325 GLY A O 1
ATOM 2464 N N . LEU A 1 326 ? 7.933 5.472 -30.933 1.00 84.00 326 LEU A N 1
ATOM 2465 C CA . LEU A 1 326 ? 8.137 6.109 -29.630 1.00 84.00 326 LEU A CA 1
ATOM 2466 C C . LEU A 1 326 ? 8.113 7.638 -29.745 1.00 84.00 326 LEU A C 1
ATOM 2468 O O . LEU A 1 326 ? 8.723 8.198 -30.648 1.00 84.00 326 LEU A O 1
ATOM 2472 N N . LYS A 1 327 ? 7.481 8.286 -28.762 1.00 83.69 327 LYS A N 1
ATOM 2473 C CA . LYS A 1 327 ? 7.504 9.726 -28.442 1.00 83.69 327 LYS A CA 1
ATOM 2474 C C . LYS A 1 327 ? 8.665 10.143 -27.538 1.00 83.69 327 LYS A C 1
ATOM 2476 O O . LYS A 1 327 ? 8.896 11.328 -27.326 1.00 83.69 327 LYS A O 1
ATOM 2481 N N . TYR A 1 328 ? 9.408 9.214 -26.958 1.00 80.25 328 TYR A N 1
ATOM 2482 C CA . TYR A 1 328 ? 10.587 9.547 -26.164 1.00 80.25 328 TYR A CA 1
ATOM 2483 C C . TYR A 1 328 ? 11.474 8.317 -26.000 1.00 80.25 328 TYR A C 1
ATOM 2485 O O . TYR A 1 328 ? 10.959 7.241 -25.691 1.00 80.25 328 TYR A O 1
ATOM 2493 N N . LEU A 1 329 ? 12.787 8.478 -26.181 1.00 85.00 329 LEU A N 1
ATOM 2494 C CA . LEU A 1 329 ? 13.759 7.406 -25.970 1.00 85.00 329 LEU A CA 1
ATOM 2495 C C . LEU A 1 329 ? 15.049 7.962 -25.351 1.00 85.00 329 LEU A C 1
ATOM 2497 O O . LEU A 1 329 ? 15.943 8.405 -26.057 1.00 85.00 329 LEU A O 1
ATOM 2501 N N . GLU A 1 330 ? 15.189 7.922 -24.030 1.00 82.44 330 GLU A N 1
ATOM 2502 C CA . GLU A 1 330 ? 16.449 8.304 -23.375 1.00 82.44 330 GLU A CA 1
ATOM 2503 C C . GLU A 1 330 ? 17.448 7.144 -23.389 1.00 82.44 330 GLU A C 1
ATOM 2505 O O . GLU A 1 330 ? 17.126 6.038 -22.960 1.00 82.44 330 GLU A O 1
ATOM 2510 N N . LEU A 1 331 ? 18.676 7.411 -23.835 1.00 84.81 331 LEU A N 1
ATOM 2511 C CA . LEU A 1 331 ? 19.766 6.436 -23.920 1.00 84.81 331 LEU A CA 1
ATOM 2512 C C . LEU A 1 331 ? 21.083 6.985 -23.336 1.00 84.81 331 LEU A C 1
ATOM 2514 O O . LEU A 1 331 ? 22.113 6.316 -23.438 1.00 84.81 331 LEU A O 1
ATOM 2518 N N . ALA A 1 332 ? 21.128 8.211 -22.811 1.00 80.19 332 ALA A N 1
ATOM 2519 C CA . ALA A 1 332 ? 22.349 8.870 -22.351 1.00 80.19 332 ALA A CA 1
ATOM 2520 C C . ALA A 1 332 ? 23.113 7.995 -21.354 1.00 80.19 332 ALA A C 1
ATOM 2522 O O . ALA A 1 332 ? 22.567 7.582 -20.339 1.00 80.19 332 ALA A O 1
ATOM 2523 N N . GLY A 1 333 ? 24.389 7.711 -21.615 1.00 82.25 333 GLY A N 1
ATOM 2524 C CA . GLY A 1 333 ? 25.199 6.885 -20.715 1.00 82.25 333 GLY A CA 1
ATOM 2525 C C . GLY A 1 333 ? 24.865 5.388 -20.722 1.00 82.25 333 GLY A C 1
ATOM 2526 O O . GLY A 1 333 ? 25.400 4.673 -19.883 1.00 82.25 333 GLY A O 1
ATOM 2527 N N . SER A 1 334 ? 24.019 4.909 -21.643 1.00 88.38 334 SER A N 1
ATOM 2528 C CA . SER A 1 334 ? 23.908 3.474 -21.937 1.00 88.38 334 SER A CA 1
ATOM 2529 C C . SER A 1 334 ? 25.060 2.972 -22.822 1.00 88.38 334 SER A C 1
ATOM 2531 O O . SER A 1 334 ? 25.860 3.764 -23.328 1.00 88.38 334 SER A O 1
ATOM 2533 N N . LYS A 1 335 ? 25.126 1.659 -23.069 1.00 92.38 335 LYS A N 1
ATOM 2534 C CA . LYS A 1 335 ? 26.129 1.019 -23.943 1.00 92.38 335 LYS A CA 1
ATOM 2535 C C . LYS A 1 335 ? 25.727 0.960 -25.423 1.00 92.38 335 LYS A C 1
ATOM 2537 O O . LYS A 1 335 ? 26.408 0.306 -26.208 1.00 92.38 335 LYS A O 1
ATOM 2542 N N . VAL A 1 336 ? 24.645 1.635 -25.820 1.00 87.38 336 VAL A N 1
ATOM 2543 C CA . VAL A 1 336 ? 24.233 1.740 -27.230 1.00 87.38 336 VAL A CA 1
ATOM 2544 C C . VAL A 1 336 ? 25.270 2.554 -28.005 1.00 87.38 336 VAL A C 1
ATOM 2546 O O . VAL A 1 336 ? 25.667 3.635 -27.553 1.00 87.38 336 VAL A O 1
ATOM 2549 N N . SER A 1 337 ? 25.692 2.051 -29.167 1.00 87.25 337 SER A N 1
ATOM 2550 C CA . SER A 1 337 ? 26.700 2.703 -30.008 1.00 87.25 337 SER A CA 1
ATOM 2551 C C . SER A 1 337 ? 26.193 4.023 -30.603 1.00 87.25 337 SER A C 1
ATOM 2553 O O . SER A 1 337 ? 24.993 4.199 -30.824 1.00 87.25 337 SER A O 1
ATOM 2555 N N . ASP A 1 338 ? 27.097 4.954 -30.917 1.00 80.12 338 ASP A N 1
ATOM 2556 C CA . ASP A 1 338 ? 26.722 6.200 -31.603 1.00 80.12 338 ASP A CA 1
ATOM 2557 C C . ASP A 1 338 ? 26.056 5.933 -32.960 1.00 80.12 338 ASP A C 1
ATOM 2559 O O . ASP A 1 338 ? 25.103 6.616 -33.329 1.00 80.12 338 ASP A O 1
ATOM 2563 N N . ALA A 1 339 ? 26.502 4.903 -33.685 1.00 82.12 339 ALA A N 1
ATOM 2564 C CA . ALA A 1 339 ? 25.898 4.507 -34.955 1.00 82.12 339 ALA A CA 1
ATOM 2565 C C . ALA A 1 339 ? 24.427 4.089 -34.781 1.00 82.12 339 ALA A C 1
ATOM 2567 O O . ALA A 1 339 ? 23.560 4.536 -35.539 1.00 82.12 339 ALA A O 1
ATOM 2568 N N . ASP A 1 340 ? 24.133 3.295 -33.749 1.00 83.50 340 ASP A N 1
ATOM 2569 C CA . ASP A 1 340 ? 22.768 2.876 -33.436 1.00 83.50 340 ASP A CA 1
ATOM 2570 C C . ASP A 1 340 ? 21.921 4.056 -32.965 1.00 83.50 340 ASP A C 1
ATOM 2572 O O . ASP A 1 340 ? 20.808 4.227 -33.460 1.00 83.50 340 ASP A O 1
ATOM 2576 N N . ARG A 1 341 ? 22.454 4.937 -32.108 1.00 77.50 341 ARG A N 1
ATOM 2577 C CA . ARG A 1 341 ? 21.769 6.174 -31.678 1.00 77.50 341 ARG A CA 1
ATOM 2578 C C . ARG A 1 341 ? 21.378 7.045 -32.870 1.00 77.50 341 ARG A C 1
ATOM 2580 O O . ARG A 1 341 ? 20.224 7.452 -32.990 1.00 77.50 341 ARG A O 1
ATOM 2587 N N . LEU A 1 342 ? 22.313 7.280 -33.791 1.00 74.25 342 LEU A N 1
ATOM 2588 C CA . LEU A 1 342 ? 22.085 8.075 -35.002 1.00 74.25 342 LEU A CA 1
ATOM 2589 C C . LEU A 1 342 ? 21.071 7.434 -35.954 1.00 74.25 342 LEU A C 1
ATOM 2591 O O . LEU A 1 342 ? 20.423 8.133 -36.733 1.00 74.25 342 LEU A O 1
ATOM 2595 N N . SER A 1 343 ? 20.898 6.114 -35.901 1.00 75.44 343 SER A N 1
ATOM 2596 C CA . SER A 1 343 ? 19.896 5.438 -36.722 1.00 75.44 343 SER A CA 1
ATOM 2597 C C . SER A 1 343 ? 18.457 5.761 -36.302 1.00 75.44 343 SER A C 1
ATOM 2599 O O . SER A 1 343 ? 17.577 5.729 -37.154 1.00 75.44 343 SER A O 1
ATOM 2601 N N . PHE A 1 344 ? 18.219 6.161 -35.048 1.00 71.19 344 PHE A N 1
ATOM 2602 C CA . PHE A 1 344 ? 16.919 6.687 -34.608 1.00 71.19 344 PHE A CA 1
ATOM 2603 C C . PHE A 1 344 ? 16.687 8.127 -35.073 1.00 71.19 344 PHE A C 1
ATOM 2605 O O . PHE A 1 344 ? 15.547 8.524 -35.286 1.00 71.19 344 PHE A O 1
ATOM 2612 N N . VAL A 1 345 ? 17.763 8.893 -35.286 1.00 60.47 345 VAL A N 1
ATOM 2613 C CA . VAL A 1 345 ? 17.698 10.289 -35.746 1.00 60.47 345 VAL A CA 1
ATOM 2614 C C . VAL A 1 345 ? 17.198 10.396 -37.187 1.00 60.47 345 VAL A C 1
ATOM 2616 O O . VAL A 1 345 ? 16.471 11.317 -37.543 1.00 60.47 345 VAL A O 1
ATOM 2619 N N . LYS A 1 346 ? 17.560 9.428 -38.033 1.00 53.72 346 LYS A N 1
ATOM 2620 C CA . LYS A 1 346 ? 17.239 9.449 -39.470 1.00 53.72 346 LYS A CA 1
ATOM 2621 C C . LYS A 1 346 ? 15.800 9.050 -39.811 1.00 53.72 346 LYS A C 1
ATOM 2623 O O . LYS A 1 346 ? 15.392 9.236 -40.951 1.00 53.72 346 LYS A O 1
ATOM 2628 N N . VAL A 1 347 ? 15.050 8.482 -38.866 1.00 51.78 347 VAL A N 1
ATOM 2629 C CA . VAL A 1 347 ? 13.732 7.871 -39.127 1.00 51.78 347 VAL A CA 1
ATOM 2630 C C . VAL A 1 347 ? 12.570 8.834 -38.825 1.00 51.78 347 VAL A C 1
ATOM 2632 O O . VAL A 1 347 ? 11.435 8.551 -39.195 1.00 51.78 347 VAL A O 1
ATOM 2635 N N . SER A 1 348 ? 12.819 10.008 -38.229 1.00 45.44 348 SER A N 1
ATOM 2636 C CA . SER A 1 348 ? 11.746 10.912 -37.791 1.00 45.44 348 SER A CA 1
ATOM 2637 C C . SER A 1 348 ? 12.007 12.390 -38.121 1.00 45.44 348 SER A C 1
ATOM 2639 O O . SER A 1 348 ? 13.053 12.922 -37.766 1.00 45.44 348 SER A O 1
ATOM 2641 N N . ASN A 1 349 ? 11.030 13.064 -38.750 1.00 36.78 349 ASN A N 1
ATOM 2642 C CA . ASN A 1 349 ? 10.952 14.528 -38.929 1.00 36.78 349 ASN A CA 1
ATOM 2643 C C . ASN A 1 349 ? 10.839 15.244 -37.567 1.00 36.78 349 ASN A C 1
ATOM 2645 O O . ASN A 1 349 ? 9.756 15.687 -37.187 1.00 36.78 349 ASN A O 1
ATOM 2649 N N . ILE A 1 350 ? 11.920 15.288 -36.788 1.00 39.19 350 ILE A N 1
ATOM 2650 C CA . ILE A 1 350 ? 11.902 15.767 -35.401 1.00 39.19 350 ILE A CA 1
ATOM 2651 C C . ILE A 1 350 ? 13.151 16.598 -35.114 1.00 39.19 350 ILE A C 1
ATOM 2653 O O . ILE A 1 350 ? 14.264 16.231 -35.481 1.00 39.19 350 ILE A O 1
ATOM 2657 N N . THR A 1 351 ? 12.952 17.734 -34.448 1.00 31.62 351 THR A N 1
ATOM 2658 C CA . THR A 1 351 ? 14.012 18.637 -33.987 1.00 31.62 351 THR A CA 1
ATOM 2659 C C . THR A 1 351 ? 14.610 18.117 -32.678 1.00 31.62 351 THR A C 1
ATOM 2661 O O . THR A 1 351 ? 13.895 17.945 -31.694 1.00 31.62 351 THR A O 1
ATOM 2664 N N . TYR A 1 352 ? 15.925 17.892 -32.652 1.00 38.03 352 TYR A N 1
ATOM 2665 C CA . TYR A 1 352 ? 16.670 17.443 -31.470 1.00 38.03 352 TYR A CA 1
ATOM 2666 C C . TYR A 1 352 ? 17.240 18.652 -30.712 1.00 38.03 352 TYR A C 1
ATOM 2668 O O . TYR A 1 352 ? 17.851 19.526 -31.326 1.00 38.03 352 TYR A O 1
ATOM 2676 N N . TYR A 1 353 ? 17.085 18.696 -29.385 1.00 33.31 353 TYR A N 1
ATOM 2677 C CA . TYR A 1 353 ? 17.783 19.667 -28.535 1.00 33.31 353 TYR A CA 1
ATOM 2678 C C . TYR A 1 353 ? 19.135 19.095 -28.089 1.00 33.31 353 TYR A C 1
ATOM 2680 O O . TYR A 1 353 ? 19.196 18.046 -27.450 1.00 33.31 353 TYR A O 1
ATOM 2688 N N . LEU A 1 354 ? 20.213 19.800 -28.437 1.00 32.12 354 LEU A N 1
ATOM 2689 C CA . LEU A 1 354 ? 21.562 19.591 -27.917 1.00 32.12 354 LEU A CA 1
ATOM 2690 C C . LEU A 1 354 ? 21.696 20.406 -26.624 1.00 32.12 354 LEU A C 1
ATOM 2692 O O . LEU A 1 354 ? 21.835 21.623 -26.696 1.00 32.12 354 LEU A O 1
ATOM 2696 N N . GLU A 1 355 ? 21.664 19.771 -25.453 1.00 32.25 355 GLU A N 1
ATOM 2697 C CA . GLU A 1 355 ? 22.096 20.431 -24.214 1.00 32.25 355 GLU A CA 1
ATOM 2698 C C . GLU A 1 355 ? 23.378 19.777 -23.700 1.00 32.25 355 GLU A C 1
ATOM 2700 O O . GLU A 1 355 ? 23.399 18.619 -23.280 1.00 32.25 355 GLU A O 1
ATOM 2705 N N . SER A 1 356 ? 24.467 20.545 -23.762 1.00 31.44 356 SER A N 1
ATOM 2706 C CA . SER A 1 356 ? 25.660 20.325 -22.959 1.00 31.44 356 SER A CA 1
ATOM 2707 C C . SER A 1 356 ? 25.451 20.919 -21.564 1.00 31.44 356 SER A C 1
ATOM 2709 O O . SER A 1 356 ? 25.026 22.064 -21.435 1.00 31.44 356 SER A O 1
ATOM 2711 N N . ASP A 1 357 ? 25.876 20.154 -20.563 1.00 31.97 357 ASP A N 1
ATOM 2712 C CA . ASP A 1 357 ? 26.208 20.544 -19.188 1.00 31.97 357 ASP A CA 1
ATOM 2713 C C . ASP A 1 357 ? 25.133 20.474 -18.088 1.00 31.97 357 ASP A C 1
ATOM 2715 O O . ASP A 1 357 ? 24.067 21.075 -18.133 1.00 31.97 357 ASP A O 1
ATOM 2719 N N . ARG A 1 358 ? 25.579 19.827 -16.998 1.00 27.30 358 ARG A N 1
ATOM 2720 C CA . ARG A 1 358 ? 24.993 19.688 -15.655 1.00 27.30 358 ARG A CA 1
ATOM 2721 C C . ARG A 1 358 ? 23.782 18.760 -15.550 1.00 27.30 358 ARG A C 1
ATOM 2723 O O . ARG A 1 358 ? 22.749 18.948 -16.171 1.00 27.30 358 ARG A O 1
ATOM 2730 N N . TYR A 1 359 ? 23.937 17.756 -14.684 1.00 32.25 359 TYR A N 1
ATOM 2731 C CA . TYR A 1 359 ? 22.852 16.958 -14.118 1.00 32.25 359 TYR A CA 1
ATOM 2732 C C . TYR A 1 359 ? 21.848 17.925 -13.461 1.00 32.25 359 TYR A C 1
ATOM 2734 O O . TYR A 1 359 ? 22.022 18.341 -12.320 1.00 32.25 359 TYR A O 1
ATOM 2742 N N . GLN A 1 360 ? 20.833 18.346 -14.205 1.00 28.28 360 GLN A N 1
ATOM 2743 C CA . GLN A 1 360 ? 19.513 18.549 -13.640 1.00 28.28 360 GLN A CA 1
ATOM 2744 C C . GLN A 1 360 ? 18.728 17.304 -14.017 1.00 28.28 360 GLN A C 1
ATOM 2746 O O . GLN A 1 360 ? 18.635 16.957 -15.198 1.00 28.28 360 GLN A O 1
ATOM 2751 N N . GLU A 1 361 ? 18.251 16.581 -13.006 1.00 32.16 361 GLU A N 1
ATOM 2752 C CA . GLU A 1 361 ? 17.236 15.558 -13.196 1.00 32.16 361 GLU A CA 1
ATOM 2753 C C . GLU A 1 361 ? 16.084 16.197 -13.971 1.00 32.16 361 GLU A C 1
ATOM 2755 O O . GLU A 1 361 ? 15.268 16.916 -13.407 1.00 32.16 361 GLU A O 1
ATOM 2760 N N . TYR A 1 362 ? 15.993 15.915 -15.268 1.00 31.53 362 TYR A N 1
ATOM 2761 C CA . TYR A 1 362 ? 14.686 15.849 -15.903 1.00 31.53 362 TYR A CA 1
ATOM 2762 C C . TYR A 1 362 ? 14.052 14.594 -15.344 1.00 31.53 362 TYR A C 1
ATOM 2764 O O . TYR A 1 362 ? 14.188 13.486 -15.872 1.00 31.53 362 TYR A O 1
ATOM 2772 N N . SER A 1 363 ? 13.488 14.788 -14.168 1.00 33.16 363 SER A N 1
ATOM 2773 C CA . SER A 1 363 ? 12.708 13.802 -13.485 1.00 33.16 363 SER A CA 1
ATOM 2774 C C . SER A 1 363 ? 11.537 13.444 -14.406 1.00 33.16 363 SER A C 1
ATOM 2776 O O . SER A 1 363 ? 11.048 14.249 -15.201 1.00 33.16 363 SER A O 1
ATOM 2778 N N . PHE A 1 364 ? 11.041 12.226 -14.281 1.00 38.66 364 PHE A N 1
ATOM 2779 C CA . PHE A 1 364 ? 9.778 11.795 -14.875 1.00 38.66 364 PHE A CA 1
ATOM 2780 C C . PHE A 1 364 ? 8.573 12.698 -14.467 1.00 38.66 364 PHE A C 1
ATOM 2782 O O . PHE A 1 364 ? 7.465 12.505 -14.971 1.00 38.66 364 PHE A O 1
ATOM 2789 N N . TYR A 1 365 ? 8.803 13.699 -13.598 1.00 39.69 365 TYR A N 1
ATOM 2790 C CA . TYR A 1 365 ? 7.854 14.442 -12.772 1.00 39.69 365 TYR A CA 1
ATOM 2791 C C . TYR A 1 365 ? 7.693 15.937 -13.114 1.00 39.69 365 TYR A C 1
ATOM 2793 O O . TYR A 1 365 ? 6.962 16.630 -12.411 1.00 39.69 365 TYR A O 1
ATOM 2801 N N . ASP A 1 366 ? 8.270 16.457 -14.206 1.00 32.38 366 ASP A N 1
ATOM 2802 C CA . ASP A 1 366 ? 8.230 17.902 -14.543 1.00 32.38 366 ASP A CA 1
ATOM 2803 C C . ASP A 1 366 ? 6.846 18.449 -14.993 1.00 32.38 366 ASP A C 1
ATOM 2805 O O . ASP A 1 366 ? 6.759 19.403 -15.769 1.00 32.38 366 ASP A O 1
ATOM 2809 N N . ARG A 1 367 ? 5.730 17.871 -14.526 1.00 32.03 367 ARG A N 1
ATOM 2810 C CA . ARG A 1 367 ? 4.374 18.399 -14.762 1.00 32.03 367 ARG A CA 1
ATOM 2811 C C . ARG A 1 367 ? 3.645 18.927 -13.518 1.00 32.03 367 ARG A C 1
ATOM 2813 O O . ARG A 1 367 ? 2.482 19.294 -13.653 1.00 32.03 367 ARG A O 1
ATOM 2820 N N . TYR A 1 368 ? 4.319 19.063 -12.369 1.00 28.64 368 TYR A N 1
ATOM 2821 C CA . TYR A 1 368 ? 3.802 19.790 -11.196 1.00 28.64 368 TYR A CA 1
ATOM 2822 C C . TYR A 1 368 ? 4.917 20.612 -10.503 1.00 28.64 368 TYR A C 1
ATOM 2824 O O . TYR A 1 368 ? 6.018 20.095 -10.330 1.00 28.64 368 TYR A O 1
ATOM 2832 N N . PRO A 1 369 ? 4.687 21.896 -10.143 1.00 28.27 369 PRO A N 1
ATOM 2833 C CA . PRO A 1 369 ? 5.701 22.764 -9.539 1.00 28.27 369 PRO A CA 1
ATOM 2834 C C . PRO A 1 369 ? 5.824 22.546 -8.020 1.00 28.27 369 PRO A C 1
ATOM 2836 O O . PRO A 1 369 ? 4.855 22.123 -7.397 1.00 28.27 369 PRO A O 1
ATOM 2839 N N . MET A 1 370 ? 6.969 22.977 -7.460 1.00 24.98 370 MET A N 1
ATOM 2840 C CA . MET A 1 370 ? 7.434 23.004 -6.045 1.00 24.98 370 MET A CA 1
ATOM 2841 C C . MET A 1 370 ? 8.488 21.911 -5.791 1.00 24.98 370 MET A C 1
ATOM 2843 O O . MET A 1 370 ? 8.256 20.758 -6.101 1.00 24.98 370 MET A O 1
ATOM 2847 N N . GLY A 1 371 ? 9.672 22.135 -5.228 1.00 25.77 371 GLY A N 1
ATOM 2848 C CA . GLY A 1 371 ? 10.328 23.287 -4.624 1.00 25.77 371 GLY A CA 1
ATOM 2849 C C . GLY A 1 371 ? 11.540 22.738 -3.849 1.00 25.77 371 GLY A C 1
ATOM 2850 O O . GLY A 1 371 ? 11.443 21.678 -3.245 1.00 25.77 371 GLY A O 1
ATOM 2851 N N . CYS A 1 372 ? 12.660 23.465 -3.871 1.00 22.50 372 CYS A N 1
ATOM 2852 C CA . CYS A 1 372 ? 13.896 23.238 -3.098 1.00 22.50 372 CYS A CA 1
ATOM 2853 C C . CYS A 1 372 ? 14.846 22.088 -3.504 1.00 22.50 372 CYS A C 1
ATOM 2855 O O . CYS A 1 372 ? 14.809 21.000 -2.947 1.00 22.50 372 CYS A O 1
ATOM 2857 N N . CYS A 1 373 ? 15.884 22.441 -4.273 1.00 24.78 373 CYS A N 1
ATOM 2858 C CA . CYS A 1 373 ? 17.250 21.979 -3.994 1.00 24.78 373 CYS A CA 1
ATOM 2859 C C . CYS A 1 373 ? 18.200 23.187 -3.994 1.00 24.78 373 CYS A C 1
ATOM 2861 O O . CYS A 1 373 ? 18.579 23.711 -5.043 1.00 24.78 373 CYS A O 1
ATOM 2863 N N . GLN A 1 374 ? 18.565 23.653 -2.798 1.00 27.27 374 GLN A N 1
ATOM 2864 C CA . GLN A 1 374 ? 19.708 24.540 -2.596 1.00 27.27 374 GLN A CA 1
ATOM 2865 C C . GLN A 1 374 ? 20.998 23.721 -2.461 1.00 27.27 374 GLN A C 1
ATOM 2867 O O . GLN A 1 374 ? 21.024 22.698 -1.787 1.00 27.27 374 GLN A O 1
ATOM 2872 N N . SER A 1 375 ? 22.074 24.306 -2.999 1.00 26.17 375 SER A N 1
ATOM 2873 C CA . SER A 1 375 ? 23.495 24.045 -2.727 1.00 26.17 375 SER A CA 1
ATOM 2874 C C . SER A 1 375 ? 24.150 22.841 -3.417 1.00 26.17 375 SER A C 1
ATOM 2876 O O . SER A 1 375 ? 23.928 21.702 -3.039 1.00 26.17 375 SER A O 1
ATOM 2878 N N . ILE A 1 376 ? 25.063 23.128 -4.358 1.00 24.86 376 ILE A N 1
ATOM 2879 C CA . ILE A 1 376 ? 26.500 22.786 -4.279 1.00 24.86 376 ILE A CA 1
ATOM 2880 C C . ILE A 1 376 ? 27.279 23.766 -5.183 1.00 24.86 376 ILE A C 1
ATOM 2882 O O . ILE A 1 376 ? 26.816 24.175 -6.249 1.00 24.86 376 ILE A O 1
ATOM 2886 N N . ARG A 1 377 ? 28.430 24.221 -4.673 1.00 22.95 377 ARG A N 1
ATOM 2887 C CA . ARG A 1 377 ? 29.271 25.325 -5.164 1.00 22.95 377 ARG A CA 1
ATOM 2888 C C . ARG A 1 377 ? 29.973 25.032 -6.499 1.00 22.95 377 ARG A C 1
ATOM 2890 O O . ARG A 1 377 ? 30.243 23.889 -6.845 1.00 22.95 377 ARG A O 1
ATOM 2897 N N . LYS A 1 378 ? 30.284 26.131 -7.197 1.00 29.72 378 LYS A N 1
ATOM 2898 C CA . LYS A 1 378 ? 31.174 26.252 -8.361 1.00 29.72 378 LYS A CA 1
ATOM 2899 C C . LYS A 1 378 ? 32.587 25.775 -8.015 1.00 29.72 378 LYS A C 1
ATOM 2901 O O . LYS A 1 378 ? 33.074 26.186 -6.973 1.00 29.72 378 LYS A O 1
ATOM 2906 N N . ASP A 1 379 ? 33.223 25.033 -8.921 1.00 24.55 379 ASP A N 1
ATOM 2907 C CA . ASP A 1 379 ? 34.598 25.294 -9.367 1.00 24.55 379 ASP A CA 1
ATOM 2908 C C . ASP A 1 379 ? 34.864 24.612 -10.722 1.00 24.55 379 ASP A C 1
ATOM 2910 O O . ASP A 1 379 ? 34.444 23.485 -10.981 1.00 24.55 379 ASP A O 1
ATOM 2914 N N . HIS A 1 380 ? 35.491 25.368 -11.624 1.00 27.95 380 HIS A N 1
ATOM 2915 C CA . HIS A 1 380 ? 35.811 25.012 -13.005 1.00 27.95 380 HIS A CA 1
ATOM 2916 C C . H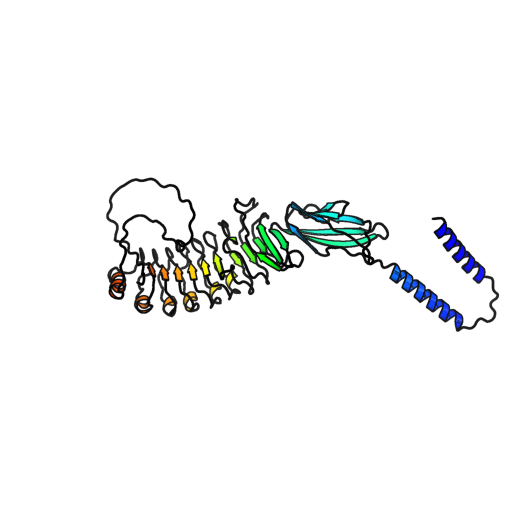IS A 1 380 ? 37.080 24.156 -13.082 1.00 27.95 380 HIS A C 1
ATOM 2918 O O . HIS A 1 380 ? 38.085 24.555 -12.514 1.00 27.95 380 HIS A O 1
ATOM 2924 N N . HIS A 1 381 ? 37.089 23.107 -13.913 1.00 24.38 381 HIS A N 1
ATOM 2925 C CA . HIS A 1 381 ? 38.233 22.770 -14.773 1.00 24.38 381 HIS A CA 1
ATOM 2926 C C . HIS A 1 381 ? 37.767 21.944 -15.984 1.00 24.38 381 HIS A C 1
ATOM 2928 O O . HIS A 1 381 ? 37.069 20.941 -15.855 1.00 24.38 381 HIS A O 1
ATOM 2934 N N . LEU A 1 382 ? 38.138 22.424 -17.173 1.00 29.09 382 LEU A N 1
ATOM 2935 C CA . LEU A 1 382 ? 37.876 21.829 -18.481 1.00 29.09 382 LEU A CA 1
ATOM 2936 C C . LEU A 1 382 ? 38.601 20.480 -18.609 1.00 29.09 382 LEU A C 1
ATOM 2938 O O . LEU A 1 382 ? 39.829 20.443 -18.655 1.00 29.09 382 LEU A O 1
ATOM 2942 N N . MET A 1 383 ? 37.847 19.389 -18.724 1.00 22.41 383 MET A N 1
ATOM 2943 C CA . MET A 1 383 ? 38.322 18.127 -19.294 1.00 22.41 383 MET A CA 1
ATOM 2944 C C . MET A 1 383 ? 37.274 17.616 -20.282 1.00 22.41 383 MET A C 1
ATOM 2946 O O . MET A 1 383 ? 36.076 17.683 -20.028 1.00 22.41 383 MET A O 1
ATOM 2950 N N . SER A 1 384 ? 37.741 17.163 -21.441 1.00 28.55 384 SER A N 1
ATOM 2951 C CA . SER A 1 384 ? 36.950 16.621 -22.543 1.00 28.55 384 SER A CA 1
ATOM 2952 C C . SER A 1 384 ? 36.084 15.441 -22.088 1.00 28.55 384 SER A C 1
ATOM 2954 O O . SER A 1 384 ? 36.613 14.362 -21.814 1.00 28.55 384 SER A O 1
ATOM 2956 N N . TYR A 1 385 ? 34.765 15.626 -22.032 1.00 24.45 385 TYR A N 1
ATOM 2957 C CA . TYR A 1 385 ? 33.812 14.541 -21.788 1.00 24.45 385 TYR A CA 1
ATOM 2958 C C . TYR A 1 385 ? 33.242 14.015 -23.117 1.00 24.45 385 TYR A C 1
ATOM 2960 O O . TYR A 1 385 ? 32.987 14.813 -24.022 1.00 24.45 385 TYR A O 1
ATOM 2968 N N . PRO A 1 386 ? 33.019 12.694 -23.257 1.00 28.69 386 PRO A N 1
ATOM 2969 C CA . PRO A 1 386 ? 32.333 12.133 -24.416 1.00 28.69 386 PRO A CA 1
ATOM 2970 C C . PRO A 1 386 ? 30.887 12.646 -24.473 1.00 28.69 386 PRO A C 1
ATOM 2972 O O . PRO A 1 386 ? 30.228 12.788 -23.439 1.00 28.69 386 PRO A O 1
ATOM 2975 N N . LEU A 1 387 ? 30.417 12.936 -25.688 1.00 29.08 387 LEU A N 1
ATOM 2976 C CA . LEU A 1 387 ? 29.080 13.451 -25.991 1.00 29.08 387 LEU A CA 1
ATOM 2977 C C . LEU A 1 387 ? 27.999 12.590 -25.307 1.00 29.08 387 LEU A C 1
ATOM 2979 O O . LEU A 1 387 ? 27.944 11.375 -25.494 1.00 29.08 387 LEU A O 1
ATOM 2983 N N . ARG A 1 388 ? 27.146 13.214 -24.484 1.00 35.34 388 ARG A N 1
ATOM 2984 C CA . ARG A 1 388 ? 26.019 12.558 -23.801 1.00 35.34 388 ARG A CA 1
ATOM 2985 C C . ARG A 1 388 ? 24.732 12.874 -24.560 1.00 35.34 388 ARG A C 1
ATOM 2987 O O . ARG A 1 388 ? 24.378 14.036 -24.709 1.00 35.34 388 ARG A O 1
ATOM 2994 N N . TRP A 1 389 ? 24.054 11.840 -25.055 1.00 31.47 389 TRP A N 1
ATOM 2995 C CA . TRP A 1 389 ? 22.907 11.967 -25.960 1.00 31.47 389 TRP A CA 1
ATOM 2996 C C . TRP A 1 389 ? 21.576 11.755 -25.242 1.00 31.47 389 TRP A C 1
ATOM 2998 O O . TRP A 1 389 ? 21.325 10.642 -24.790 1.00 31.47 389 TRP A O 1
ATOM 3008 N N . LYS A 1 390 ? 20.711 12.772 -25.237 1.00 36.03 390 LYS A N 1
ATOM 3009 C CA . LYS A 1 390 ? 19.311 12.702 -24.801 1.00 36.03 390 LYS A CA 1
ATOM 3010 C C . LYS A 1 390 ? 18.393 12.855 -26.011 1.00 36.03 390 LYS A C 1
ATOM 3012 O O . LYS A 1 390 ? 18.546 13.812 -26.765 1.00 36.03 390 LYS A O 1
ATOM 3017 N N . ILE A 1 391 ? 17.459 11.925 -26.230 1.00 38.09 391 ILE A N 1
ATOM 3018 C CA . ILE A 1 391 ? 16.535 11.974 -27.378 1.00 38.09 391 ILE A CA 1
ATOM 3019 C C . ILE A 1 391 ? 15.106 12.220 -26.872 1.00 38.09 391 ILE A C 1
ATOM 3021 O O . ILE A 1 391 ? 14.437 11.323 -26.361 1.00 38.09 391 ILE A O 1
ATOM 3025 N N . ARG A 1 392 ? 14.626 13.460 -27.033 1.00 36.78 392 ARG A N 1
ATOM 3026 C CA . ARG A 1 392 ? 13.230 13.855 -26.786 1.00 36.78 392 ARG A CA 1
ATOM 3027 C C . ARG A 1 392 ? 12.500 13.934 -28.127 1.00 36.78 392 ARG A C 1
ATOM 3029 O O . ARG A 1 392 ? 12.951 14.657 -29.006 1.00 36.78 392 ARG A O 1
ATOM 3036 N N . VAL A 1 393 ? 11.402 13.196 -28.293 1.00 34.44 393 VAL A N 1
ATOM 3037 C CA . VAL A 1 393 ? 10.654 13.118 -29.560 1.00 34.44 393 VAL A CA 1
ATOM 3038 C C . VAL A 1 393 ? 9.339 13.904 -29.409 1.00 34.44 393 VAL A C 1
ATOM 3040 O O . VAL A 1 393 ? 8.334 13.408 -28.916 1.00 34.44 393 VAL A O 1
ATOM 3043 N N . SER A 1 394 ? 9.320 15.178 -29.804 1.00 28.06 394 SER A N 1
ATOM 3044 C CA . SER A 1 394 ? 8.072 15.959 -29.856 1.00 28.06 394 SER A CA 1
ATOM 3045 C C . SER A 1 394 ? 7.452 15.891 -31.252 1.00 28.06 394 SER A C 1
ATOM 3047 O O . SER A 1 394 ? 8.123 16.215 -32.230 1.00 28.06 394 SER A O 1
ATOM 3049 N N . SER A 1 395 ? 6.176 15.512 -31.345 1.00 26.64 395 SER A N 1
ATOM 3050 C CA . SER A 1 395 ? 5.366 15.679 -32.559 1.00 26.64 395 SER A CA 1
ATOM 3051 C C . SER A 1 395 ? 4.963 17.149 -32.728 1.00 26.64 395 SER A C 1
ATOM 3053 O O . SER A 1 395 ? 4.518 17.751 -31.748 1.00 26.64 395 SER A O 1
ATOM 3055 N N . ILE A 1 396 ? 5.096 17.695 -33.941 1.00 28.92 396 ILE A N 1
ATOM 3056 C CA . ILE A 1 396 ? 4.403 18.925 -34.374 1.00 28.92 396 ILE A CA 1
ATOM 3057 C C . ILE A 1 396 ? 2.954 18.576 -34.703 1.00 28.92 396 ILE A C 1
ATOM 3059 O O . ILE A 1 396 ? 2.754 17.502 -35.319 1.00 28.92 396 ILE A O 1
#

Secondary structure (DSSP, 8-state):
-HHHHHHHHHHHHHHHHTTSS-S----TTHHHHHHHHHHHHHHHHHHHS----EES-SEEEEETT-EEE--EE-TTS-B--EEEEES-TTTEEE-TT-EEEE-SSEEEEEEEEETTT--EEEEEEEEESEEEEE-SS-EEEEEE-S--EEEEE-SEETTEEEEES-S--SS----SS-EEEEEEPTT--BB-GGGGTT-TT--EEE--TT--BSTTSEEE-TTS---B-GGGTT----SEEE-TT-TT--B-GGGGG-TT--EEE-TT------GGGGG-TT--EEE-TT------GGGTT-TT--EEE-TTS-----GGGGGTT-SEEE-TTSS--HHHHHHHHTTS--PPP---S------TTTTS----------------PPPPPEEE----

pLDDT: mean 77.22, std 24.94, range [22.41, 98.69]

Radius of gyration: 35.57 Å; chains: 1; bounding box: 101×59×98 Å